Protein AF-0000000065836027 (afdb_homodimer)

Solvent-accessible surface area (backbone atoms only — not comparable to full-atom values): 30450 Å² total; per-residue (Å²): 88,65,64,59,46,59,75,70,41,83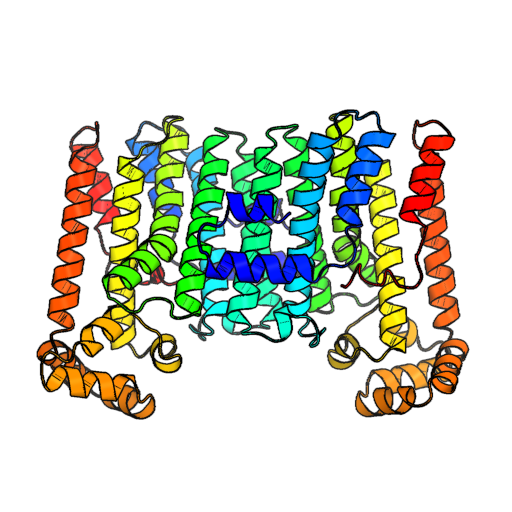,48,62,70,59,42,52,53,51,45,53,58,57,66,69,53,86,73,59,65,51,20,49,42,11,33,49,32,14,43,68,58,64,33,80,61,60,68,61,37,47,52,45,13,30,16,50,40,36,35,50,51,18,50,36,49,50,48,33,64,47,62,68,33,66,66,80,42,73,60,56,70,46,59,60,40,59,34,53,51,50,28,51,46,34,37,50,48,13,51,50,50,48,57,67,62,71,66,62,68,63,40,58,54,46,41,53,50,22,55,49,36,18,47,50,14,44,49,36,56,76,66,46,63,37,84,43,50,69,47,26,50,50,31,37,28,28,37,40,2,22,56,42,19,35,28,36,41,39,14,30,24,72,35,64,72,44,89,52,68,55,56,36,50,29,22,26,32,47,18,37,43,47,50,53,52,35,51,54,49,32,68,72,66,59,66,54,46,50,51,72,63,65,47,50,42,52,66,52,42,56,32,68,65,48,88,44,70,46,14,45,52,49,45,52,29,48,74,31,59,70,52,34,58,58,44,55,74,43,53,67,62,42,51,49,47,35,50,68,37,40,50,54,57,50,52,52,51,52,43,50,53,37,50,49,51,28,52,56,38,52,68,69,48,98,63,56,70,68,52,44,49,52,50,50,49,64,69,63,52,67,56,91,74,64,50,54,78,39,119,90,66,66,60,46,60,76,70,41,82,46,62,70,59,42,50,54,52,45,53,58,58,66,69,53,87,74,60,64,50,20,50,42,10,36,48,32,14,43,69,57,65,33,80,60,60,68,62,37,48,52,45,13,32,18,49,38,36,34,51,51,18,49,52,49,49,48,32,63,47,60,67,33,65,66,81,41,72,61,55,69,47,59,60,41,58,35,52,52,49,27,52,45,33,37,50,48,14,51,49,50,50,57,68,63,70,65,63,70,64,40,58,52,46,43,53,50,22,54,51,38,18,48,50,15,43,50,37,57,75,67,46,63,38,84,44,49,68,47,26,50,50,32,37,28,26,38,38,2,22,56,42,20,33,28,36,41,39,15,30,24,72,34,64,71,44,90,54,67,55,57,36,51,30,22,25,33,46,18,36,43,53,50,54,54,34,51,54,51,32,68,72,68,58,67,52,46,50,49,73,62,66,46,51,41,54,65,53,44,55,31,69,64,48,87,44,70,46,14,45,52,49,45,53,29,49,74,31,60,70,54,35,57,57,44,54,73,42,52,68,60,40,51,50,46,36,49,68,37,39,52,54,57,51,51,52,51,53,44,49,52,37,49,50,50,28,52,57,39,50,69,69,48,96,62,59,69,69,51,44,50,51,52,50,49,65,69,63,56,68,57,94,79,63,51,45,88,50,126

Organism: Bacillus subtilis (strain 168) (NCBI:txid224308)

Nearest PDB structures (foldseek):
  3wjn-assembly1_A  TM=7.993E-01  e=5.582E-07  Escherichia coli O104:H4 str. 2009EL-2071
  4lob-assembly1_A-2  TM=7.785E-01  e=6.590E-06  Acinetobacter baumannii
  5ero-assembly1_B  TM=7.238E-01  e=8.215E-06  Diaporthe amygdali
  2azj-assembly1_B  TM=6.815E-01  e=4.584E-05  Saccharolobus solfataricus
  6r36-assembly1_A-2  TM=7.284E-01  e=2.145E-04  Trypanosoma brucei

Structure (mmCIF, N/CA/C/O backbone):
data_AF-0000000065836027-model_v1
#
loop_
_entity.id
_entity.type
_entity.pdbx_description
1 polymer 'Tryptophan prenyltransferase ComQ'
#
loop_
_atom_site.group_PDB
_atom_site.id
_atom_site.type_symbol
_atom_site.label_atom_id
_atom_site.label_alt_id
_atom_site.label_comp_id
_atom_site.label_asym_id
_atom_site.label_entity_id
_atom_site.label_seq_id
_atom_site.pdbx_PDB_ins_code
_atom_site.Cartn_x
_atom_site.Cartn_y
_atom_site.Cartn_z
_atom_site.occupancy
_atom_site.B_iso_or_equiv
_atom_site.auth_seq_id
_atom_site.auth_comp_id
_atom_site.auth_asym_id
_atom_site.auth_atom_id
_atom_site.pdbx_PDB_model_num
ATOM 1 N N . MET A 1 1 ? 4.879 12.258 -14.57 1 97.69 1 MET A N 1
ATOM 2 C CA . MET A 1 1 ? 4.117 11.266 -13.812 1 97.69 1 MET A CA 1
ATOM 3 C C . MET A 1 1 ? 3.598 10.164 -14.734 1 97.69 1 MET A C 1
ATOM 5 O O . MET A 1 1 ? 3.777 8.984 -14.453 1 97.69 1 MET A O 1
ATOM 9 N N . LYS A 1 2 ? 3.031 10.523 -15.867 1 97.81 2 LYS A N 1
ATOM 10 C CA . LYS A 1 2 ? 2.486 9.523 -16.781 1 97.81 2 LYS A CA 1
ATOM 11 C C . LYS A 1 2 ? 3.598 8.68 -17.406 1 97.81 2 LYS A C 1
ATOM 13 O O . LYS A 1 2 ? 3.42 7.48 -17.641 1 97.81 2 LYS A O 1
ATOM 18 N N . GLU A 1 3 ? 4.699 9.32 -17.656 1 97.94 3 GLU A N 1
ATOM 19 C CA . GLU A 1 3 ? 5.848 8.578 -18.156 1 97.94 3 GLU A CA 1
ATOM 20 C C . GLU A 1 3 ? 6.316 7.527 -17.156 1 97.94 3 GLU A C 1
ATOM 22 O O . GLU A 1 3 ? 6.691 6.418 -17.547 1 97.94 3 GLU A O 1
ATOM 27 N N . ILE A 1 4 ? 6.309 7.879 -15.906 1 98.31 4 ILE A N 1
ATOM 28 C CA . ILE A 1 4 ? 6.707 6.945 -14.859 1 98.31 4 ILE A CA 1
ATOM 29 C C . ILE A 1 4 ? 5.758 5.746 -14.852 1 98.31 4 ILE A C 1
ATOM 31 O O . ILE A 1 4 ? 6.199 4.598 -14.75 1 98.31 4 ILE A O 1
ATOM 35 N N . VAL A 1 5 ? 4.461 5.984 -14.969 1 98.69 5 VAL A N 1
ATOM 36 C CA . VAL A 1 5 ? 3.469 4.918 -15.023 1 98.69 5 VAL A CA 1
ATOM 37 C C . VAL A 1 5 ? 3.707 4.051 -16.266 1 98.69 5 VAL A C 1
ATOM 39 O O . VAL A 1 5 ? 3.709 2.82 -16.172 1 98.69 5 VAL A O 1
ATOM 42 N N . GLU A 1 6 ? 3.932 4.676 -17.375 1 98.06 6 GLU A N 1
ATOM 43 C CA . GLU A 1 6 ? 4.164 3.967 -18.625 1 98.06 6 GLU A CA 1
ATOM 44 C C . GLU A 1 6 ? 5.359 3.023 -18.516 1 98.06 6 GLU A C 1
ATOM 46 O O . GLU A 1 6 ? 5.336 1.917 -19.062 1 98.06 6 GLU A O 1
ATOM 51 N N . GLN A 1 7 ? 6.336 3.424 -17.828 1 97.69 7 GLN A N 1
ATOM 52 C CA . GLN A 1 7 ? 7.574 2.66 -17.719 1 97.69 7 GLN A CA 1
ATOM 53 C C . GLN A 1 7 ? 7.41 1.486 -16.75 1 97.69 7 GLN A C 1
ATOM 55 O O . GLN A 1 7 ? 8.203 0.54 -16.781 1 97.69 7 GLN A O 1
ATOM 60 N N . ASN A 1 8 ? 6.363 1.564 -15.898 1 98.12 8 ASN A N 1
ATOM 61 C CA . ASN A 1 8 ? 6.332 0.594 -14.812 1 98.12 8 ASN A CA 1
ATOM 62 C C . ASN A 1 8 ? 5.07 -0.263 -14.867 1 98.12 8 ASN A C 1
ATOM 64 O O . ASN A 1 8 ? 4.973 -1.273 -14.164 1 98.12 8 ASN A O 1
ATOM 68 N N . ILE A 1 9 ? 4.082 0.141 -15.656 1 98.69 9 ILE A N 1
ATOM 69 C CA . ILE A 1 9 ? 2.816 -0.575 -15.75 1 98.69 9 ILE A CA 1
ATOM 70 C C . ILE A 1 9 ? 2.592 -1.03 -17.188 1 98.69 9 ILE A C 1
ATOM 72 O O . ILE A 1 9 ? 2.396 -0.205 -18.094 1 98.69 9 ILE A O 1
ATOM 76 N N . PHE A 1 10 ? 2.6 -2.309 -17.391 1 98.19 10 PHE A N 1
ATOM 77 C CA . PHE A 1 10 ? 2.402 -2.826 -18.75 1 98.19 10 PHE A CA 1
ATOM 78 C C . PHE A 1 10 ? 0.946 -3.219 -18.969 1 98.19 10 PHE A C 1
ATOM 80 O O . PHE A 1 10 ? 0.516 -3.412 -20.109 1 98.19 10 PHE A O 1
ATOM 87 N N . ASN A 1 11 ? 0.186 -3.379 -17.891 1 98.44 11 ASN A N 1
ATOM 88 C CA . ASN A 1 11 ? -1.249 -3.613 -18.016 1 98.44 11 ASN A CA 1
ATOM 89 C C . ASN A 1 11 ? -1.974 -2.383 -18.562 1 98.44 11 ASN A C 1
ATOM 91 O O . ASN A 1 11 ? -2.09 -1.371 -17.859 1 98.44 11 ASN A O 1
ATOM 95 N N . GLU A 1 12 ? -2.518 -2.457 -19.688 1 97.69 12 GLU A N 1
ATOM 96 C CA . GLU A 1 12 ? -3.076 -1.301 -20.391 1 97.69 12 GLU A CA 1
ATOM 97 C C . GLU A 1 12 ? -4.277 -0.733 -19.625 1 97.69 12 GLU A C 1
ATOM 99 O O . GLU A 1 12 ? -4.41 0.484 -19.484 1 97.69 12 GLU A O 1
ATOM 104 N N . ASP A 1 13 ? -5.129 -1.639 -19.203 1 98.19 13 ASP A N 1
ATOM 105 C CA . ASP A 1 13 ? -6.324 -1.203 -18.484 1 98.19 13 ASP A CA 1
ATOM 106 C C . ASP A 1 13 ? -5.957 -0.479 -17.203 1 98.19 13 ASP A C 1
ATOM 108 O O . ASP A 1 13 ? -6.516 0.576 -16.891 1 98.19 13 ASP A O 1
ATOM 112 N N . LEU A 1 14 ? -5.055 -1.003 -16.469 1 98.69 14 LEU A N 1
ATOM 113 C CA . LEU A 1 14 ? -4.598 -0.379 -15.227 1 98.69 14 LEU A CA 1
ATOM 114 C C . LEU A 1 14 ? -3.912 0.952 -15.508 1 98.69 14 LEU A C 1
ATOM 116 O O . LEU A 1 14 ? -4.129 1.932 -14.789 1 98.69 14 LEU A O 1
ATOM 120 N N . SER A 1 15 ? -3.084 1.013 -16.547 1 98.62 15 SER A N 1
ATOM 121 C CA . SER A 1 15 ? -2.391 2.246 -16.906 1 98.62 15 SER A CA 1
ATOM 122 C C . SER A 1 15 ? -3.377 3.373 -17.188 1 98.62 15 SER A C 1
ATOM 124 O O . SER A 1 15 ? -3.174 4.508 -16.734 1 98.62 15 SER A O 1
ATOM 126 N N . GLN A 1 16 ? -4.418 3.018 -17.906 1 98.44 16 GLN A N 1
ATOM 127 C CA . GLN A 1 16 ? -5.422 4.027 -18.234 1 98.44 16 GLN A CA 1
ATOM 128 C C . GLN A 1 16 ? -6.129 4.523 -16.969 1 98.44 16 GLN A C 1
ATOM 130 O O . GLN A 1 16 ? -6.426 5.715 -16.844 1 98.44 16 GLN A O 1
ATOM 135 N N . LEU A 1 17 ? -6.434 3.629 -16.094 1 98.62 17 LEU A N 1
ATOM 136 C CA . LEU A 1 17 ? -7.051 4.012 -14.828 1 98.62 17 LEU A CA 1
ATOM 137 C C . LEU A 1 17 ? -6.141 4.945 -14.039 1 98.62 17 LEU A C 1
ATOM 139 O O . LEU A 1 17 ? -6.594 5.973 -13.523 1 98.62 17 LEU A O 1
ATOM 143 N N . LEU A 1 18 ? -4.805 4.613 -13.992 1 98.81 18 LEU A N 1
ATOM 144 C CA . LEU A 1 18 ? -3.846 5.438 -13.266 1 98.81 18 LEU A CA 1
ATOM 145 C C . LEU A 1 18 ? -3.703 6.809 -13.914 1 98.81 18 LEU A C 1
ATOM 147 O O . LEU A 1 18 ? -3.594 7.82 -13.219 1 98.81 18 LEU A O 1
ATOM 151 N N . TYR A 1 19 ? -3.729 6.844 -15.234 1 98.62 19 TYR A N 1
ATOM 152 C CA . TYR A 1 19 ? -3.697 8.109 -15.945 1 98.62 19 TYR A CA 1
ATOM 153 C C . TYR A 1 19 ? -4.891 8.984 -15.57 1 98.62 19 TYR A C 1
ATOM 155 O O . TYR A 1 19 ? -4.746 10.188 -15.367 1 98.62 19 TYR A O 1
ATOM 163 N N . SER A 1 20 ? -6.047 8.336 -15.5 1 98.44 20 SER A N 1
ATOM 164 C CA . SER A 1 20 ? -7.246 9.094 -15.156 1 98.44 20 SER A CA 1
ATOM 165 C C . SER A 1 20 ? -7.133 9.703 -13.766 1 98.44 20 SER A C 1
ATOM 167 O O . SER A 1 20 ? -7.594 10.828 -13.531 1 98.44 20 SER A O 1
ATOM 169 N N . PHE A 1 21 ? -6.547 8.969 -12.812 1 98.38 21 PHE A N 1
ATOM 170 C CA . PHE A 1 21 ? -6.328 9.5 -11.477 1 98.38 21 PHE A CA 1
ATOM 171 C C . PHE A 1 21 ? -5.352 10.672 -11.508 1 98.38 21 PHE A C 1
ATOM 173 O O . PHE A 1 21 ? -5.582 11.703 -10.867 1 98.38 21 PHE A O 1
ATOM 180 N N . ILE A 1 22 ? -4.258 10.57 -12.312 1 98.25 22 ILE A N 1
ATOM 181 C CA . ILE A 1 22 ? -3.244 11.617 -12.422 1 98.25 22 ILE A CA 1
ATOM 182 C C . ILE A 1 22 ? -3.85 12.852 -13.078 1 98.25 22 ILE A C 1
ATOM 184 O O . ILE A 1 22 ? -3.615 13.977 -12.633 1 98.25 22 ILE A O 1
ATOM 188 N N . ASP A 1 23 ? -4.676 12.609 -14.047 1 97.5 23 ASP A N 1
ATOM 189 C CA . ASP A 1 23 ? -5.281 13.703 -14.797 1 97.5 23 ASP A CA 1
ATOM 190 C C . ASP A 1 23 ? -6.27 14.484 -13.93 1 97.5 23 ASP A C 1
ATOM 192 O O . ASP A 1 23 ? -6.578 15.641 -14.227 1 97.5 23 ASP A O 1
ATOM 196 N N . SER A 1 24 ? -6.805 13.859 -12.945 1 95.56 24 SER A N 1
ATOM 197 C CA . SER A 1 24 ? -7.77 14.516 -12.078 1 95.56 24 SER A CA 1
ATOM 198 C C . SER A 1 24 ? -7.082 15.492 -11.125 1 95.56 24 SER A C 1
ATOM 200 O O . SER A 1 24 ? -7.738 16.344 -10.516 1 95.56 24 SER A O 1
ATOM 202 N N . LYS A 1 25 ? -5.75 15.438 -11.055 1 92.88 25 LYS A N 1
ATOM 203 C CA . LYS A 1 25 ? -5.008 16.359 -10.195 1 92.88 25 LYS A CA 1
ATOM 204 C C . LYS A 1 25 ? -4.949 17.75 -10.805 1 92.88 25 LYS A C 1
ATOM 206 O O . LYS A 1 25 ? -4.758 17.891 -12.008 1 92.88 25 LYS A O 1
ATOM 211 N N . GLU A 1 26 ? -5.051 18.688 -9.969 1 87.69 26 GLU A N 1
ATOM 212 C CA . GLU A 1 26 ? -5.031 20.078 -10.43 1 87.69 26 GLU A CA 1
ATOM 213 C C . GLU A 1 26 ? -3.727 20.766 -10.047 1 87.69 26 GLU A C 1
ATOM 215 O O . GLU A 1 26 ? -3.311 21.734 -10.695 1 87.69 26 GLU A O 1
ATOM 220 N N . THR A 1 27 ? -3.199 20.328 -8.953 1 89.94 27 THR A N 1
ATOM 221 C CA . THR A 1 27 ? -1.975 20.938 -8.445 1 89.94 27 THR A CA 1
ATOM 222 C C . THR A 1 27 ? -0.917 19.875 -8.164 1 89.94 27 THR A C 1
ATOM 224 O O . THR A 1 27 ? -1.247 18.719 -7.945 1 89.94 27 THR A O 1
ATOM 227 N N . PHE A 1 28 ? 0.303 20.281 -8.211 1 95.56 28 PHE A N 1
ATOM 228 C CA . PHE A 1 28 ? 1.445 19.406 -7.969 1 95.56 28 PHE A CA 1
ATOM 229 C C . PHE A 1 28 ? 2.377 20 -6.926 1 95.56 28 PHE A C 1
ATOM 231 O O . PHE A 1 28 ? 3.586 20.109 -7.152 1 95.56 28 PHE A O 1
ATOM 238 N N . SER A 1 29 ? 1.768 20.375 -5.816 1 95 29 SER A N 1
ATOM 239 C CA . SER A 1 29 ? 2.422 21.219 -4.812 1 95 29 SER A CA 1
ATOM 240 C C . SER A 1 29 ? 3.596 20.484 -4.168 1 95 29 SER A C 1
ATOM 242 O O . SER A 1 29 ? 4.59 21.109 -3.787 1 95 29 SER A O 1
ATOM 244 N N . PHE A 1 30 ? 3.52 19.203 -4.047 1 97.75 30 PHE A N 1
ATOM 245 C CA . PHE A 1 30 ? 4.602 18.469 -3.408 1 97.75 30 PHE A CA 1
ATOM 246 C C . PHE A 1 30 ? 5.816 18.391 -4.328 1 97.75 30 PHE A C 1
ATOM 248 O O . PHE A 1 30 ? 6.953 18.547 -3.879 1 97.75 30 PHE A O 1
ATOM 255 N N . ALA A 1 31 ? 5.543 18.125 -5.598 1 97.94 31 ALA A N 1
ATOM 256 C CA . ALA A 1 31 ? 6.633 18.141 -6.57 1 97.94 31 ALA A CA 1
ATOM 257 C C . ALA A 1 31 ? 7.285 19.516 -6.629 1 97.94 31 ALA A C 1
ATOM 259 O O . ALA A 1 31 ? 8.516 19.641 -6.668 1 97.94 31 ALA A O 1
ATOM 260 N N . GLU A 1 32 ? 6.445 20.531 -6.625 1 97 32 GLU A N 1
ATOM 261 C CA . GLU A 1 32 ? 6.945 21.906 -6.676 1 97 32 GLU A CA 1
ATOM 262 C C . GLU A 1 32 ? 7.801 22.219 -5.453 1 97 32 GLU A C 1
ATOM 264 O O . GLU A 1 32 ? 8.859 22.844 -5.578 1 97 32 GLU A O 1
ATOM 269 N N . SER A 1 33 ? 7.344 21.812 -4.336 1 97.62 33 SER A N 1
ATOM 270 C CA . SER A 1 33 ? 8.094 22.062 -3.105 1 97.62 33 SER A CA 1
ATOM 271 C C . SER A 1 33 ? 9.406 21.297 -3.09 1 97.62 33 SER A C 1
ATOM 273 O O . SER A 1 33 ? 10.422 21.797 -2.598 1 97.62 33 SER A O 1
ATOM 275 N N . THR A 1 34 ? 9.398 20.047 -3.594 1 98.38 34 THR A N 1
ATOM 276 C CA . THR A 1 34 ? 10.617 19.25 -3.721 1 98.38 34 THR A CA 1
ATOM 277 C C . THR A 1 34 ? 11.648 19.984 -4.582 1 98.38 34 THR A C 1
ATOM 279 O O . THR A 1 34 ? 12.805 20.109 -4.188 1 98.38 34 THR A O 1
ATOM 282 N N . ILE A 1 35 ? 11.195 20.453 -5.719 1 98.25 35 ILE A N 1
ATOM 283 C CA . ILE A 1 35 ? 12.078 21.125 -6.668 1 98.25 35 ILE A CA 1
ATOM 284 C C . ILE A 1 35 ? 12.586 22.438 -6.078 1 98.25 35 ILE A C 1
ATOM 286 O O . ILE A 1 35 ? 13.766 22.766 -6.199 1 98.25 35 ILE A O 1
ATOM 290 N N . LEU A 1 36 ? 11.695 23.172 -5.422 1 98.12 36 LEU A N 1
ATOM 291 C CA . LEU A 1 36 ? 12.078 24.422 -4.789 1 98.12 36 LEU A CA 1
ATOM 292 C C . LEU A 1 36 ? 13.211 24.203 -3.791 1 98.12 36 LEU A C 1
ATOM 294 O O . LEU A 1 36 ? 14.219 24.922 -3.816 1 98.12 36 LEU A O 1
ATOM 298 N N . HIS A 1 37 ? 13.07 23.234 -2.924 1 98.62 37 HIS A N 1
ATOM 299 C CA . HIS A 1 37 ? 14.078 22.969 -1.903 1 98.62 37 HIS A CA 1
ATOM 300 C C . HIS A 1 37 ? 15.383 22.516 -2.531 1 98.62 37 HIS A C 1
ATOM 302 O O . HIS A 1 37 ? 16.469 22.891 -2.078 1 98.62 37 HIS A O 1
ATOM 308 N N . TYR A 1 38 ? 15.258 21.656 -3.576 1 98.5 38 TYR A N 1
ATOM 309 C CA . TYR A 1 38 ? 16.453 21.25 -4.305 1 98.5 38 TYR A CA 1
ATOM 310 C C . TYR A 1 38 ? 17.234 22.453 -4.816 1 98.5 38 TYR A C 1
ATOM 312 O O . TYR A 1 38 ? 18.438 22.562 -4.594 1 98.5 38 TYR A O 1
ATOM 320 N N . VAL A 1 39 ? 16.547 23.422 -5.441 1 98.19 39 VAL A N 1
ATOM 321 C CA . VAL A 1 39 ? 17.172 24.578 -6.078 1 98.19 39 VAL A CA 1
ATOM 322 C C . VAL A 1 39 ? 17.703 25.531 -5.012 1 98.19 39 VAL A C 1
ATOM 324 O O . VAL A 1 39 ? 18.844 25.984 -5.09 1 98.19 39 VAL A O 1
ATOM 327 N N . VAL A 1 40 ? 16.922 25.797 -4.023 1 98.25 40 VAL A N 1
ATOM 328 C CA . VAL A 1 40 ? 17.266 26.766 -2.982 1 98.25 40 VAL A CA 1
ATOM 329 C C . VAL A 1 40 ? 18.5 26.281 -2.227 1 98.25 40 VAL A C 1
ATOM 331 O O . VAL A 1 40 ? 19.328 27.109 -1.799 1 98.25 40 VAL A O 1
ATOM 334 N N . PHE A 1 41 ? 18.719 25.016 -2.146 1 98.38 41 PHE A N 1
ATOM 335 C CA . PHE A 1 41 ? 19.844 24.469 -1.4 1 98.38 41 PHE A CA 1
ATOM 336 C C . PHE A 1 41 ? 21 24.156 -2.334 1 98.38 41 PHE A C 1
ATOM 338 O O . PHE A 1 41 ? 21.938 23.453 -1.95 1 98.38 41 PHE A O 1
ATOM 345 N N . GLY A 1 42 ? 20.875 24.562 -3.6 1 97.94 42 GLY A N 1
ATOM 346 C CA . GLY A 1 42 ? 22.047 24.594 -4.445 1 97.94 42 GLY A CA 1
ATOM 347 C C . GLY A 1 42 ? 22.016 23.562 -5.57 1 97.94 42 GLY A C 1
ATOM 348 O O . GLY A 1 42 ? 22.969 23.422 -6.324 1 97.94 42 GLY A O 1
ATOM 349 N N . GLY A 1 43 ? 20.906 22.844 -5.652 1 97.5 43 GLY A N 1
ATOM 350 C CA . GLY A 1 43 ? 20.781 21.906 -6.77 1 97.5 43 GLY A CA 1
ATOM 351 C C . GLY A 1 43 ? 20.672 22.609 -8.109 1 97.5 43 GLY A C 1
ATOM 352 O O . GLY A 1 43 ? 20.047 23.656 -8.219 1 97.5 43 GLY A O 1
ATOM 353 N N . GLU A 1 44 ? 21.25 21.938 -9.164 1 97.56 44 GLU A N 1
ATOM 354 C CA . GLU A 1 44 ? 21.297 22.609 -10.461 1 97.56 44 GLU A CA 1
ATOM 355 C C . GLU A 1 44 ? 20.703 21.734 -11.562 1 97.56 44 GLU A C 1
ATOM 357 O O . GLU A 1 44 ? 20.391 22.219 -12.648 1 97.56 44 GLU A O 1
ATOM 362 N N . ASN A 1 45 ? 20.594 20.469 -11.336 1 97.12 45 ASN A N 1
ATOM 363 C CA . ASN A 1 45 ? 20.062 19.562 -12.344 1 97.12 45 ASN A CA 1
ATOM 364 C C . ASN A 1 45 ? 18.547 19.422 -12.234 1 97.12 45 ASN A C 1
ATOM 366 O O . ASN A 1 45 ? 18.047 18.516 -11.57 1 97.12 45 ASN A O 1
ATOM 370 N N . LEU A 1 46 ? 17.844 20.219 -12.93 1 97.25 46 LEU A N 1
ATOM 371 C CA . LEU A 1 46 ? 16.391 20.297 -12.805 1 97.25 46 LEU A CA 1
ATOM 372 C C . LEU A 1 46 ? 15.727 19.016 -13.305 1 97.25 46 LEU A C 1
ATOM 374 O O . LEU A 1 46 ? 14.617 18.688 -12.883 1 97.25 46 LEU A O 1
ATOM 378 N N . ASP A 1 47 ? 16.391 18.328 -14.211 1 96.75 47 ASP A N 1
ATOM 379 C CA . ASP A 1 47 ? 15.828 17.078 -14.719 1 96.75 47 ASP A CA 1
ATOM 380 C C . ASP A 1 47 ? 15.688 16.047 -13.602 1 96.75 47 ASP A C 1
ATOM 382 O O . ASP A 1 47 ? 14.641 15.406 -13.477 1 96.75 47 ASP A O 1
ATOM 386 N N . VAL A 1 48 ? 16.719 15.93 -12.82 1 96.69 48 VAL A N 1
ATOM 387 C CA . VAL A 1 48 ? 16.688 14.938 -11.742 1 96.69 48 VAL A CA 1
ATOM 388 C C . VAL A 1 48 ? 15.703 15.375 -10.664 1 96.69 48 VAL A C 1
ATOM 390 O O . VAL A 1 48 ? 14.992 14.539 -10.094 1 96.69 48 VAL A O 1
ATOM 393 N N . ALA A 1 49 ? 15.633 16.688 -10.391 1 97.69 49 ALA A N 1
ATOM 394 C CA . ALA A 1 49 ? 14.68 17.219 -9.406 1 97.69 49 ALA A CA 1
ATOM 395 C C . ALA A 1 49 ? 13.242 16.984 -9.859 1 97.69 49 ALA A C 1
ATOM 397 O O . ALA A 1 49 ? 12.383 16.641 -9.047 1 97.69 49 ALA A O 1
ATOM 398 N N . THR A 1 50 ? 13.039 17.141 -11.141 1 98.06 50 THR A N 1
ATOM 399 C CA . THR A 1 50 ? 11.703 16.953 -11.695 1 98.06 50 THR A CA 1
ATOM 400 C C . THR A 1 50 ? 11.281 15.492 -11.609 1 98.06 50 THR A C 1
ATOM 402 O O . THR A 1 50 ? 10.133 15.195 -11.289 1 98.06 50 THR A O 1
ATOM 405 N N . ARG A 1 51 ? 12.156 14.617 -11.859 1 97.81 51 ARG A N 1
ATOM 406 C CA . ARG A 1 51 ? 11.852 13.195 -11.766 1 97.81 51 ARG A CA 1
ATOM 407 C C . ARG A 1 51 ? 11.555 12.797 -10.32 1 97.81 51 ARG A C 1
ATOM 409 O O . ARG A 1 51 ? 10.617 12.039 -10.062 1 97.81 51 ARG A O 1
ATOM 416 N N . LEU A 1 52 ? 12.383 13.344 -9.422 1 98.44 52 LEU A N 1
ATOM 417 C CA . LEU A 1 52 ? 12.117 13.078 -8.008 1 98.44 52 LEU A CA 1
ATOM 418 C C . LEU A 1 52 ? 10.758 13.625 -7.602 1 98.44 52 LEU A C 1
ATOM 420 O O . LEU A 1 52 ? 9.977 12.93 -6.949 1 98.44 52 LEU A O 1
ATOM 424 N N . GLY A 1 53 ? 10.531 14.875 -8.008 1 98.56 53 GLY A N 1
ATOM 425 C CA . GLY A 1 53 ? 9.258 15.492 -7.707 1 98.56 53 GLY A CA 1
ATOM 426 C C . GLY A 1 53 ? 8.07 14.711 -8.25 1 98.56 53 GLY A C 1
ATOM 427 O O . GLY A 1 53 ? 7.051 14.57 -7.57 1 98.56 53 GLY A O 1
ATOM 428 N N . ALA A 1 54 ? 8.219 14.18 -9.453 1 98.56 54 ALA A N 1
ATOM 429 C CA . ALA A 1 54 ? 7.148 13.406 -10.07 1 98.56 54 ALA A CA 1
ATOM 430 C C . ALA A 1 54 ? 6.875 12.125 -9.281 1 98.56 54 ALA A C 1
ATOM 432 O O . ALA A 1 54 ? 5.719 11.758 -9.062 1 98.56 54 ALA A O 1
ATOM 433 N N . GLY A 1 55 ? 7.938 11.438 -8.906 1 98.56 55 GLY A N 1
ATOM 434 C CA . GLY A 1 55 ? 7.773 10.258 -8.078 1 98.56 55 GLY A CA 1
ATOM 435 C C . GLY A 1 55 ? 7.078 10.547 -6.762 1 98.56 55 GLY A C 1
ATOM 436 O O . GLY A 1 55 ? 6.188 9.805 -6.348 1 98.56 55 GLY A O 1
ATOM 437 N N . ILE A 1 56 ? 7.426 11.641 -6.16 1 98.69 56 ILE A N 1
ATOM 438 C CA . ILE A 1 56 ? 6.855 12.039 -4.875 1 98.69 56 ILE A CA 1
ATOM 439 C C . ILE A 1 56 ? 5.379 12.391 -5.059 1 98.69 56 ILE A C 1
ATOM 441 O O . ILE A 1 56 ? 4.535 11.992 -4.25 1 98.69 56 ILE A O 1
ATOM 445 N N . GLU A 1 57 ? 5.086 13.078 -6.094 1 98.69 57 GLU A N 1
ATOM 446 C CA . GLU A 1 57 ? 3.697 13.453 -6.348 1 98.69 57 GLU A CA 1
ATOM 447 C C . GLU A 1 57 ? 2.826 12.219 -6.57 1 98.69 57 GLU A C 1
ATOM 449 O O . GLU A 1 57 ? 1.648 12.211 -6.203 1 98.69 57 GLU A O 1
ATOM 454 N N . ILE A 1 58 ? 3.363 11.211 -7.199 1 98.81 58 ILE A N 1
ATOM 455 C CA . ILE A 1 58 ? 2.643 9.953 -7.379 1 98.81 58 ILE A CA 1
ATOM 456 C C . ILE A 1 58 ? 2.379 9.312 -6.02 1 98.81 58 ILE A C 1
ATOM 458 O O . ILE A 1 58 ? 1.28 8.812 -5.766 1 98.81 58 ILE A O 1
ATOM 462 N N . LEU A 1 59 ? 3.336 9.336 -5.094 1 98.56 59 LEU A N 1
ATOM 463 C CA . LEU A 1 59 ? 3.16 8.805 -3.746 1 98.56 59 LEU A CA 1
ATOM 464 C C . LEU A 1 59 ? 2.057 9.547 -3.004 1 98.56 59 LEU A C 1
ATOM 466 O O . LEU A 1 59 ? 1.241 8.938 -2.312 1 98.56 59 LEU A O 1
ATOM 470 N N . ILE A 1 60 ? 2.088 10.859 -3.182 1 98.38 60 ILE A N 1
ATOM 471 C CA . ILE A 1 60 ? 1.096 11.688 -2.51 1 98.38 60 ILE A CA 1
ATOM 472 C C . ILE A 1 60 ? -0.296 11.375 -3.053 1 98.38 60 ILE A C 1
ATOM 474 O O . ILE A 1 60 ? -1.262 11.289 -2.289 1 98.38 60 ILE A O 1
ATOM 478 N N . LEU A 1 61 ? -0.392 11.227 -4.348 1 98.25 61 LEU A N 1
ATOM 479 C CA . LEU A 1 61 ? -1.667 10.852 -4.949 1 98.25 61 LEU A CA 1
ATOM 480 C C . LEU A 1 61 ? -2.162 9.523 -4.391 1 98.25 61 LEU A C 1
ATOM 482 O O . LEU A 1 61 ? -3.344 9.383 -4.066 1 98.25 61 LEU A O 1
ATOM 486 N N . SER A 1 62 ? -1.279 8.555 -4.34 1 98.56 62 SER A N 1
ATOM 487 C CA . SER A 1 62 ? -1.633 7.27 -3.74 1 98.56 62 SER A CA 1
ATOM 488 C C . SER A 1 62 ? -2.148 7.449 -2.318 1 98.56 62 SER A C 1
ATOM 490 O O . SER A 1 62 ? -3.146 6.836 -1.932 1 98.56 62 SER A O 1
ATOM 492 N N . SER A 1 63 ? -1.467 8.258 -1.544 1 97.81 63 SER A N 1
ATOM 493 C CA . SER A 1 63 ? -1.854 8.508 -0.159 1 97.81 63 SER A CA 1
ATOM 494 C C . SER A 1 63 ? -3.234 9.156 -0.077 1 97.81 63 SER A C 1
ATOM 496 O O . SER A 1 63 ? -4.02 8.844 0.822 1 97.81 63 SER A O 1
ATOM 498 N N . ASP A 1 64 ? -3.502 10.078 -0.986 1 95.62 64 ASP A N 1
ATOM 499 C CA . ASP A 1 64 ? -4.809 10.727 -1.029 1 95.62 64 ASP A CA 1
ATOM 500 C C . ASP A 1 64 ? -5.918 9.711 -1.295 1 95.62 64 ASP A C 1
ATOM 502 O O . ASP A 1 64 ? -6.969 9.758 -0.653 1 95.62 64 ASP A O 1
ATOM 506 N N . ILE A 1 65 ? -5.719 8.852 -2.227 1 97.56 65 ILE A N 1
ATOM 507 C CA . ILE A 1 65 ? -6.719 7.852 -2.58 1 97.56 65 ILE A CA 1
ATOM 508 C C . ILE A 1 65 ? -6.938 6.902 -1.401 1 97.56 65 ILE A C 1
ATOM 510 O O . ILE A 1 65 ? -8.078 6.602 -1.042 1 97.56 65 ILE A O 1
ATOM 514 N N . MET A 1 66 ? -5.805 6.469 -0.771 1 97.81 66 MET A N 1
ATOM 515 C CA . MET A 1 66 ? -5.906 5.559 0.367 1 97.81 66 MET A CA 1
ATOM 516 C C . MET A 1 66 ? -6.664 6.211 1.52 1 97.81 66 MET A C 1
ATOM 518 O O . MET A 1 66 ? -7.48 5.566 2.176 1 97.81 66 MET A O 1
ATOM 522 N N . ASP A 1 67 ? -6.371 7.438 1.693 1 94.81 67 ASP A N 1
ATOM 523 C CA . ASP A 1 67 ? -7.059 8.188 2.74 1 94.81 67 ASP A CA 1
ATOM 524 C C . ASP A 1 67 ? -8.562 8.234 2.482 1 94.81 67 ASP A C 1
ATOM 526 O O . ASP A 1 67 ? -9.359 8.023 3.398 1 94.81 67 ASP A O 1
ATOM 530 N N . ASP A 1 68 ? -8.953 8.539 1.274 1 93.94 68 ASP A N 1
ATOM 531 C CA . ASP A 1 68 ? -10.367 8.586 0.904 1 93.94 68 ASP A CA 1
ATOM 532 C C . ASP A 1 68 ? -11.031 7.227 1.102 1 93.94 68 ASP A C 1
ATOM 534 O O . ASP A 1 68 ? -12.164 7.148 1.574 1 93.94 68 ASP A O 1
ATOM 538 N N . LEU A 1 69 ? -10.32 6.184 0.774 1 95.56 69 LEU A N 1
ATOM 539 C CA . LEU A 1 69 ? -10.859 4.836 0.906 1 95.56 69 LEU A CA 1
ATOM 540 C C . LEU A 1 69 ? -11.016 4.449 2.373 1 95.56 69 LEU A C 1
ATOM 542 O O . LEU A 1 69 ? -11.984 3.795 2.752 1 95.56 69 LEU A O 1
ATOM 546 N N . GLU A 1 70 ? -10.062 4.871 3.168 1 94.12 70 GLU A N 1
ATOM 547 C CA . GLU A 1 70 ? -10.094 4.566 4.594 1 94.12 70 GLU A CA 1
ATOM 548 C C . GLU A 1 70 ? -11.156 5.387 5.312 1 94.12 70 GLU A C 1
ATOM 550 O O . GLU A 1 70 ? -11.875 4.871 6.168 1 94.12 70 GLU A O 1
ATOM 555 N N . ASP A 1 71 ? -11.273 6.59 4.898 1 87.56 71 ASP A N 1
ATOM 556 C CA . ASP A 1 71 ? -12.211 7.492 5.566 1 87.56 71 ASP A CA 1
ATOM 557 C C . ASP A 1 71 ? -13.602 7.391 4.961 1 87.56 71 ASP A C 1
ATOM 559 O O . ASP A 1 71 ? -14.578 7.863 5.547 1 87.56 71 ASP A O 1
ATOM 563 N N . GLU A 1 72 ? -13.695 6.727 3.756 1 83.81 72 GLU A N 1
ATOM 564 C CA . GLU A 1 72 ? -14.961 6.566 3.037 1 83.81 72 GLU A CA 1
ATOM 565 C C . GLU A 1 72 ? -15.664 7.902 2.852 1 83.81 72 GLU A C 1
ATOM 567 O O . GLU A 1 72 ? -16.859 8.031 3.143 1 83.81 72 GLU A O 1
ATOM 572 N N . ASP A 1 73 ? -14.859 8.836 2.533 1 78.19 73 ASP A N 1
ATOM 573 C CA . ASP A 1 73 ? -15.391 10.172 2.291 1 78.19 73 ASP A CA 1
ATOM 574 C C . ASP A 1 73 ? -15.008 10.672 0.903 1 78.19 73 ASP A C 1
ATOM 576 O O . ASP A 1 73 ? -14.602 9.891 0.042 1 78.19 73 ASP A O 1
ATOM 580 N N . ASN A 1 74 ? -15.273 11.852 0.524 1 79.81 74 ASN A N 1
ATOM 581 C CA . ASN A 1 74 ? -14.992 12.43 -0.785 1 79.81 74 ASN A CA 1
ATOM 582 C C . ASN A 1 74 ? -15.625 11.609 -1.908 1 79.81 74 ASN A C 1
ATOM 584 O O . ASN A 1 74 ? -14.938 11.211 -2.85 1 79.81 74 ASN A O 1
ATOM 588 N N . HIS A 1 75 ? -16.812 11.375 -1.867 1 82.12 75 HIS A N 1
ATOM 589 C CA . HIS A 1 75 ? -17.547 10.492 -2.766 1 82.12 75 HIS A CA 1
ATOM 590 C C . HIS A 1 75 ? -17.562 11.039 -4.191 1 82.12 75 HIS A C 1
ATOM 592 O O . HIS A 1 75 ? -17.891 10.312 -5.133 1 82.12 75 HIS A O 1
ATOM 598 N N . HIS A 1 76 ? -17.047 12.242 -4.305 1 86.06 76 HIS A N 1
ATOM 599 C CA . HIS A 1 76 ? -17.047 12.836 -5.637 1 86.06 76 HIS A CA 1
ATOM 600 C C . HIS A 1 76 ? -15.758 12.523 -6.379 1 86.06 76 HIS A C 1
ATOM 602 O O . HIS A 1 76 ? -15.688 12.688 -7.602 1 86.06 76 HIS A O 1
ATOM 608 N N . ALA A 1 77 ? -14.75 12.141 -5.605 1 91.25 77 ALA A N 1
ATOM 609 C CA . ALA A 1 77 ? -13.484 11.797 -6.25 1 91.25 77 ALA A CA 1
ATOM 610 C C . ALA A 1 77 ? -13.656 10.633 -7.219 1 91.25 77 ALA A C 1
ATOM 612 O O . ALA A 1 77 ? -14.461 9.727 -6.973 1 91.25 77 ALA A O 1
ATOM 613 N N . LEU A 1 78 ? -12.906 10.648 -8.289 1 95.38 78 LEU A N 1
ATOM 614 C CA . LEU A 1 78 ? -13.008 9.648 -9.344 1 95.38 78 LEU A CA 1
ATOM 615 C C . LEU A 1 78 ? -12.852 8.242 -8.781 1 95.38 78 LEU A C 1
ATOM 617 O O . LEU A 1 78 ? -13.602 7.336 -9.148 1 95.38 78 LEU A O 1
ATOM 621 N N . TRP A 1 79 ? -11.945 8.031 -7.867 1 96.81 79 TRP A N 1
ATOM 622 C CA . TRP A 1 79 ? -11.625 6.707 -7.34 1 96.81 79 TRP A CA 1
ATOM 623 C C . TRP A 1 79 ? -12.703 6.238 -6.363 1 96.81 79 TRP A C 1
ATOM 625 O O . TRP A 1 79 ? -12.75 5.059 -6.004 1 96.81 79 TRP A O 1
ATOM 635 N N . MET A 1 80 ? -13.562 7.105 -5.988 1 94.94 80 MET A N 1
ATOM 636 C CA . MET A 1 80 ? -14.664 6.715 -5.105 1 94.94 80 MET A CA 1
ATOM 637 C C . MET A 1 80 ? -15.898 6.34 -5.91 1 94.94 80 MET A C 1
ATOM 639 O O . MET A 1 80 ? -16.844 5.762 -5.371 1 94.94 80 MET A O 1
ATOM 643 N N . LYS A 1 81 ? -15.875 6.609 -7.168 1 95.81 81 LYS A N 1
ATOM 644 C CA . LYS A 1 81 ? -17.031 6.387 -8.023 1 95.81 81 LYS A CA 1
ATOM 645 C C . LYS A 1 81 ? -16.906 5.082 -8.805 1 95.81 81 LYS A C 1
ATOM 647 O O . LYS A 1 81 ? -17.797 4.719 -9.57 1 95.81 81 LYS A O 1
ATOM 652 N N . ILE A 1 82 ? -15.852 4.422 -8.625 1 96.19 82 ILE A N 1
ATOM 653 C CA . ILE A 1 82 ? -15.648 3.158 -9.32 1 96.19 82 ILE A CA 1
ATOM 654 C C . ILE A 1 82 ? -15.594 2.016 -8.312 1 96.19 82 ILE A C 1
ATOM 656 O O . ILE A 1 82 ? -15.758 2.232 -7.105 1 96.19 82 ILE A O 1
ATOM 660 N N . ASN A 1 83 ? -15.414 0.868 -8.859 1 95.06 83 ASN A N 1
ATOM 661 C CA . ASN A 1 83 ? -15.289 -0.305 -8 1 95.06 83 ASN A CA 1
ATOM 662 C C . ASN A 1 83 ? -14.195 -0.115 -6.953 1 95.06 83 ASN A C 1
ATOM 664 O O . ASN A 1 83 ? -13.055 0.197 -7.293 1 95.06 83 ASN A O 1
ATOM 668 N N . ARG A 1 84 ? -14.57 -0.315 -5.727 1 95.5 84 ARG A N 1
ATOM 669 C CA . ARG A 1 84 ? -13.664 -0.058 -4.609 1 95.5 84 ARG A CA 1
ATOM 670 C C . ARG A 1 84 ? -12.406 -0.921 -4.707 1 95.5 84 ARG A C 1
ATOM 672 O O . ARG A 1 84 ? -11.312 -0.467 -4.387 1 95.5 84 ARG A O 1
ATOM 679 N N . SER A 1 85 ? -12.586 -2.17 -5.133 1 96.06 85 SER A N 1
ATOM 680 C CA . SER A 1 85 ? -11.461 -3.082 -5.266 1 96.06 85 SER A CA 1
ATOM 681 C C . SER A 1 85 ? -10.461 -2.58 -6.305 1 96.06 85 SER A C 1
ATOM 683 O O . SER A 1 85 ? -9.25 -2.672 -6.105 1 96.06 85 SER A O 1
ATOM 685 N N . GLU A 1 86 ? -10.984 -2.08 -7.406 1 97.44 86 GLU A N 1
ATOM 686 C CA . GLU A 1 86 ? -10.125 -1.521 -8.453 1 97.44 86 GLU A CA 1
ATOM 687 C C . GLU A 1 86 ? -9.383 -0.287 -7.953 1 97.44 86 GLU A C 1
ATOM 689 O O . GLU A 1 86 ? -8.188 -0.123 -8.227 1 97.44 86 GLU A O 1
ATOM 694 N N . SER A 1 87 ? -10.125 0.558 -7.215 1 98.25 87 SER A N 1
ATOM 695 C CA . SER A 1 87 ? -9.523 1.769 -6.668 1 98.25 87 SER A CA 1
ATOM 696 C C . SER A 1 87 ? -8.398 1.435 -5.691 1 98.25 87 SER A C 1
ATOM 698 O O . SER A 1 87 ? -7.344 2.072 -5.707 1 98.25 87 SER A O 1
ATOM 700 N N . LEU A 1 88 ? -8.656 0.473 -4.848 1 98.5 88 LEU A N 1
ATOM 701 C CA . LEU A 1 88 ? -7.672 0.063 -3.852 1 98.5 88 LEU A CA 1
ATOM 702 C C . LEU A 1 88 ? -6.414 -0.477 -4.52 1 98.5 88 LEU A C 1
ATOM 704 O O . LEU A 1 88 ? -5.297 -0.088 -4.16 1 98.5 88 LEU A O 1
ATOM 708 N N . ASN A 1 89 ? -6.551 -1.329 -5.473 1 98.69 89 ASN A N 1
ATOM 709 C CA . ASN A 1 89 ? -5.414 -1.889 -6.195 1 98.69 89 ASN A CA 1
ATOM 710 C C . ASN A 1 89 ? -4.645 -0.811 -6.957 1 98.69 89 ASN A C 1
ATOM 712 O O . ASN A 1 89 ? -3.416 -0.836 -7.004 1 98.69 89 ASN A O 1
ATOM 716 N N . ALA A 1 90 ? -5.406 0.075 -7.57 1 98.81 90 ALA A N 1
ATOM 717 C CA . ALA A 1 90 ? -4.785 1.173 -8.305 1 98.81 90 ALA A CA 1
ATOM 718 C C . ALA A 1 90 ? -3.953 2.055 -7.379 1 98.81 90 ALA A C 1
ATOM 720 O O . ALA A 1 90 ? -2.854 2.479 -7.742 1 98.81 90 ALA A O 1
ATOM 721 N N . ALA A 1 91 ? -4.488 2.344 -6.223 1 98.75 91 ALA A N 1
ATOM 722 C CA . ALA A 1 91 ? -3.76 3.15 -5.242 1 98.75 91 ALA A CA 1
ATOM 723 C C . ALA A 1 91 ? -2.465 2.465 -4.82 1 98.75 91 ALA A C 1
ATOM 725 O O . ALA A 1 91 ? -1.424 3.113 -4.695 1 98.75 91 ALA A O 1
ATOM 726 N N . LEU A 1 92 ? -2.518 1.161 -4.605 1 98.69 92 LEU A N 1
ATOM 727 C CA . LEU A 1 92 ? -1.329 0.396 -4.246 1 98.69 92 LEU A CA 1
ATOM 728 C C . LEU A 1 92 ? -0.321 0.391 -5.391 1 98.69 92 LEU A C 1
ATOM 730 O O . LEU A 1 92 ? 0.889 0.455 -5.16 1 98.69 92 LEU A O 1
ATOM 734 N N . SER A 1 93 ? -0.825 0.28 -6.586 1 98.88 93 SER A N 1
ATOM 735 C CA . SER A 1 93 ? 0.044 0.326 -7.758 1 98.88 93 SER A CA 1
ATOM 736 C C . SER A 1 93 ? 0.766 1.665 -7.859 1 98.88 93 SER A C 1
ATOM 738 O O . SER A 1 93 ? 1.964 1.711 -8.148 1 98.88 93 SER A O 1
ATOM 740 N N . LEU A 1 94 ? 0.024 2.727 -7.637 1 98.88 94 LEU A N 1
ATOM 741 C CA . LEU A 1 94 ? 0.646 4.047 -7.637 1 98.88 94 LEU A CA 1
ATOM 742 C C . LEU A 1 94 ? 1.716 4.145 -6.555 1 98.88 94 LEU A C 1
ATOM 744 O O . LEU A 1 94 ? 2.797 4.688 -6.793 1 98.88 94 LEU A O 1
ATOM 748 N N . TYR A 1 95 ? 1.393 3.602 -5.367 1 98.88 95 TYR A N 1
ATOM 749 C CA . TYR A 1 95 ? 2.359 3.592 -4.273 1 98.88 95 TYR A CA 1
ATOM 750 C C . TYR A 1 95 ? 3.654 2.908 -4.695 1 98.88 95 TYR A C 1
ATOM 752 O O . TYR A 1 95 ? 4.742 3.453 -4.5 1 98.88 95 TYR A O 1
ATOM 760 N N . THR A 1 96 ? 3.525 1.784 -5.32 1 98.88 96 THR A N 1
ATOM 761 C CA . THR A 1 96 ? 4.676 0.983 -5.727 1 98.88 96 THR A CA 1
ATOM 762 C C . THR A 1 96 ? 5.422 1.655 -6.875 1 98.88 96 THR A C 1
ATOM 764 O O . THR A 1 96 ? 6.656 1.677 -6.891 1 98.88 96 THR A O 1
ATOM 767 N N . VAL A 1 97 ? 4.699 2.229 -7.793 1 98.75 97 VAL A N 1
ATOM 768 C CA . VAL A 1 97 ? 5.289 2.916 -8.938 1 98.75 97 VAL A CA 1
ATOM 769 C C . VAL A 1 97 ? 6.059 4.145 -8.461 1 98.75 97 VAL A C 1
ATOM 771 O O . VAL A 1 97 ? 7.164 4.418 -8.938 1 98.75 97 VAL A O 1
ATOM 774 N N . GLY A 1 98 ? 5.414 4.879 -7.523 1 98.62 98 GLY A N 1
ATOM 775 C CA . GLY A 1 98 ? 6.109 6.02 -6.949 1 98.62 98 GLY A CA 1
ATOM 776 C C . GLY A 1 98 ? 7.414 5.645 -6.277 1 98.62 98 GLY A C 1
ATOM 777 O O . GLY A 1 98 ? 8.453 6.258 -6.535 1 98.62 98 GLY A O 1
ATOM 778 N N . LEU A 1 99 ? 7.418 4.586 -5.477 1 98.44 99 LEU A N 1
ATOM 779 C CA . LEU A 1 99 ? 8.617 4.109 -4.805 1 98.44 99 LEU A CA 1
ATOM 780 C C . LEU A 1 99 ? 9.664 3.641 -5.816 1 98.44 99 LEU A C 1
ATOM 782 O O . LEU A 1 99 ? 10.852 3.938 -5.672 1 98.44 99 LEU A O 1
ATOM 786 N N . THR A 1 100 ? 9.18 2.902 -6.859 1 98.06 100 THR A N 1
ATOM 787 C CA . THR A 1 100 ? 10.078 2.395 -7.887 1 98.06 100 THR A CA 1
ATOM 788 C C . THR A 1 100 ? 10.789 3.543 -8.602 1 98.06 100 THR A C 1
ATOM 790 O O . THR A 1 100 ? 11.992 3.477 -8.852 1 98.06 100 THR A O 1
ATOM 793 N N . SER A 1 101 ? 10.023 4.543 -8.906 1 97.81 101 SER A N 1
ATOM 794 C CA . SER A 1 101 ? 10.586 5.695 -9.609 1 97.81 101 SER A CA 1
ATOM 795 C C . SER A 1 101 ? 11.648 6.391 -8.758 1 97.81 101 SER A C 1
ATOM 797 O O . SER A 1 101 ? 12.727 6.727 -9.258 1 97.81 101 SER A O 1
ATOM 799 N N . ILE A 1 102 ? 11.406 6.605 -7.484 1 97.75 102 ILE A N 1
ATOM 800 C CA . ILE A 1 102 ? 12.336 7.277 -6.59 1 97.75 102 ILE A CA 1
ATOM 801 C C . ILE A 1 102 ? 13.578 6.41 -6.387 1 97.75 102 ILE A C 1
ATOM 803 O O . ILE A 1 102 ? 14.703 6.906 -6.434 1 97.75 102 ILE A O 1
ATOM 807 N N . TYR A 1 103 ? 13.367 5.117 -6.207 1 96.38 103 TYR A N 1
ATOM 808 C CA . TYR A 1 103 ? 14.477 4.191 -6.016 1 96.38 103 TYR A CA 1
ATOM 809 C C . TYR A 1 103 ? 15.383 4.164 -7.242 1 96.38 103 TYR A C 1
ATOM 811 O O . TYR A 1 103 ? 16.609 4.082 -7.113 1 96.38 103 TYR A O 1
ATOM 819 N N . SER A 1 104 ? 14.836 4.23 -8.438 1 94.31 104 SER A N 1
ATOM 820 C CA . SER A 1 104 ? 15.57 4.086 -9.695 1 94.31 104 SER A CA 1
ATOM 821 C C . SER A 1 104 ? 16.453 5.301 -9.969 1 94.31 104 SER A C 1
ATOM 823 O O . SER A 1 104 ? 17.328 5.254 -10.828 1 94.31 104 SER A O 1
ATOM 825 N N . LEU A 1 105 ? 16.188 6.34 -9.273 1 91.25 105 LEU A N 1
ATOM 826 C CA . LEU A 1 105 ? 17.016 7.523 -9.477 1 91.25 105 LEU A CA 1
ATOM 827 C C . LEU A 1 105 ? 18.453 7.262 -9.039 1 91.25 105 LEU A C 1
ATOM 829 O O . LEU A 1 105 ? 19.375 7.945 -9.484 1 91.25 105 LEU A O 1
ATOM 833 N N . ASN A 1 106 ? 18.688 6.113 -8.281 1 74.31 106 ASN A N 1
ATOM 834 C CA . ASN A 1 106 ? 20 5.602 -7.906 1 74.31 106 ASN A CA 1
ATOM 835 C C . ASN A 1 106 ? 20.906 6.715 -7.387 1 74.31 106 ASN A C 1
ATOM 837 O O . ASN A 1 106 ? 22.062 6.836 -7.805 1 74.31 106 ASN A O 1
ATOM 841 N N . ASN A 1 107 ? 20.234 7.59 -6.605 1 77.12 107 ASN A N 1
ATOM 842 C CA . ASN A 1 107 ? 21 8.68 -6.008 1 77.12 107 ASN A CA 1
ATOM 843 C C . ASN A 1 107 ? 21.344 8.398 -4.547 1 77.12 107 ASN A C 1
ATOM 845 O O . ASN A 1 107 ? 21.609 7.254 -4.18 1 77.12 107 ASN A O 1
ATOM 849 N N . ASN A 1 108 ? 21.375 9.273 -3.707 1 85.88 108 ASN A N 1
ATOM 850 C CA . ASN A 1 108 ? 21.641 9.242 -2.273 1 85.88 108 ASN A CA 1
ATOM 851 C C . ASN A 1 108 ? 20.703 8.289 -1.546 1 85.88 108 ASN A C 1
ATOM 853 O O . ASN A 1 108 ? 19.484 8.508 -1.541 1 85.88 108 ASN A O 1
ATOM 857 N N . PRO A 1 109 ? 21.25 7.145 -1.033 1 90.69 109 PRO A N 1
ATOM 858 C CA . PRO A 1 109 ? 20.406 6.168 -0.35 1 90.69 109 PRO A CA 1
ATOM 859 C C . PRO A 1 109 ? 19.578 6.785 0.78 1 90.69 109 PRO A C 1
ATOM 861 O O . PRO A 1 109 ? 18.547 6.234 1.173 1 90.69 109 PRO A O 1
ATOM 864 N N . LEU A 1 110 ? 20.031 7.926 1.251 1 94.75 110 LEU A N 1
ATOM 865 C CA . LEU A 1 110 ? 19.297 8.594 2.328 1 94.75 110 LEU A CA 1
ATOM 866 C C . LEU A 1 110 ? 17.922 9.039 1.859 1 94.75 110 LEU A C 1
ATOM 868 O O . LEU A 1 110 ? 16.984 9.086 2.652 1 94.75 110 LEU A O 1
ATOM 872 N N . ILE A 1 111 ? 17.828 9.359 0.583 1 97.25 111 ILE A N 1
ATOM 873 C CA . ILE A 1 111 ? 16.562 9.852 0.07 1 97.25 111 ILE A CA 1
ATOM 874 C C . ILE A 1 111 ? 15.484 8.781 0.247 1 97.25 111 ILE A C 1
ATOM 876 O O . ILE A 1 111 ? 14.43 9.039 0.839 1 97.25 111 ILE A O 1
ATOM 880 N N . PHE A 1 112 ? 15.773 7.594 -0.233 1 96.56 112 PHE A N 1
ATOM 881 C CA . PHE A 1 112 ? 14.789 6.523 -0.166 1 96.56 112 PHE A CA 1
ATOM 882 C C . PHE A 1 112 ? 14.508 6.129 1.28 1 96.56 112 PHE A C 1
ATOM 884 O O . PHE A 1 112 ? 13.367 5.848 1.646 1 96.56 112 PHE A O 1
ATOM 891 N N . LYS A 1 113 ? 15.547 6.133 2.102 1 96.31 113 LYS A N 1
ATOM 892 C CA . LYS A 1 113 ? 15.406 5.844 3.523 1 96.31 113 LYS A CA 1
ATOM 893 C C . LYS A 1 113 ? 14.414 6.801 4.184 1 96.31 113 LYS A C 1
ATOM 895 O O . LYS A 1 113 ? 13.523 6.371 4.914 1 96.31 113 LYS A O 1
ATOM 900 N N . TYR A 1 114 ? 14.555 8.047 3.902 1 97.75 114 TYR A N 1
ATOM 901 C CA . TYR A 1 114 ? 13.711 9.055 4.547 1 97.75 114 TYR A CA 1
ATOM 902 C C . TYR A 1 114 ? 12.312 9.055 3.938 1 97.75 114 TYR A C 1
ATOM 904 O O . TYR A 1 114 ? 11.328 9.32 4.629 1 97.75 114 TYR A O 1
ATOM 912 N N . VAL A 1 115 ? 12.211 8.734 2.623 1 98.25 115 VAL A N 1
ATOM 913 C CA . VAL A 1 115 ? 10.898 8.594 2.012 1 98.25 115 VAL A CA 1
ATOM 914 C C . VAL A 1 115 ? 10.109 7.508 2.738 1 98.25 115 VAL A C 1
ATOM 916 O O . VAL A 1 115 ? 8.969 7.734 3.152 1 98.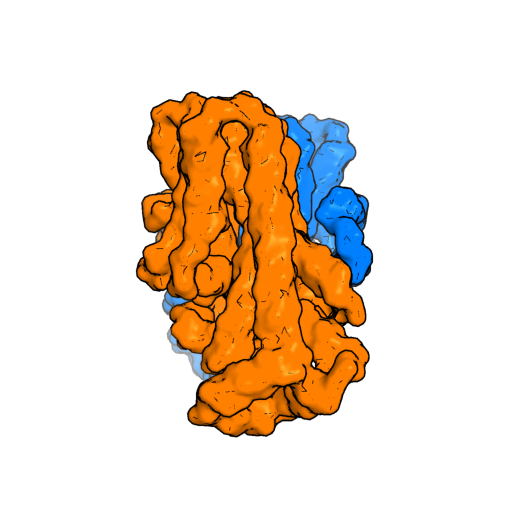25 115 VAL A O 1
ATOM 919 N N . LEU A 1 116 ? 10.703 6.355 2.957 1 98.12 116 LEU A N 1
ATOM 920 C CA . LEU A 1 116 ? 10.023 5.262 3.646 1 98.12 116 LEU A CA 1
ATOM 921 C C . LEU A 1 116 ? 9.703 5.645 5.086 1 98.12 116 LEU A C 1
ATOM 923 O O . LEU A 1 116 ? 8.648 5.273 5.605 1 98.12 116 LEU A O 1
ATOM 927 N N . LYS A 1 117 ? 10.594 6.395 5.707 1 98.25 117 LYS A N 1
ATOM 928 C CA . LYS A 1 117 ? 10.367 6.848 7.074 1 98.25 117 LYS A CA 1
ATOM 929 C C . LYS A 1 117 ? 9.117 7.711 7.172 1 98.25 117 LYS A C 1
ATOM 931 O O . LYS A 1 117 ? 8.266 7.492 8.039 1 98.25 117 LYS A O 1
ATOM 936 N N . TYR A 1 118 ? 9.016 8.656 6.293 1 98.81 118 TYR A N 1
ATOM 937 C CA . TYR A 1 118 ? 7.918 9.617 6.371 1 98.81 118 TYR A CA 1
ATOM 938 C C . TYR A 1 118 ? 6.594 8.969 5.973 1 98.81 118 TYR A C 1
ATOM 940 O O . TYR A 1 118 ? 5.547 9.289 6.535 1 98.81 118 TYR A O 1
ATOM 948 N N . VAL A 1 119 ? 6.625 8.07 4.957 1 98.69 119 VAL A N 1
ATOM 949 C CA . VAL A 1 119 ? 5.406 7.348 4.613 1 98.69 119 VAL A CA 1
ATOM 950 C C . VAL A 1 119 ? 4.949 6.508 5.805 1 98.69 119 VAL A C 1
ATOM 952 O O . VAL A 1 119 ? 3.752 6.438 6.102 1 98.69 119 VAL A O 1
ATOM 955 N N . ASN A 1 120 ? 5.859 5.891 6.441 1 98.56 120 ASN A N 1
ATOM 956 C CA . ASN A 1 120 ? 5.559 5.094 7.629 1 98.56 120 ASN A CA 1
ATOM 957 C C . ASN A 1 120 ? 4.949 5.949 8.734 1 98.56 120 ASN A C 1
ATOM 959 O O . ASN A 1 120 ? 4.004 5.523 9.398 1 98.56 120 ASN A O 1
ATOM 963 N N . GLU A 1 121 ? 5.504 7.109 8.953 1 98.69 121 GLU A N 1
ATOM 964 C CA . GLU A 1 121 ? 4.965 8.031 9.938 1 98.69 121 GLU A CA 1
ATOM 965 C C . GLU A 1 121 ? 3.531 8.438 9.594 1 98.69 121 GLU A C 1
ATOM 967 O O . GLU A 1 121 ? 2.666 8.484 10.469 1 98.69 121 GLU A O 1
ATOM 972 N N . ALA A 1 122 ? 3.342 8.703 8.344 1 98.75 122 ALA A N 1
ATOM 973 C CA . ALA A 1 122 ? 2.006 9.094 7.898 1 98.75 122 ALA A CA 1
ATOM 974 C C . ALA A 1 122 ? 0.986 8 8.203 1 98.75 122 ALA A C 1
ATOM 976 O O . ALA A 1 122 ? -0.126 8.289 8.656 1 98.75 122 ALA A O 1
ATOM 977 N N . MET A 1 123 ? 1.369 6.77 8.016 1 98.56 123 MET A N 1
ATOM 978 C CA . MET A 1 123 ? 0.464 5.645 8.242 1 98.56 123 MET A CA 1
ATOM 979 C C . MET A 1 123 ? 0.156 5.484 9.727 1 98.56 123 MET A C 1
ATOM 981 O O . MET A 1 123 ? -0.957 5.109 10.102 1 98.56 123 MET A O 1
ATOM 985 N N . GLN A 1 124 ? 1.124 5.746 10.523 1 98.69 124 GLN A N 1
ATOM 986 C CA . GLN A 1 124 ? 0.906 5.656 11.969 1 98.69 124 GLN A CA 1
ATOM 987 C C . GLN A 1 124 ? 0.008 6.785 12.461 1 98.69 124 GLN A C 1
ATOM 989 O O . GLN A 1 124 ? -0.843 6.574 13.328 1 98.69 124 GLN A O 1
ATOM 994 N N . GLY A 1 125 ? 0.226 7.984 11.891 1 98.38 125 GLY A N 1
ATOM 995 C CA . GLY A 1 125 ? -0.716 9.055 12.172 1 98.38 125 GLY A CA 1
ATOM 996 C C . GLY A 1 125 ? -2.125 8.75 11.703 1 98.38 125 GLY A C 1
ATOM 997 O O . GLY A 1 125 ? -3.096 9.031 12.414 1 98.38 125 GLY A O 1
ATOM 998 N N . GLN A 1 126 ? -2.244 8.18 10.516 1 97.69 126 GLN A N 1
ATOM 999 C CA . GLN A 1 126 ? -3.547 7.816 9.969 1 97.69 126 GLN A CA 1
ATOM 1000 C C . GLN A 1 126 ? -4.238 6.773 10.844 1 97.69 126 GLN A C 1
ATOM 1002 O O . GLN A 1 126 ? -5.457 6.801 11.008 1 97.69 126 GLN A O 1
ATOM 1007 N N . HIS A 1 127 ? -3.469 5.824 11.367 1 98.38 127 HIS A N 1
ATOM 1008 C CA . HIS A 1 127 ? -4.035 4.84 12.281 1 98.38 127 HIS A CA 1
ATOM 1009 C C . HIS A 1 127 ? -4.711 5.512 13.469 1 98.38 127 HIS A C 1
ATOM 1011 O O . HIS A 1 127 ? -5.836 5.156 13.836 1 98.38 127 HIS A O 1
ATOM 1017 N N . ASP A 1 128 ? -3.986 6.461 14.031 1 97.81 128 ASP A N 1
ATOM 1018 C CA . ASP A 1 128 ? -4.531 7.18 15.18 1 97.81 128 ASP A CA 1
ATOM 1019 C C . ASP A 1 128 ? -5.781 7.965 14.789 1 97.81 128 ASP A C 1
ATOM 1021 O O . ASP A 1 128 ? -6.703 8.109 15.594 1 97.81 128 ASP A O 1
ATOM 1025 N N . ASP A 1 129 ? -5.766 8.492 13.57 1 95.69 129 ASP A N 1
ATOM 1026 C CA . ASP A 1 129 ? -6.926 9.227 13.07 1 95.69 129 ASP A CA 1
ATOM 1027 C C . ASP A 1 129 ? -8.133 8.297 12.922 1 95.69 129 ASP A C 1
ATOM 1029 O O . ASP A 1 129 ? -9.234 8.633 13.367 1 95.69 129 ASP A O 1
ATOM 1033 N N . ILE A 1 130 ? -7.953 7.156 12.352 1 95.31 130 ILE A N 1
ATOM 1034 C CA . ILE A 1 130 ? -9.008 6.191 12.078 1 95.31 130 ILE A CA 1
ATOM 1035 C C . ILE A 1 130 ? -9.602 5.684 13.391 1 95.31 130 ILE A C 1
ATOM 1037 O O . ILE A 1 130 ? -10.812 5.48 13.492 1 95.31 130 ILE A O 1
ATOM 1041 N N . THR A 1 131 ? -8.766 5.531 14.414 1 95.75 131 THR A N 1
ATOM 1042 C CA . THR A 1 131 ? -9.203 4.898 15.656 1 95.75 131 THR A CA 1
ATOM 1043 C C . THR A 1 131 ? -9.641 5.949 16.672 1 95.75 131 THR A C 1
ATOM 1045 O O . THR A 1 131 ? -9.961 5.621 17.812 1 95.75 131 THR A O 1
ATOM 1048 N N . ASN A 1 132 ? -9.625 7.211 16.281 1 94.62 132 ASN A N 1
ATOM 1049 C CA . ASN A 1 132 ? -9.969 8.305 17.188 1 94.62 132 ASN A CA 1
ATOM 1050 C C . ASN A 1 132 ? -9.18 8.227 18.484 1 94.62 132 ASN A C 1
ATOM 1052 O O . ASN A 1 132 ? -9.758 8.273 19.578 1 94.62 132 ASN A O 1
ATOM 1056 N N . LYS A 1 133 ? -7.91 8.109 18.328 1 95.12 133 LYS A N 1
ATOM 1057 C CA . LYS A 1 133 ? -7.031 7.906 19.484 1 95.12 133 LYS A CA 1
ATOM 1058 C C . LYS A 1 133 ? -6.938 9.172 20.328 1 95.12 133 LYS A C 1
ATOM 1060 O O . LYS A 1 133 ? -6.801 9.086 21.547 1 95.12 133 LYS A O 1
ATOM 1065 N N . SER A 1 134 ? -7.023 10.336 19.734 1 95.81 134 SER A N 1
ATOM 1066 C CA . SER A 1 134 ? -6.805 11.609 20.422 1 95.81 134 SER A CA 1
ATOM 1067 C C . SER A 1 134 ? -7.941 11.914 21.391 1 95.81 134 SER A C 1
ATOM 1069 O O . SER A 1 134 ? -9.117 11.82 21.031 1 95.81 134 SER A O 1
ATOM 1071 N N . LYS A 1 135 ? -7.523 12.266 22.594 1 95.38 135 LYS A N 1
ATOM 1072 C CA . LYS A 1 135 ? -8.492 12.672 23.609 1 95.38 135 LYS A CA 1
ATOM 1073 C C . LYS A 1 135 ? -8.297 14.133 24 1 95.38 135 LYS A C 1
ATOM 1075 O O . LYS A 1 135 ? -9.188 14.742 24.609 1 95.38 135 LYS A O 1
ATOM 1080 N N . THR A 1 136 ? -7.191 14.633 23.641 1 96.5 136 THR A N 1
ATOM 1081 C CA . THR A 1 136 ? -6.883 16.031 23.906 1 96.5 136 THR A CA 1
ATOM 1082 C C . THR A 1 136 ? -6.488 16.75 22.609 1 96.5 136 THR A C 1
ATOM 1084 O O . THR A 1 136 ? -6.203 16.109 21.594 1 96.5 136 THR A O 1
ATOM 1087 N N . GLU A 1 137 ? -6.488 18.047 22.656 1 96.62 137 GLU A N 1
ATOM 1088 C CA . GLU A 1 137 ? -6.078 18.844 21.5 1 96.62 137 GLU A CA 1
ATOM 1089 C C . GLU A 1 137 ? -4.617 18.578 21.141 1 96.62 137 GLU A C 1
ATOM 1091 O O . GLU A 1 137 ? -4.266 18.5 19.969 1 96.62 137 GLU A O 1
ATOM 1096 N N . ASP A 1 138 ? -3.77 18.438 22.188 1 97.25 138 ASP A N 1
ATOM 1097 C CA . ASP A 1 138 ? -2.354 18.188 21.953 1 97.25 138 ASP A CA 1
ATOM 1098 C C . ASP A 1 138 ? -2.15 16.844 21.234 1 97.25 138 ASP A C 1
ATOM 1100 O O . ASP A 1 138 ? -1.322 16.75 20.328 1 97.25 138 ASP A O 1
ATOM 1104 N N . GLU A 1 139 ? -2.887 15.875 21.641 1 97.5 139 GLU A N 1
ATOM 1105 C CA . GLU A 1 139 ? -2.814 14.578 20.984 1 97.5 139 GLU A CA 1
ATOM 1106 C C . GLU A 1 139 ? -3.283 14.664 19.531 1 97.5 139 GLU A C 1
ATOM 1108 O O . GLU A 1 139 ? -2.717 14.016 18.656 1 97.5 139 GLU A O 1
ATOM 1113 N N . SER A 1 140 ? -4.328 15.43 19.375 1 97.31 140 SER A N 1
ATOM 1114 C CA . SER A 1 140 ? -4.836 15.617 18.016 1 97.31 140 SER A CA 1
ATOM 1115 C C . SER A 1 140 ? -3.807 16.312 17.141 1 97.31 140 SER A C 1
ATOM 1117 O O . SER A 1 140 ? -3.648 15.945 15.961 1 97.31 140 SER A O 1
ATOM 1119 N N . LEU A 1 141 ? -3.119 17.266 17.672 1 98.06 141 LEU A N 1
ATOM 1120 C CA . LEU A 1 141 ? -2.078 17.953 16.922 1 98.06 141 LEU A CA 1
ATOM 1121 C C . LEU A 1 141 ? -0.941 17 16.562 1 98.06 141 LEU A C 1
ATOM 1123 O O . LEU A 1 141 ? -0.358 17.109 15.477 1 98.06 141 LEU A O 1
ATOM 1127 N N . GLU A 1 142 ? -0.643 16.109 17.438 1 98 142 GLU A N 1
ATOM 1128 C CA . GLU A 1 142 ? 0.381 15.102 17.156 1 98 142 GLU A CA 1
ATOM 1129 C C . GLU A 1 142 ? -0.056 14.172 16.031 1 98 142 GLU A C 1
ATOM 1131 O O . GLU A 1 142 ? 0.75 13.805 15.172 1 98 142 GLU A O 1
ATOM 1136 N N . VAL A 1 143 ? -1.309 13.805 16.016 1 98.06 143 VAL A N 1
ATOM 1137 C CA . VAL A 1 143 ? -1.857 12.984 14.953 1 98.06 143 VAL A CA 1
ATOM 1138 C C . VAL A 1 143 ? -1.721 13.711 13.617 1 98.06 143 VAL A C 1
ATOM 1140 O O . VAL A 1 143 ? -1.271 13.125 12.625 1 98.06 143 VAL A O 1
ATOM 1143 N N . ILE A 1 144 ? -2.061 14.977 13.625 1 97.5 144 ILE A N 1
ATOM 1144 C CA . ILE A 1 144 ? -1.985 15.789 12.414 1 97.5 144 ILE A CA 1
ATOM 1145 C C . ILE A 1 144 ? -0.533 15.898 11.953 1 97.5 144 ILE A C 1
ATOM 1147 O O . ILE A 1 144 ? -0.243 15.797 10.758 1 97.5 144 ILE A O 1
ATOM 1151 N N . ARG A 1 145 ? 0.329 16.094 12.922 1 98.19 145 ARG A N 1
ATOM 1152 C CA . ARG A 1 145 ? 1.753 16.203 12.625 1 98.19 145 ARG A CA 1
ATOM 1153 C C . ARG A 1 145 ? 2.262 14.977 11.883 1 98.19 145 ARG A C 1
ATOM 1155 O O . ARG A 1 145 ? 2.949 15.094 10.867 1 98.19 145 ARG A O 1
ATOM 1162 N N . LEU A 1 146 ? 1.932 13.812 12.367 1 98.38 146 LEU A N 1
ATOM 1163 C CA . LEU A 1 146 ? 2.398 12.562 11.773 1 98.38 146 LEU A CA 1
ATOM 1164 C C . LEU A 1 146 ? 1.674 12.281 10.461 1 98.38 146 LEU A C 1
ATOM 1166 O O . LEU A 1 146 ? 2.307 11.938 9.461 1 98.38 146 LEU A O 1
ATOM 1170 N N . LYS A 1 147 ? 0.397 12.461 10.469 1 97.75 147 LYS A N 1
ATOM 1171 C CA . LYS A 1 147 ? -0.437 12.102 9.32 1 97.75 147 LYS A CA 1
ATOM 1172 C C . LYS A 1 147 ? -0.173 13.023 8.141 1 97.75 147 LYS A C 1
ATOM 1174 O O . LYS A 1 147 ? -0.064 12.57 7 1 97.75 147 LYS A O 1
ATOM 1179 N N . CYS A 1 148 ? -0.022 14.336 8.398 1 97.25 148 CYS A N 1
ATOM 1180 C CA . CYS A 1 148 ? 0.059 15.32 7.324 1 97.25 148 CYS A CA 1
ATOM 1181 C C . CYS A 1 148 ? 1.457 15.922 7.234 1 97.25 148 CYS A C 1
ATOM 1183 O O . CYS A 1 148 ? 2.006 16.078 6.141 1 97.25 148 CYS A O 1
ATOM 1185 N N . GLY A 1 149 ? 1.994 16.234 8.367 1 98.19 149 GLY A N 1
ATOM 1186 C CA . GLY A 1 149 ? 3.309 16.844 8.406 1 98.19 149 GLY A CA 1
ATOM 1187 C C . GLY A 1 149 ? 4.391 16 7.766 1 98.19 149 GLY A C 1
ATOM 1188 O O . GLY A 1 149 ? 5.293 16.516 7.113 1 98.19 149 GLY A O 1
ATOM 1189 N N . SER A 1 150 ? 4.293 14.703 7.957 1 98.62 150 SER A N 1
ATOM 1190 C CA . SER A 1 150 ? 5.305 13.789 7.438 1 98.62 150 SER A CA 1
ATOM 1191 C C . SER A 1 150 ? 5.344 13.82 5.914 1 98.62 150 SER A C 1
ATOM 1193 O O . SER A 1 150 ? 6.418 13.719 5.316 1 98.62 150 SER A O 1
ATOM 1195 N N . LEU A 1 151 ? 4.227 13.992 5.246 1 98.5 151 LEU A N 1
ATOM 1196 C CA . LEU A 1 151 ? 4.184 14 3.787 1 98.5 151 LEU A CA 1
ATOM 1197 C C . LEU A 1 151 ? 4.828 15.266 3.234 1 98.5 151 LEU A C 1
ATOM 1199 O O . LEU A 1 151 ? 5.48 15.234 2.188 1 98.5 151 LEU A O 1
ATOM 1203 N N . ILE A 1 152 ? 4.645 16.359 3.943 1 98.25 152 ILE A N 1
ATOM 1204 C CA . ILE A 1 152 ? 5.316 17.594 3.547 1 98.25 152 ILE A CA 1
ATOM 1205 C C . ILE A 1 152 ? 6.824 17.453 3.758 1 98.25 152 ILE A C 1
ATOM 1207 O O . ILE A 1 152 ? 7.617 17.859 2.906 1 98.25 152 ILE A O 1
ATOM 1211 N N . ALA A 1 153 ? 7.148 16.875 4.906 1 98.81 153 ALA A N 1
ATOM 1212 C CA . ALA A 1 153 ? 8.562 16.609 5.184 1 98.81 153 ALA A CA 1
ATOM 1213 C C . ALA A 1 153 ? 9.18 15.719 4.117 1 98.81 153 ALA A C 1
ATOM 1215 O O . ALA A 1 153 ? 10.312 15.938 3.697 1 98.81 153 ALA A O 1
ATOM 1216 N N . LEU A 1 154 ? 8.438 14.727 3.678 1 98.75 154 LEU A N 1
ATOM 1217 C CA . LEU A 1 154 ? 8.883 13.82 2.633 1 98.75 154 LEU A CA 1
ATOM 1218 C C . LEU A 1 154 ? 9.344 14.594 1.398 1 98.75 154 LEU A C 1
ATOM 1220 O O . LEU A 1 154 ? 10.445 14.367 0.891 1 98.75 154 LEU A O 1
ATOM 1224 N N . ALA A 1 155 ? 8.586 15.5 0.958 1 98.62 155 ALA A N 1
ATOM 1225 C CA . ALA A 1 155 ? 8.875 16.266 -0.251 1 98.62 155 ALA A CA 1
ATOM 1226 C C . ALA A 1 155 ? 10.062 17.203 -0.038 1 98.62 155 ALA A C 1
ATOM 1228 O O . ALA A 1 155 ? 11.016 17.188 -0.817 1 98.62 155 ALA A O 1
ATOM 1229 N N . ASN A 1 156 ? 10.008 18 1.042 1 98.69 156 ASN A N 1
ATOM 1230 C CA . ASN A 1 156 ? 11 19.047 1.257 1 98.69 156 ASN A CA 1
ATOM 1231 C C . ASN A 1 156 ? 12.367 18.469 1.604 1 98.69 156 ASN A C 1
ATOM 1233 O O . ASN A 1 156 ? 13.383 18.906 1.055 1 98.69 156 ASN A O 1
ATOM 1237 N N . VAL A 1 157 ? 12.367 17.5 2.525 1 98.81 157 VAL A N 1
ATOM 1238 C CA . VAL A 1 157 ? 13.633 16.906 2.953 1 98.81 157 VAL A CA 1
ATOM 1239 C C . VAL A 1 157 ? 14.266 16.141 1.788 1 98.81 157 VAL A C 1
ATOM 1241 O O . VAL A 1 157 ? 15.484 16.188 1.605 1 98.81 157 VAL A O 1
ATOM 1244 N N . ALA A 1 158 ? 13.445 15.438 0.993 1 98.62 158 ALA A N 1
ATOM 1245 C CA . ALA A 1 158 ? 13.984 14.734 -0.168 1 98.62 158 ALA A CA 1
ATOM 1246 C C . ALA A 1 158 ? 14.656 15.695 -1.136 1 98.62 158 ALA A C 1
ATOM 1248 O O . ALA A 1 158 ? 15.727 15.398 -1.681 1 98.62 158 ALA A O 1
ATOM 1249 N N . GLY A 1 159 ? 14.062 16.875 -1.367 1 98.5 159 GLY A N 1
ATOM 1250 C CA . GLY A 1 159 ? 14.688 17.875 -2.213 1 98.5 159 GLY A CA 1
ATOM 1251 C C . GLY A 1 159 ? 16.047 18.328 -1.702 1 98.5 159 GLY A C 1
ATOM 1252 O O . GLY A 1 159 ? 17 18.438 -2.473 1 98.5 159 GLY A O 1
ATOM 1253 N N . VAL A 1 160 ? 16.094 18.578 -0.415 1 98.62 160 VAL A N 1
ATOM 1254 C CA . VAL A 1 160 ? 17.328 19.031 0.201 1 98.62 160 VAL A CA 1
ATOM 1255 C C . VAL A 1 160 ? 18.391 17.938 0.116 1 98.62 160 VAL A C 1
ATOM 1257 O O . VAL A 1 160 ? 19.547 18.203 -0.201 1 98.62 160 VAL A O 1
ATOM 1260 N N . LEU A 1 161 ? 18 16.688 0.413 1 98.5 161 LEU A N 1
ATOM 1261 C CA . LEU A 1 161 ? 18.922 15.562 0.339 1 98.5 161 LEU A CA 1
ATOM 1262 C C . LEU A 1 161 ? 19.484 15.422 -1.07 1 98.5 161 LEU A C 1
ATOM 1264 O O . LEU A 1 161 ? 20.672 15.109 -1.239 1 98.5 161 LEU A O 1
ATOM 1268 N N . LEU A 1 162 ? 18.625 15.602 -2.082 1 98.19 162 LEU A N 1
ATOM 1269 C CA . LEU A 1 162 ? 19.062 15.508 -3.467 1 98.19 162 LEU A CA 1
ATOM 1270 C C . LEU A 1 162 ? 20.109 16.578 -3.777 1 98.19 162 LEU A C 1
ATOM 1272 O O . LEU A 1 162 ? 21.047 16.328 -4.531 1 98.19 162 LEU A O 1
ATOM 1276 N N . ALA A 1 163 ? 19.984 17.734 -3.186 1 98 163 ALA A N 1
ATOM 1277 C CA . ALA A 1 163 ? 20.844 18.875 -3.479 1 98 163 ALA A CA 1
ATOM 1278 C C . ALA A 1 163 ? 22.156 18.781 -2.695 1 98 163 ALA A C 1
ATOM 1280 O O . ALA A 1 163 ? 23.234 19.062 -3.23 1 98 163 ALA A O 1
ATOM 1281 N N . THR A 1 164 ? 22.031 18.359 -1.39 1 97.62 164 THR A N 1
ATOM 1282 C CA . THR A 1 164 ? 23.172 18.547 -0.502 1 97.62 164 THR A CA 1
ATOM 1283 C C . THR A 1 164 ? 23.766 17.203 -0.076 1 97.62 164 THR A C 1
ATOM 1285 O O . THR A 1 164 ? 24.891 17.141 0.417 1 97.62 164 THR A O 1
ATOM 1288 N N . GLY A 1 165 ? 22.969 16.188 -0.181 1 97.19 165 GLY A N 1
ATOM 1289 C CA . GLY A 1 165 ? 23.391 14.883 0.281 1 97.19 165 GLY A CA 1
ATOM 1290 C C . GLY A 1 165 ? 23.25 14.703 1.781 1 97.19 165 GLY A C 1
ATOM 1291 O O . GLY A 1 165 ? 23.562 13.641 2.316 1 97.19 165 GLY A O 1
ATOM 1292 N N . GLU A 1 166 ? 22.641 15.75 2.459 1 97.25 166 GLU A N 1
ATOM 1293 C CA . GLU A 1 166 ? 22.609 15.703 3.918 1 97.25 166 GLU A CA 1
ATOM 1294 C C . GLU A 1 166 ? 21.219 16 4.449 1 97.25 166 GLU A C 1
ATOM 1296 O O . GLU A 1 166 ? 20.484 16.828 3.885 1 97.25 166 GLU A O 1
ATOM 1301 N N . TYR A 1 167 ? 20.922 15.328 5.504 1 97.88 167 TYR A N 1
ATOM 1302 C CA . TYR A 1 167 ? 19.672 15.57 6.234 1 97.88 167 TYR A CA 1
ATOM 1303 C C . TYR A 1 167 ? 19.688 16.953 6.879 1 97.88 167 TYR A C 1
ATOM 1305 O O . TYR A 1 167 ? 20.703 17.391 7.402 1 97.88 167 TYR A O 1
ATOM 1313 N N . ASN A 1 168 ? 18.609 17.656 6.777 1 98.25 168 ASN A N 1
ATOM 1314 C CA . ASN A 1 168 ? 18.453 18.953 7.402 1 98.25 168 ASN A CA 1
ATOM 1315 C C . ASN A 1 168 ? 17.281 18.969 8.383 1 98.25 168 ASN A C 1
ATOM 1317 O O . ASN A 1 168 ? 16.109 19 7.969 1 98.25 168 ASN A O 1
ATOM 1321 N N . GLU A 1 169 ? 17.516 19.078 9.633 1 98.44 169 GLU A N 1
ATOM 1322 C CA . GLU A 1 169 ? 16.516 18.984 10.695 1 98.44 169 GLU A CA 1
ATOM 1323 C C . GLU A 1 169 ? 15.57 20.188 10.672 1 98.44 169 GLU A C 1
ATOM 1325 O O . GLU A 1 169 ? 14.383 20.062 10.969 1 98.44 169 GLU A O 1
ATOM 1330 N N . THR A 1 170 ? 16.109 21.312 10.367 1 98.69 170 THR A N 1
ATOM 1331 C CA . THR A 1 170 ? 15.297 22.531 10.32 1 98.69 170 THR A CA 1
ATOM 1332 C C . THR A 1 170 ? 14.219 22.422 9.242 1 98.69 170 THR A C 1
ATOM 1334 O O . THR A 1 170 ? 13.07 22.812 9.469 1 98.69 170 THR A O 1
ATOM 1337 N N . VAL A 1 171 ? 14.594 21.875 8.102 1 98.69 171 VAL A N 1
ATOM 1338 C CA . VAL A 1 171 ? 13.648 21.688 7.008 1 98.69 171 VAL A CA 1
ATOM 1339 C C . VAL A 1 171 ? 12.547 20.703 7.438 1 98.69 171 VAL A C 1
ATOM 1341 O O . VAL A 1 171 ? 11.367 20.953 7.18 1 98.69 171 VAL A O 1
ATOM 1344 N N . GLU A 1 172 ? 12.938 19.656 8.062 1 98.81 172 GLU A N 1
ATOM 1345 C CA . GLU A 1 172 ? 11.953 18.703 8.562 1 98.81 172 GLU A CA 1
ATOM 1346 C C . GLU A 1 172 ? 10.992 19.359 9.547 1 98.81 172 GLU A C 1
ATOM 1348 O O . GLU A 1 172 ? 9.773 19.172 9.453 1 98.81 172 GLU A O 1
ATOM 1353 N N . ARG A 1 173 ? 11.547 20.156 10.414 1 98.5 173 ARG A N 1
ATOM 1354 C CA . ARG A 1 173 ? 10.773 20.781 11.484 1 98.5 173 ARG A CA 1
ATOM 1355 C C . ARG A 1 173 ? 9.695 21.688 10.914 1 98.5 173 ARG A C 1
ATOM 1357 O O . ARG A 1 173 ? 8.516 21.578 11.266 1 98.5 173 ARG A O 1
ATOM 1364 N N . TYR A 1 174 ? 10.062 22.609 10.055 1 98.38 174 TYR A N 1
ATOM 1365 C CA . TYR A 1 174 ? 9.031 23.516 9.57 1 98.38 174 TYR A CA 1
ATOM 1366 C C . TYR A 1 174 ? 8.094 22.812 8.602 1 98.38 174 TYR A C 1
ATOM 1368 O O . TYR A 1 174 ? 6.992 23.297 8.336 1 98.38 174 TYR A O 1
ATOM 1376 N N . SER A 1 175 ? 8.523 21.719 7.965 1 98.44 175 SER A N 1
ATOM 1377 C CA . SER A 1 175 ? 7.609 20.922 7.148 1 98.44 175 SER A CA 1
ATOM 1378 C C . SER A 1 175 ? 6.465 20.359 7.984 1 98.44 175 SER A C 1
ATOM 1380 O O . SER A 1 175 ? 5.312 20.375 7.551 1 98.44 175 SER A O 1
ATOM 1382 N N . TYR A 1 176 ? 6.84 19.875 9.18 1 98.5 176 TYR A N 1
ATOM 1383 C CA . TYR A 1 176 ? 5.809 19.375 10.078 1 98.5 176 TYR A CA 1
ATOM 1384 C C . TYR A 1 176 ? 4.828 20.469 10.461 1 98.5 176 TYR A C 1
ATOM 1386 O O . TYR A 1 176 ? 3.617 20.25 10.492 1 98.5 176 TYR A O 1
ATOM 1394 N N . TYR A 1 177 ? 5.352 21.672 10.727 1 98 177 TYR A N 1
ATOM 1395 C CA . TYR A 1 177 ? 4.48 22.797 11.055 1 98 177 TYR A CA 1
ATOM 1396 C C . TYR A 1 177 ? 3.557 23.125 9.891 1 98 177 TYR A C 1
ATOM 1398 O O . TYR A 1 177 ? 2.367 23.375 10.086 1 98 177 TYR A O 1
ATOM 1406 N N . LYS A 1 178 ? 4.082 23.109 8.727 1 97.62 178 LYS A N 1
ATOM 1407 C CA . LYS A 1 178 ? 3.279 23.375 7.543 1 97.62 178 LYS A CA 1
ATOM 1408 C C . LYS A 1 178 ? 2.156 22.359 7.387 1 97.62 178 LYS A C 1
ATOM 1410 O O . LYS A 1 178 ? 1.045 22.703 6.984 1 97.62 178 LYS A O 1
ATOM 1415 N N . GLY A 1 179 ? 2.488 21.141 7.629 1 97.06 179 GLY A N 1
ATOM 1416 C CA . GLY A 1 179 ? 1.458 20.109 7.574 1 97.06 179 GLY A CA 1
ATOM 1417 C C . GLY A 1 179 ? 0.321 20.359 8.547 1 97.06 179 GLY A C 1
ATOM 1418 O O . GLY A 1 179 ? -0.845 20.125 8.219 1 97.06 179 GLY A O 1
ATOM 1419 N N . ILE A 1 180 ? 0.669 20.797 9.734 1 97.06 180 ILE A N 1
ATOM 1420 C CA . ILE A 1 180 ? -0.335 21.109 10.742 1 97.06 180 ILE A CA 1
ATOM 1421 C C . ILE A 1 180 ? -1.229 22.234 10.25 1 97.06 180 ILE A C 1
ATOM 1423 O O . ILE A 1 180 ? -2.455 22.156 10.336 1 97.06 180 ILE A O 1
ATOM 1427 N N . ILE A 1 181 ? -0.62 23.25 9.703 1 96.5 181 ILE A N 1
ATOM 1428 C CA . ILE A 1 181 ? -1.358 24.391 9.164 1 96.5 181 ILE A CA 1
ATOM 1429 C C . ILE A 1 181 ? -2.334 23.922 8.094 1 96.5 181 ILE A C 1
ATOM 1431 O O . ILE A 1 181 ? -3.514 24.281 8.109 1 96.5 181 ILE A O 1
ATOM 1435 N N . ALA A 1 182 ? -1.847 23.109 7.203 1 94.75 182 ALA A N 1
ATOM 1436 C CA . ALA A 1 182 ? -2.65 22.641 6.074 1 94.75 182 ALA A CA 1
ATOM 1437 C C . ALA A 1 182 ? -3.854 21.828 6.555 1 94.75 182 ALA A C 1
ATOM 1439 O O . ALA A 1 182 ? -4.969 22.016 6.059 1 94.75 182 ALA A O 1
ATOM 1440 N N . GLN A 1 183 ? -3.631 20.984 7.492 1 94.25 183 GLN A N 1
ATOM 1441 C CA . GLN A 1 183 ? -4.707 20.125 7.961 1 94.25 183 GLN A CA 1
ATOM 1442 C C . GLN A 1 183 ? -5.754 20.922 8.734 1 94.25 183 GLN A C 1
ATOM 1444 O O . GLN A 1 183 ? -6.957 20.719 8.547 1 94.25 183 GLN A O 1
ATOM 1449 N N . ILE A 1 184 ? -5.312 21.781 9.617 1 93.75 184 ILE A N 1
ATOM 1450 C CA . ILE A 1 184 ? -6.234 22.578 10.414 1 93.75 184 ILE A CA 1
ATOM 1451 C C . ILE A 1 184 ? -7.086 23.469 9.5 1 93.75 184 ILE A C 1
ATOM 1453 O O . ILE A 1 184 ? -8.305 23.547 9.672 1 93.75 184 ILE A O 1
ATOM 1457 N N . SER A 1 185 ? -6.445 24.078 8.57 1 92.25 185 SER A N 1
ATOM 1458 C CA . SER A 1 185 ? -7.16 24.906 7.605 1 92.25 185 SER A CA 1
ATOM 1459 C C . SER A 1 185 ? -8.18 24.078 6.82 1 92.25 185 SER A C 1
ATOM 1461 O O . SER A 1 185 ? -9.305 24.531 6.598 1 92.25 185 SER A O 1
ATOM 1463 N N . GLY A 1 186 ? -7.746 22.938 6.398 1 88.94 186 GLY A N 1
ATOM 1464 C CA . GLY A 1 186 ? -8.648 22.047 5.68 1 88.94 186 GLY A CA 1
ATOM 1465 C C . GLY A 1 186 ? -9.844 21.625 6.5 1 88.94 186 GLY A C 1
ATOM 1466 O O . GLY A 1 186 ? -10.969 21.609 6 1 88.94 186 GLY A O 1
ATOM 1467 N N . ASP A 1 187 ? -9.617 21.297 7.719 1 88.38 187 ASP A N 1
ATOM 1468 C CA . ASP A 1 187 ? -10.703 20.859 8.602 1 88.38 187 ASP A CA 1
ATOM 1469 C C . ASP A 1 187 ? -11.727 21.984 8.797 1 88.38 187 ASP A C 1
ATOM 1471 O O . ASP A 1 187 ? -12.93 21.719 8.875 1 88.38 187 ASP A O 1
ATOM 1475 N N . TYR A 1 188 ? -11.242 23.109 8.961 1 89.5 188 TYR A N 1
ATOM 1476 C CA . TYR A 1 188 ? -12.133 24.25 9.141 1 89.5 188 TYR A CA 1
ATOM 1477 C C . TYR A 1 188 ? -12.984 24.469 7.898 1 89.5 188 TYR A C 1
ATOM 1479 O O . TYR A 1 188 ? -14.188 24.719 8 1 89.5 188 TYR A O 1
ATOM 1487 N N . TYR A 1 189 ? -12.359 24.344 6.777 1 85.62 189 TYR A N 1
ATOM 1488 C CA . TYR A 1 189 ? -13.07 24.516 5.512 1 85.62 189 TYR A CA 1
ATOM 1489 C C . TYR A 1 189 ? -14.148 23.438 5.348 1 85.62 189 TYR A C 1
ATOM 1491 O O . TYR A 1 189 ? -15.258 23.734 4.895 1 85.62 189 TYR A O 1
ATOM 1499 N N . VAL A 1 190 ? -13.82 22.297 5.695 1 82.62 190 VAL A N 1
ATOM 1500 C CA . VAL A 1 190 ? -14.75 21.172 5.578 1 82.62 190 VAL A CA 1
ATOM 1501 C C . VAL A 1 190 ? -15.945 21.406 6.512 1 82.62 190 VAL A C 1
ATOM 1503 O O . VAL A 1 190 ? -17.078 21.078 6.164 1 82.62 190 VAL A O 1
ATOM 1506 N N . LEU A 1 191 ? -15.688 21.875 7.641 1 83.5 191 LEU A N 1
ATOM 1507 C CA . LEU A 1 191 ? -16.75 22.172 8.594 1 83.5 191 LEU A CA 1
ATOM 1508 C C . LEU A 1 191 ? -17.75 23.156 8 1 83.5 191 LEU A C 1
ATOM 1510 O O . LEU A 1 191 ? -18.953 23.047 8.227 1 83.5 191 LEU A O 1
ATOM 1514 N N . LEU A 1 192 ? -17.266 24 7.188 1 83.31 192 LEU A N 1
ATOM 1515 C CA . LEU A 1 192 ? -18.078 25.047 6.602 1 83.31 192 LEU A CA 1
ATOM 1516 C C . LEU A 1 192 ? -18.797 24.547 5.348 1 83.31 192 LEU A C 1
ATOM 1518 O O . LEU A 1 192 ? -19.875 25.031 5.012 1 83.31 192 LEU A O 1
ATOM 1522 N N . SER A 1 193 ? -18.203 23.594 4.715 1 76.62 193 SER A N 1
ATOM 1523 C CA . SER A 1 193 ? -18.703 23.172 3.41 1 76.62 193 SER A CA 1
ATOM 1524 C C . SER A 1 193 ? -19.688 22.016 3.543 1 76.62 193 SER A C 1
ATOM 1526 O O . SER A 1 193 ? -20.453 21.734 2.621 1 76.62 193 SER A O 1
ATOM 1528 N N . GLY A 1 194 ? -19.734 21.453 4.648 1 68.06 194 GLY A N 1
ATOM 1529 C CA . GLY A 1 194 ? -20.656 20.344 4.852 1 68.06 194 GLY A CA 1
ATOM 1530 C C . GLY A 1 194 ? -20.125 19.016 4.352 1 68.06 194 GLY A C 1
ATOM 1531 O O . GLY A 1 194 ? -20.859 18.031 4.266 1 68.06 194 GLY A O 1
ATOM 1532 N N . ASN A 1 195 ? -18.922 19.109 3.781 1 60.22 195 ASN A N 1
ATOM 1533 C CA . ASN A 1 195 ? -18.375 17.812 3.373 1 60.22 195 ASN A CA 1
ATOM 1534 C C . ASN A 1 195 ? -18.219 16.875 4.562 1 60.22 195 ASN A C 1
ATOM 1536 O O . ASN A 1 195 ? -17.75 17.281 5.625 1 60.22 195 ASN A O 1
ATOM 1540 N N . ARG A 1 196 ? -19.094 15.766 4.812 1 57.81 196 ARG A N 1
ATOM 1541 C CA . ARG A 1 196 ? -19.859 14.953 5.75 1 57.81 196 ARG A CA 1
ATOM 1542 C C . ARG A 1 196 ? -18.953 14.023 6.547 1 57.81 196 ARG A C 1
ATOM 1544 O O . ARG A 1 196 ? -19.297 13.617 7.656 1 57.81 196 ARG A O 1
ATOM 1551 N N . SER A 1 197 ? -17.641 13.75 6.172 1 62.5 197 SER A N 1
ATOM 1552 C CA . SER A 1 197 ? -17.188 12.445 6.637 1 62.5 197 SER A CA 1
ATOM 1553 C C . SER A 1 197 ? -16.781 12.484 8.109 1 62.5 197 SER A C 1
ATOM 1555 O O . SER A 1 197 ? -17.109 11.57 8.875 1 62.5 197 SER A O 1
ATOM 1557 N N . ASP A 1 198 ? -16.359 13.648 8.602 1 73.69 198 ASP A N 1
ATOM 1558 C CA . ASP A 1 198 ? -15.828 13.688 9.961 1 73.69 198 ASP A CA 1
ATOM 1559 C C . ASP A 1 198 ? -16.969 13.727 10.984 1 73.69 198 ASP A C 1
ATOM 1561 O O . ASP A 1 198 ? -16.859 13.125 12.055 1 73.69 198 ASP A O 1
ATOM 1565 N N . ILE A 1 199 ? -17.906 14.398 10.586 1 70.62 199 ILE A N 1
ATOM 1566 C CA . ILE A 1 199 ? -19.078 14.531 11.469 1 70.62 199 ILE A CA 1
ATOM 1567 C C . ILE A 1 199 ? -19.828 13.203 11.508 1 70.62 199 ILE A C 1
ATOM 1569 O O . ILE A 1 199 ? -20.219 12.734 12.586 1 70.62 199 ILE A O 1
ATOM 1573 N N . GLU A 1 200 ? -19.891 12.625 10.305 1 71.62 200 GLU A N 1
ATOM 1574 C CA . GLU A 1 200 ? -20.594 11.352 10.203 1 71.62 200 GLU A CA 1
ATOM 1575 C C . GLU A 1 200 ? -19.891 10.266 11 1 71.62 200 GLU A C 1
ATOM 1577 O O . GLU A 1 200 ? -20.531 9.375 11.562 1 71.62 200 GLU A O 1
ATOM 1582 N N . LYS A 1 201 ? -18.672 10.414 11.109 1 77.12 201 LYS A N 1
ATOM 1583 C CA . LYS A 1 201 ? -17.891 9.359 11.75 1 77.12 201 LYS A CA 1
ATOM 1584 C C . LYS A 1 201 ? -17.516 9.742 13.18 1 77.12 201 LYS A C 1
ATOM 1586 O O . LYS A 1 201 ? -16.766 9.031 13.844 1 77.12 201 LYS A O 1
ATOM 1591 N N . ASN A 1 202 ? -18.031 10.844 13.602 1 81.06 202 ASN A N 1
ATOM 1592 C CA . ASN A 1 202 ? -17.75 11.328 14.953 1 81.06 202 ASN A CA 1
ATOM 1593 C C . ASN A 1 202 ? -16.25 11.383 15.227 1 81.06 202 ASN A C 1
ATOM 1595 O O . ASN A 1 202 ? -15.773 10.867 16.234 1 81.06 202 ASN A O 1
ATOM 1599 N N . LYS A 1 203 ? -15.555 11.898 14.32 1 87.19 203 LYS A N 1
ATOM 1600 C CA . LYS A 1 203 ? -14.102 11.969 14.453 1 87.19 203 LYS A CA 1
ATOM 1601 C C . LYS A 1 203 ? -13.695 12.977 15.523 1 87.19 203 LYS A C 1
ATOM 1603 O O . LYS A 1 203 ? -14.297 14.047 15.633 1 87.19 203 LYS A O 1
ATOM 1608 N N . HIS A 1 204 ? -12.633 12.617 16.219 1 89.69 204 HIS A N 1
ATOM 1609 C CA . HIS A 1 204 ? -12.094 13.516 17.234 1 89.69 204 HIS A CA 1
ATOM 1610 C C . HIS A 1 204 ? -11.102 14.508 16.609 1 89.69 204 HIS A C 1
ATOM 1612 O O . HIS A 1 204 ? -9.922 14.508 16.969 1 89.69 204 HIS A O 1
ATOM 1618 N N . THR A 1 205 ? -11.688 15.367 15.836 1 91.12 205 THR A N 1
ATOM 1619 C CA . THR A 1 205 ? -10.859 16.406 15.242 1 91.12 205 THR A CA 1
ATOM 1620 C C . THR A 1 205 ? -10.453 17.438 16.297 1 91.12 205 THR A C 1
ATOM 1622 O O . THR A 1 205 ? -11 17.453 17.391 1 91.12 205 THR A O 1
ATOM 1625 N N . LEU A 1 206 ? -9.555 18.25 15.922 1 94.69 206 LEU A N 1
ATOM 1626 C CA . LEU A 1 206 ? -9.109 19.328 16.797 1 94.69 206 LEU A CA 1
ATOM 1627 C C . LEU A 1 206 ? -10.273 20.219 17.203 1 94.69 206 LEU A C 1
ATOM 1629 O O . LEU A 1 206 ? -10.398 20.578 18.391 1 94.69 206 LEU A O 1
ATOM 1633 N N . ILE A 1 207 ? -11.133 20.516 16.312 1 92.75 207 ILE A N 1
ATOM 1634 C CA . ILE A 1 207 ? -12.281 21.375 16.578 1 92.75 207 ILE A CA 1
ATOM 1635 C C . ILE A 1 207 ? -13.258 20.672 17.516 1 92.75 207 ILE A C 1
ATOM 1637 O O . ILE A 1 207 ? -13.789 21.281 18.438 1 92.75 207 ILE A O 1
ATOM 1641 N N . TYR A 1 208 ? -13.531 19.391 17.25 1 91.69 208 TYR A N 1
ATOM 1642 C CA . TYR A 1 208 ? -14.383 18.594 18.141 1 91.69 208 TYR A CA 1
ATOM 1643 C C . TYR A 1 208 ? -13.859 18.625 19.562 1 91.69 208 TYR A C 1
ATOM 1645 O O . TYR A 1 208 ? -14.625 18.844 20.516 1 91.69 208 TYR A O 1
ATOM 1653 N N . LEU A 1 209 ? -12.562 18.438 19.703 1 94.44 209 LEU A N 1
ATOM 1654 C CA . LEU A 1 209 ? -11.953 18.359 21.031 1 94.44 209 LEU A CA 1
ATOM 1655 C C . LEU A 1 209 ? -11.984 19.734 21.719 1 94.44 209 LEU A C 1
ATOM 1657 O O . LEU A 1 209 ? -12.141 19.828 22.938 1 94.44 209 LEU A O 1
ATOM 1661 N N . TYR A 1 210 ? -11.82 20.766 20.953 1 95.38 210 TYR A N 1
ATOM 1662 C CA . TYR A 1 210 ? -11.961 22.125 21.469 1 95.38 210 TYR A CA 1
ATOM 1663 C C . TYR A 1 210 ? -13.367 22.359 22 1 95.38 210 TYR A C 1
ATOM 1665 O O . TYR A 1 210 ? -13.531 22.859 23.109 1 95.38 210 TYR A O 1
ATOM 1673 N N . LEU A 1 211 ? -14.336 21.938 21.281 1 93.81 211 LEU A N 1
ATOM 1674 C CA . LEU A 1 211 ? -15.727 22.156 21.656 1 93.81 211 LEU A CA 1
ATOM 1675 C C . LEU A 1 211 ? -16.094 21.328 22.891 1 93.81 211 LEU A C 1
ATOM 1677 O O . LEU A 1 211 ? -16.922 21.734 23.688 1 93.81 211 LEU A O 1
ATOM 1681 N N . LYS A 1 212 ? -15.461 20.266 23.031 1 93 212 LYS A N 1
ATOM 1682 C CA . LYS A 1 212 ? -15.734 19.375 24.141 1 93 212 LYS A CA 1
ATOM 1683 C C . LYS A 1 212 ? -15.312 20 25.469 1 93 212 LYS A C 1
ATOM 1685 O O . LYS A 1 212 ? -15.734 19.547 26.531 1 93 212 LYS A O 1
ATOM 1690 N N . ARG A 1 213 ? -14.531 21.016 25.406 1 92.69 213 ARG A N 1
ATOM 1691 C CA . ARG A 1 213 ? -14.164 21.719 26.625 1 92.69 213 ARG A CA 1
ATOM 1692 C C . ARG A 1 213 ? -15.344 22.5 27.188 1 92.69 213 ARG A C 1
ATOM 1694 O O . ARG A 1 213 ? -15.344 22.875 28.359 1 92.69 213 ARG A O 1
ATOM 1701 N N . LEU A 1 214 ? -16.312 22.781 26.453 1 89.94 214 LEU A N 1
ATOM 1702 C CA . LEU A 1 214 ? -17.578 23.422 26.828 1 89.94 214 LEU A CA 1
ATOM 1703 C C . LEU A 1 214 ? -17.328 24.734 27.562 1 89.94 214 LEU A C 1
ATOM 1705 O O . LEU A 1 214 ? -17.859 24.953 28.656 1 89.94 214 LEU A O 1
ATOM 1709 N N . PHE A 1 215 ? -16.641 25.625 26.891 1 87.88 215 PHE A N 1
ATOM 1710 C CA . PHE A 1 215 ? -16.188 26.844 27.578 1 87.88 215 PHE A CA 1
ATOM 1711 C C . PHE A 1 215 ? -17.328 27.844 27.688 1 87.88 215 PHE A C 1
ATOM 1713 O O . PHE A 1 215 ? -17.281 28.766 28.516 1 87.88 215 PHE A O 1
ATOM 1720 N N . ASN A 1 216 ? -18.438 27.734 26.797 1 91.12 216 ASN A N 1
ATOM 1721 C CA . ASN A 1 216 ? -19.625 28.578 26.844 1 91.12 216 ASN A CA 1
ATOM 1722 C C . ASN A 1 216 ? -20.844 27.875 26.25 1 91.12 216 ASN A C 1
ATOM 1724 O O . ASN A 1 216 ? -20.734 26.75 25.766 1 91.12 216 ASN A O 1
ATOM 1728 N N . ASP A 1 217 ? -21.953 28.516 26.328 1 93.25 217 ASP A N 1
ATOM 1729 C CA . ASP A 1 217 ? -23.203 27.938 25.875 1 93.25 217 ASP A CA 1
ATOM 1730 C C . ASP A 1 217 ? -23.188 27.688 24.375 1 93.25 217 ASP A C 1
ATOM 1732 O O . ASP A 1 217 ? -23.719 26.672 23.891 1 93.25 217 ASP A O 1
ATOM 1736 N N . ALA A 1 218 ? -22.578 28.531 23.766 1 92.44 218 ALA A N 1
ATOM 1737 C CA . ALA A 1 218 ? -22.516 28.406 22.312 1 92.44 218 ALA A CA 1
ATOM 1738 C C . ALA A 1 218 ? -21.719 27.188 21.891 1 92.44 218 ALA A C 1
ATOM 1740 O O . ALA A 1 218 ? -22.062 26.516 20.922 1 92.44 218 ALA A O 1
ATOM 1741 N N . SER A 1 219 ? -20.641 26.969 22.625 1 92.75 219 SER A N 1
ATOM 1742 C CA . SER A 1 219 ? -19.828 25.797 22.344 1 92.75 219 SER A CA 1
ATOM 1743 C C . SER A 1 219 ? -20.594 24.5 22.641 1 92.75 219 SER A C 1
ATOM 1745 O O . SER A 1 219 ? -20.469 23.516 21.906 1 92.75 219 SER A O 1
ATOM 1747 N N . GLU A 1 220 ? -21.359 24.516 23.625 1 94.25 220 GLU A N 1
ATOM 1748 C CA . GLU A 1 220 ? -22.188 23.359 23.953 1 94.25 220 GLU A CA 1
ATOM 1749 C C . GLU A 1 220 ? -23.234 23.109 22.859 1 94.25 220 GLU A C 1
ATOM 1751 O O . GLU A 1 220 ? -23.453 21.969 22.453 1 94.25 220 GLU A O 1
ATOM 1756 N N . ASP A 1 221 ? -23.781 24.125 22.438 1 93.44 221 ASP A N 1
ATOM 1757 C CA . ASP A 1 221 ? -24.797 24.031 21.375 1 93.44 221 ASP A CA 1
ATOM 1758 C C . ASP A 1 221 ? -24.188 23.5 20.094 1 93.44 221 ASP A C 1
ATOM 1760 O O . ASP A 1 221 ? -24.781 22.656 19.422 1 93.44 221 ASP A O 1
ATOM 1764 N N . LEU A 1 222 ? -23.078 24.031 19.781 1 91.75 222 LEU A N 1
ATOM 1765 C CA . LEU A 1 222 ? -22.406 23.625 18.547 1 91.75 222 LEU A CA 1
ATOM 1766 C C . LEU A 1 222 ? -21.969 22.172 18.625 1 91.75 222 LEU A C 1
ATOM 1768 O O . LEU A 1 222 ? -22.047 21.453 17.625 1 91.75 222 LEU A O 1
ATOM 1772 N N . LEU A 1 223 ? -21.469 21.75 19.75 1 91.75 223 LEU A N 1
ATOM 1773 C CA . LEU A 1 223 ? -21.094 20.359 19.938 1 91.75 223 LEU A CA 1
ATOM 1774 C C . LEU A 1 223 ? -22.281 19.438 19.75 1 91.75 223 LEU A C 1
ATOM 1776 O O . LEU A 1 223 ? -22.156 18.375 19.125 1 91.75 223 LEU A O 1
ATOM 1780 N N . TYR A 1 224 ? -23.359 19.859 20.297 1 91.12 224 TYR A N 1
ATOM 1781 C CA . TYR A 1 224 ? -24.594 19.109 20.125 1 91.12 224 TYR A CA 1
ATOM 1782 C C . TYR A 1 224 ? -24.984 19 18.656 1 91.12 224 TYR A C 1
ATOM 1784 O O . TYR A 1 224 ? -25.344 17.922 18.188 1 91.12 224 TYR A O 1
ATOM 1792 N N . LEU A 1 225 ? -24.859 20.016 18 1 88.25 225 LEU A N 1
ATOM 1793 C CA . LEU A 1 225 ? -25.203 20.078 16.578 1 88.25 225 LEU A CA 1
ATOM 1794 C C . LEU A 1 225 ? -24.312 19.141 15.766 1 88.25 225 LEU A C 1
ATOM 1796 O O . LEU A 1 225 ? -24.797 18.406 14.906 1 88.25 225 LEU A O 1
ATOM 1800 N N . ILE A 1 226 ? -23.016 19.109 16 1 85.44 226 ILE A N 1
ATOM 1801 C CA . ILE A 1 226 ? -22.062 18.359 15.188 1 85.44 226 ILE A CA 1
ATOM 1802 C C . ILE A 1 226 ? -22.156 16.875 15.523 1 85.44 226 ILE A C 1
ATOM 1804 O O . ILE A 1 226 ? -21.812 16.031 14.703 1 85.44 226 ILE A O 1
ATOM 1808 N N . SER A 1 227 ? -22.688 16.641 16.719 1 86.56 227 SER A N 1
ATOM 1809 C CA . SER A 1 227 ? -22.844 15.258 17.141 1 86.56 227 SER A CA 1
ATOM 1810 C C . SER A 1 227 ? -24.125 14.648 16.594 1 86.56 227 SER A C 1
ATOM 1812 O O . SER A 1 227 ? -24.328 13.43 16.688 1 86.56 227 SER A O 1
ATOM 1814 N N . HIS A 1 228 ? -24.953 15.531 16.031 1 86.44 228 HIS A N 1
ATOM 1815 C CA . HIS A 1 228 ? -26.203 15.109 15.406 1 86.44 228 HIS A CA 1
ATOM 1816 C C . HIS A 1 228 ? -26.234 15.492 13.93 1 86.44 228 HIS A C 1
ATOM 1818 O O . HIS A 1 228 ? -26.594 16.625 13.586 1 86.44 228 HIS A O 1
ATOM 1824 N N . LYS A 1 229 ? -26.031 14.516 13.086 1 82.19 229 LYS A N 1
ATOM 1825 C CA . LYS A 1 229 ? -25.766 14.734 11.672 1 82.19 229 LYS A CA 1
ATOM 1826 C C . LYS A 1 229 ? -26.906 15.523 11.023 1 82.19 229 LYS A C 1
ATOM 1828 O O . LYS A 1 229 ? -26.656 16.469 10.258 1 82.19 229 LYS A O 1
ATOM 1833 N N . ASP A 1 230 ? -28.078 15.188 11.289 1 85.75 230 ASP A N 1
ATOM 1834 C CA . ASP A 1 230 ? -29.234 15.852 10.672 1 85.75 230 ASP A CA 1
ATOM 1835 C C . ASP A 1 230 ? -29.281 17.328 11.055 1 85.75 230 ASP A C 1
ATOM 1837 O O . ASP A 1 230 ? -29.578 18.188 10.219 1 85.75 230 ASP A O 1
ATOM 1841 N N . LEU A 1 231 ? -29.031 17.594 12.305 1 86.75 231 LEU A N 1
ATOM 1842 C CA . LEU A 1 231 ? -29.047 18.969 12.781 1 86.75 231 LEU A CA 1
ATOM 1843 C C . LEU A 1 231 ? -27.906 19.781 12.18 1 86.75 231 LEU A C 1
ATOM 1845 O O . LEU A 1 231 ? -28.062 20.953 11.852 1 86.75 231 LEU A O 1
ATOM 1849 N N . TYR A 1 232 ? -26.828 19.141 12.062 1 86.94 232 TYR A N 1
ATOM 1850 C CA . TYR A 1 232 ? -25.641 19.781 11.477 1 86.94 232 TYR A CA 1
ATOM 1851 C C . TYR A 1 232 ? -25.922 20.203 10.039 1 86.94 232 TYR A C 1
ATOM 1853 O O . TYR A 1 232 ? -25.672 21.359 9.672 1 86.94 232 TYR A O 1
ATOM 1861 N N . TYR A 1 233 ? -26.516 19.328 9.25 1 85.56 233 TYR A N 1
ATOM 1862 C CA . TYR A 1 233 ? -26.766 19.625 7.848 1 85.56 233 TYR A CA 1
ATOM 1863 C C . TYR A 1 233 ? -27.812 20.734 7.711 1 85.56 233 TYR A C 1
ATOM 1865 O O . TYR A 1 233 ? -27.719 21.578 6.816 1 85.56 233 TYR A O 1
ATOM 1873 N N . LYS A 1 234 ? -28.734 20.672 8.594 1 87.25 234 LYS A N 1
ATOM 1874 C CA . LYS A 1 234 ? -29.75 21.719 8.586 1 87.25 234 LYS A CA 1
ATOM 1875 C C . LYS A 1 234 ? -29.141 23.078 8.906 1 87.25 234 LYS A C 1
ATOM 1877 O O . LYS A 1 234 ? -29.547 24.109 8.344 1 87.25 234 LYS A O 1
ATOM 1882 N N . SER A 1 235 ? -28.234 23.078 9.82 1 87.62 235 SER A N 1
ATOM 1883 C CA . SER A 1 235 ? -27.609 24.328 10.242 1 87.62 235 SER A CA 1
ATOM 1884 C C . SER A 1 235 ? -26.766 24.922 9.117 1 87.62 235 SER A C 1
ATOM 1886 O O . SER A 1 235 ? -26.547 26.125 9.07 1 87.62 235 SER A O 1
ATOM 1888 N N . LEU A 1 236 ? -26.328 24.078 8.188 1 86.88 236 LEU A N 1
ATOM 1889 C CA . LEU A 1 236 ? -25.453 24.516 7.109 1 86.88 236 LEU A CA 1
ATOM 1890 C C . LEU A 1 236 ? -26.266 25.219 6.02 1 86.88 236 LEU A C 1
ATOM 1892 O O . LEU A 1 236 ? -25.688 25.906 5.168 1 86.88 236 LEU A O 1
ATOM 1896 N N . LEU A 1 237 ? -27.516 25.062 6.055 1 88.44 237 LEU A N 1
ATOM 1897 C CA . LEU A 1 237 ? -28.375 25.703 5.055 1 88.44 237 LEU A CA 1
ATOM 1898 C C . LEU A 1 237 ? -28.266 27.219 5.133 1 88.44 237 LEU A C 1
ATOM 1900 O O . LEU A 1 237 ? -28.422 27.906 4.121 1 88.44 237 LEU A O 1
ATOM 1904 N N . ASP A 1 238 ? -28.125 27.734 6.316 1 91.31 238 ASP A N 1
ATOM 1905 C CA . ASP A 1 238 ? -27.828 29.141 6.531 1 91.31 238 ASP A CA 1
ATOM 1906 C C . ASP A 1 238 ? -26.359 29.359 6.91 1 91.31 238 ASP A C 1
ATOM 1908 O O . ASP A 1 238 ? -26.031 29.453 8.094 1 91.31 238 ASP A O 1
ATOM 1912 N N . LYS A 1 239 ? -25.625 29.547 5.953 1 89.06 239 LYS A N 1
ATOM 1913 C CA . LYS A 1 239 ? -24.172 29.609 6.125 1 89.06 239 LYS A CA 1
ATOM 1914 C C . LYS A 1 239 ? -23.766 30.766 7.043 1 89.06 239 LYS A C 1
ATOM 1916 O O . LYS A 1 239 ? -22.844 30.625 7.848 1 89.06 239 LYS A O 1
ATOM 1921 N N . GLU A 1 240 ? -24.453 31.812 6.859 1 92 240 GLU A N 1
ATOM 1922 C CA . GLU A 1 240 ? -24.125 32.969 7.676 1 92 240 GLU A CA 1
ATOM 1923 C C . GLU A 1 240 ? -24.422 32.719 9.148 1 92 240 GLU A C 1
ATOM 1925 O O . GLU A 1 240 ? -23.609 33.062 10.016 1 92 240 GLU A O 1
ATOM 1930 N N . LYS A 1 241 ? -25.516 32.188 9.391 1 92.69 241 LYS A N 1
ATOM 1931 C CA . LYS A 1 241 ? -25.891 31.844 10.766 1 92.69 241 LYS A CA 1
ATOM 1932 C C . LYS A 1 241 ? -24.938 30.812 11.359 1 92.69 241 LYS A C 1
ATOM 1934 O O . LYS A 1 241 ? -24.609 30.875 12.547 1 92.69 241 LYS A O 1
ATOM 1939 N N . PHE A 1 242 ? -24.656 29.922 10.578 1 92.31 242 PHE A N 1
ATOM 1940 C CA . PHE A 1 242 ? -23.734 28.891 11.047 1 92.31 242 PHE A CA 1
ATOM 1941 C C . PHE A 1 242 ? -22.375 29.5 11.383 1 92.31 242 PHE A C 1
ATOM 1943 O O . PHE A 1 242 ? -21.766 29.156 12.406 1 92.31 242 PHE A O 1
ATOM 1950 N N . GLN A 1 243 ? -21.859 30.422 10.531 1 93.06 243 GLN A N 1
ATOM 1951 C CA . GLN A 1 243 ? -20.594 31.094 10.781 1 93.06 243 GLN A CA 1
ATOM 1952 C C . GLN A 1 243 ? -20.641 31.922 12.07 1 93.06 243 GLN A C 1
ATOM 1954 O O . GLN A 1 243 ? -19.656 31.969 12.805 1 93.06 243 GLN A O 1
ATOM 1959 N N . GLU A 1 244 ? -21.719 32.469 12.234 1 94.31 244 GLU A N 1
ATOM 1960 C CA . GLU A 1 244 ? -21.906 33.219 13.469 1 94.31 244 GLU A CA 1
ATOM 1961 C C . GLU A 1 244 ? -21.812 32.312 14.688 1 94.31 244 GLU A C 1
ATOM 1963 O O . GLU A 1 244 ? -21.281 32.688 15.727 1 94.31 244 GLU A O 1
ATOM 1968 N N . LYS A 1 245 ? -22.391 31.172 14.57 1 93.38 245 LYS A N 1
ATOM 1969 C CA . LYS A 1 245 ? -22.328 30.188 15.648 1 93.38 245 LYS A CA 1
ATOM 1970 C C . LYS A 1 245 ? -20.891 29.781 15.938 1 93.38 245 LYS A C 1
ATOM 1972 O O . LYS A 1 245 ? -20.516 29.562 17.094 1 93.38 245 LYS A O 1
ATOM 1977 N N . LEU A 1 246 ? -20.141 29.641 14.898 1 94.62 246 LEU A N 1
ATOM 1978 C CA . LEU A 1 246 ? -18.734 29.281 15.055 1 94.62 246 LEU A CA 1
ATOM 1979 C C . LEU A 1 246 ? -17.969 30.375 15.797 1 94.62 246 LEU A C 1
ATOM 1981 O O . LEU A 1 246 ? -17.141 30.078 16.656 1 94.62 246 LEU A O 1
ATOM 1985 N N . ILE A 1 247 ? -18.266 31.625 15.461 1 95.56 247 ILE A N 1
ATOM 1986 C CA . ILE A 1 247 ? -17.609 32.781 16.094 1 95.56 247 ILE A CA 1
ATOM 1987 C C . ILE A 1 247 ? -18.016 32.844 17.562 1 95.56 247 ILE A C 1
ATOM 1989 O O . ILE A 1 247 ? -17.156 33 18.438 1 95.56 247 ILE A O 1
ATOM 1993 N N . LYS A 1 248 ? -19.266 32.625 17.812 1 96 248 LYS A N 1
ATOM 1994 C CA . LYS A 1 248 ? -19.766 32.688 19.188 1 96 248 LYS A CA 1
ATOM 1995 C C . LYS A 1 248 ? -19.188 31.578 20.031 1 96 248 LYS A C 1
ATOM 1997 O O . LYS A 1 248 ? -18.938 31.75 21.234 1 96 248 LYS A O 1
ATOM 2002 N N . ALA A 1 249 ? -19 30.516 19.375 1 95.81 249 ALA A N 1
ATOM 2003 C CA . ALA A 1 249 ? -18.469 29.359 20.094 1 95.81 249 ALA A CA 1
ATOM 2004 C C . ALA A 1 249 ? -16.953 29.469 20.25 1 95.81 249 ALA A C 1
ATOM 2006 O O . ALA A 1 249 ? -16.344 28.672 20.969 1 95.81 249 ALA A O 1
ATOM 2007 N N . GLY A 1 250 ? -16.344 30.438 19.562 1 95.88 250 GLY A N 1
ATOM 2008 C CA . GLY A 1 250 ? -14.906 30.672 19.688 1 95.88 250 GLY A CA 1
ATOM 2009 C C . GLY A 1 250 ? -14.078 29.812 18.75 1 95.88 250 GLY A C 1
ATOM 2010 O O . GLY A 1 250 ? -12.844 29.844 18.797 1 95.88 250 GLY A O 1
ATOM 2011 N N . VAL A 1 251 ? -14.719 29.047 17.875 1 95.56 251 VAL A N 1
ATOM 2012 C CA . VAL A 1 251 ? -14.016 28.125 17 1 95.56 251 VAL A CA 1
ATOM 2013 C C . VAL A 1 251 ? -13.164 28.906 16 1 95.56 251 VAL A C 1
ATOM 2015 O O . VAL A 1 251 ? -11.992 28.578 15.789 1 95.56 251 VAL A O 1
ATOM 2018 N N . THR A 1 252 ? -13.727 29.938 15.391 1 95.75 252 THR A N 1
ATOM 2019 C CA . THR A 1 252 ? -13.023 30.75 14.391 1 95.75 252 THR A CA 1
ATOM 2020 C C . THR A 1 252 ? -11.773 31.391 14.992 1 95.75 252 THR A C 1
ATOM 2022 O O . THR A 1 252 ? -10.703 31.359 14.383 1 95.75 252 THR A O 1
ATOM 2025 N N . GLN A 1 253 ? -11.922 31.906 16.141 1 96 253 GLN A N 1
ATOM 2026 C CA . GLN A 1 253 ? -10.797 32.531 16.828 1 96 253 GLN A CA 1
ATOM 2027 C C . GLN A 1 253 ? -9.727 31.516 17.188 1 96 253 GLN A C 1
ATOM 2029 O O . GLN A 1 253 ? -8.531 31.75 16.984 1 96 253 GLN A O 1
ATOM 2034 N N . TYR A 1 254 ? -10.234 30.438 17.719 1 96.19 254 TYR A N 1
ATOM 2035 C CA . TYR A 1 254 ? -9.336 29.359 18.109 1 96.19 254 TYR A CA 1
ATOM 2036 C C . TYR A 1 254 ? -8.484 28.906 16.938 1 96.19 254 TYR A C 1
ATOM 2038 O O . TYR A 1 254 ? -7.258 28.812 17.047 1 96.19 254 TYR A O 1
ATOM 2046 N N . ILE A 1 255 ? -9.086 28.625 15.789 1 96.12 255 ILE A N 1
ATOM 2047 C CA . ILE A 1 255 ? -8.398 28.156 14.594 1 96.12 255 ILE A CA 1
ATOM 2048 C C . ILE A 1 255 ? -7.449 29.25 14.086 1 96.12 255 ILE A C 1
ATOM 2050 O O . ILE A 1 255 ? -6.305 28.953 13.727 1 96.12 255 ILE A O 1
ATOM 2054 N N . SER A 1 256 ? -7.93 30.438 14.062 1 96.44 256 SER A N 1
ATOM 2055 C CA . SER A 1 256 ? -7.117 31.547 13.578 1 96.44 256 SER A CA 1
ATOM 2056 C C . SER A 1 256 ? -5.84 31.688 14.398 1 96.44 256 SER A C 1
ATOM 2058 O O . SER A 1 256 ? -4.758 31.906 13.844 1 96.44 256 SER A O 1
ATOM 2060 N N . VAL A 1 257 ? -5.992 31.609 15.672 1 97.19 257 VAL A N 1
ATOM 2061 C CA . VAL A 1 257 ? -4.852 31.75 16.578 1 97.19 257 VAL A CA 1
ATOM 2062 C C . VAL A 1 257 ? -3.873 30.594 16.359 1 97.19 257 VAL A C 1
ATOM 2064 O O . VAL A 1 257 ? -2.66 30.812 16.281 1 97.19 257 VAL A O 1
ATOM 2067 N N . LEU A 1 258 ? -4.387 29.422 16.297 1 97.06 258 LEU A N 1
ATOM 2068 C CA . LEU A 1 258 ? -3.531 28.25 16.094 1 97.06 258 LEU A CA 1
ATOM 2069 C C . LEU A 1 258 ? -2.773 28.344 14.773 1 97.06 258 LEU A C 1
ATOM 2071 O O . LEU A 1 258 ? -1.584 28.031 14.711 1 97.06 258 LEU A O 1
ATOM 2075 N N . LEU A 1 259 ? -3.459 28.75 13.711 1 96.69 259 LEU A N 1
ATOM 2076 C CA . LEU A 1 259 ? -2.826 28.891 12.406 1 96.69 259 LEU A CA 1
ATOM 2077 C C . LEU A 1 259 ? -1.695 29.922 12.461 1 96.69 259 LEU A C 1
ATOM 2079 O O . LEU A 1 259 ? -0.62 29.688 11.898 1 96.69 259 LEU A O 1
ATOM 2083 N N . GLU A 1 260 ? -1.966 31 13.148 1 96.75 260 GLU A N 1
ATOM 2084 C CA . GLU A 1 260 ? -0.949 32.031 13.258 1 96.75 260 GLU A CA 1
ATOM 2085 C C . GLU A 1 260 ? 0.255 31.547 14.062 1 96.75 260 GLU A C 1
ATOM 2087 O O . GLU A 1 260 ? 1.399 31.859 13.719 1 96.75 260 GLU A O 1
ATOM 2092 N N . ILE A 1 261 ? -0 30.844 15.117 1 97.88 261 ILE A N 1
ATOM 2093 C CA . ILE A 1 261 ? 1.071 30.297 15.945 1 97.88 261 ILE A CA 1
ATOM 2094 C C . ILE A 1 261 ? 1.983 29.406 15.102 1 97.88 261 ILE A C 1
ATOM 2096 O O . ILE A 1 261 ? 3.205 29.578 15.117 1 97.88 261 ILE A O 1
ATOM 2100 N N . TYR A 1 262 ? 1.478 28.531 14.336 1 97.56 262 TYR A N 1
ATOM 2101 C CA . TYR A 1 262 ? 2.283 27.594 13.562 1 97.56 262 TYR A CA 1
ATOM 2102 C C . TYR A 1 262 ? 2.922 28.281 12.359 1 97.56 262 TYR A C 1
ATOM 2104 O O . TYR A 1 262 ? 4.016 27.906 11.93 1 97.56 262 TYR A O 1
ATOM 2112 N N . LYS A 1 263 ? 2.217 29.281 11.828 1 96.81 263 LYS A N 1
ATOM 2113 C CA . LYS A 1 263 ? 2.857 30.094 10.805 1 96.81 263 LYS A CA 1
ATOM 2114 C C . LYS A 1 263 ? 4.133 30.75 11.336 1 96.81 263 LYS A C 1
ATOM 2116 O O . LYS A 1 263 ? 5.168 30.734 10.664 1 96.81 263 LYS A O 1
ATOM 2121 N N . GLN A 1 264 ? 4.031 31.297 12.484 1 97.69 264 GLN A N 1
ATOM 2122 C CA . GLN A 1 264 ? 5.188 31.938 13.094 1 97.69 264 GLN A CA 1
ATOM 2123 C C . GLN A 1 264 ? 6.281 30.922 13.414 1 97.69 264 GLN A C 1
ATOM 2125 O O . GLN A 1 264 ? 7.473 31.219 13.289 1 97.69 264 GLN A O 1
ATOM 2130 N N . LYS A 1 265 ? 5.887 29.781 13.859 1 98.12 265 LYS A N 1
ATOM 2131 C CA . LYS A 1 265 ? 6.859 28.719 14.086 1 98.12 265 LYS A CA 1
ATOM 2132 C C . LYS A 1 265 ? 7.602 28.375 12.797 1 98.12 265 LYS A C 1
ATOM 2134 O O . LYS A 1 265 ? 8.82 28.156 12.812 1 98.12 265 LYS A O 1
ATOM 2139 N N . CYS A 1 266 ? 6.887 28.281 11.664 1 97.56 266 CYS A N 1
ATOM 2140 C CA . CYS A 1 266 ? 7.504 28.016 10.375 1 97.56 266 CYS A CA 1
ATOM 2141 C C . CYS A 1 266 ? 8.523 29.094 10.023 1 97.56 266 CYS A C 1
ATOM 2143 O O . CYS A 1 266 ? 9.664 28.797 9.672 1 97.56 266 CYS A O 1
ATOM 2145 N N . ILE A 1 267 ? 8.086 30.344 10.18 1 97.44 267 ILE A N 1
ATOM 2146 C CA . ILE A 1 267 ? 8.922 31.469 9.82 1 97.44 267 ILE A CA 1
ATOM 2147 C C . ILE A 1 267 ? 10.195 31.469 10.672 1 97.44 267 ILE A C 1
ATOM 2149 O O . ILE A 1 267 ? 11.297 31.625 10.141 1 97.44 267 ILE A O 1
ATOM 2153 N N . SER A 1 268 ? 10.016 31.266 11.961 1 98.19 268 SER A N 1
ATOM 2154 C CA . SER A 1 268 ? 11.148 31.25 12.875 1 98.19 268 SER A CA 1
ATOM 2155 C C . SER A 1 268 ? 12.133 30.141 12.508 1 98.19 268 SER A C 1
ATOM 2157 O O . SER A 1 268 ? 13.352 30.344 12.578 1 98.19 268 SER A O 1
ATOM 2159 N N . ALA A 1 269 ? 11.656 28.984 12.148 1 98.06 269 ALA A N 1
ATOM 2160 C CA . ALA A 1 269 ? 12.523 27.875 11.742 1 98.06 269 ALA A CA 1
ATOM 2161 C C . ALA A 1 269 ? 13.258 28.203 10.445 1 98.06 269 ALA A C 1
ATOM 2163 O O . ALA A 1 269 ? 14.461 27.953 10.336 1 98.06 269 ALA A O 1
ATOM 2164 N N . ILE A 1 270 ? 12.586 28.766 9.484 1 98.06 270 ILE A N 1
ATOM 2165 C CA . ILE A 1 270 ? 13.188 29.094 8.195 1 98.06 270 ILE A CA 1
ATOM 2166 C C . ILE A 1 270 ? 14.312 30.109 8.398 1 98.06 270 ILE A C 1
ATOM 2168 O O . ILE A 1 270 ? 15.359 30.016 7.758 1 98.06 270 ILE A O 1
ATOM 2172 N N . GLU A 1 271 ? 14.094 31.031 9.32 1 97.88 271 GLU A N 1
ATOM 2173 C CA . GLU A 1 271 ? 15.078 32.094 9.586 1 97.88 271 GLU A CA 1
ATOM 2174 C C . GLU A 1 271 ? 16.359 31.5 10.156 1 97.88 271 GLU A C 1
ATOM 2176 O O . GLU A 1 271 ? 17.422 32.125 10.062 1 97.88 271 GLU A O 1
ATOM 2181 N N . GLN A 1 272 ? 16.312 30.328 10.672 1 97.62 272 GLN A N 1
ATOM 2182 C CA . GLN A 1 272 ? 17.484 29.688 11.266 1 97.62 272 GLN A CA 1
ATOM 2183 C C . GLN A 1 272 ? 18.328 28.984 10.195 1 97.62 272 GLN A C 1
ATOM 2185 O O . GLN A 1 272 ? 19.453 28.578 10.461 1 97.62 272 GLN A O 1
ATOM 2190 N N . LEU A 1 273 ? 17.812 28.906 9 1 97.94 273 LEU A N 1
ATOM 2191 C CA . LEU A 1 273 ? 18.547 28.25 7.934 1 97.94 273 LEU A CA 1
ATOM 2192 C C . LEU A 1 273 ? 19.781 29.078 7.539 1 97.94 273 LEU A C 1
ATOM 2194 O O . LEU A 1 273 ? 19.734 30.297 7.566 1 97.94 273 LEU A O 1
ATOM 2198 N N . ASN A 1 274 ? 20.828 28.328 7.227 1 96.31 274 ASN A N 1
ATOM 2199 C CA . ASN A 1 274 ? 22.016 28.984 6.707 1 96.31 274 ASN A CA 1
ATOM 2200 C C . ASN A 1 274 ? 21.906 29.266 5.211 1 96.31 274 ASN A C 1
ATOM 2202 O O . ASN A 1 274 ? 22.656 28.703 4.41 1 96.31 274 ASN A O 1
ATOM 2206 N N . LEU A 1 275 ? 21.031 30.094 4.809 1 97.69 275 LEU A N 1
ATOM 2207 C CA . LEU A 1 275 ? 20.75 30.531 3.443 1 97.69 275 LEU A CA 1
ATOM 2208 C C . LEU A 1 275 ? 20.656 32.062 3.363 1 97.69 275 LEU A C 1
ATOM 2210 O O . LEU A 1 275 ? 20.453 32.719 4.379 1 97.69 275 LEU A O 1
ATOM 2214 N N . ASP A 1 276 ? 20.875 32.594 2.23 1 96.62 276 ASP A N 1
ATOM 2215 C CA . ASP A 1 276 ? 20.703 34.031 2.041 1 96.62 276 ASP A CA 1
ATOM 2216 C C . ASP A 1 276 ? 19.234 34.438 2.182 1 96.62 276 ASP A C 1
ATOM 2218 O O . ASP A 1 276 ? 18.344 33.594 2.133 1 96.62 276 ASP A O 1
ATOM 2222 N N . LYS A 1 277 ? 18.969 35.656 2.377 1 96.94 277 LYS A N 1
ATOM 2223 C CA . LYS A 1 277 ? 17.641 36.188 2.668 1 96.94 277 LYS A CA 1
ATOM 2224 C C . LYS A 1 277 ? 16.672 35.906 1.53 1 96.94 277 LYS A C 1
ATOM 2226 O O . LYS A 1 277 ? 15.5 35.594 1.771 1 96.94 277 LYS A O 1
ATOM 2231 N N . GLU A 1 278 ? 17.141 36.031 0.348 1 96.94 278 GLU A N 1
ATOM 2232 C CA . GLU A 1 278 ? 16.281 35.844 -0.815 1 96.94 278 GLU A CA 1
ATOM 2233 C C . GLU A 1 278 ? 15.766 34.406 -0.892 1 96.94 278 GLU A C 1
ATOM 2235 O O . GLU A 1 278 ? 14.602 34.188 -1.217 1 96.94 278 GLU A O 1
ATOM 2240 N N . LYS A 1 279 ? 16.609 33.469 -0.632 1 97.56 279 LYS A N 1
ATOM 2241 C CA . LYS A 1 279 ? 16.25 32.062 -0.649 1 97.56 279 LYS A CA 1
ATOM 2242 C C . LYS A 1 279 ? 15.273 31.719 0.469 1 97.56 279 LYS A C 1
ATOM 2244 O O . LYS A 1 279 ? 14.32 30.969 0.262 1 97.56 279 LYS A O 1
ATOM 2249 N N . LYS A 1 280 ? 15.531 32.281 1.653 1 97.62 280 LYS A N 1
ATOM 2250 C CA . LYS A 1 280 ? 14.609 32.062 2.766 1 97.62 280 LYS A CA 1
ATOM 2251 C C . LYS A 1 280 ? 13.219 32.625 2.438 1 97.62 280 LYS A C 1
ATOM 2253 O O . LYS A 1 280 ? 12.211 31.984 2.758 1 97.62 280 LYS A O 1
ATOM 2258 N N . GLU A 1 281 ? 13.164 33.75 1.776 1 96.56 281 GLU A N 1
ATOM 2259 C CA . GLU A 1 281 ? 11.891 34.344 1.4 1 96.56 281 GLU A CA 1
ATOM 2260 C C . GLU A 1 281 ? 11.141 33.469 0.397 1 96.56 281 GLU A C 1
ATOM 2262 O O . GLU A 1 281 ? 9.914 33.406 0.431 1 96.56 281 GLU A O 1
ATOM 2267 N N . LEU A 1 282 ? 11.867 32.844 -0.477 1 96.25 282 LEU A N 1
ATOM 2268 C CA . LEU A 1 282 ? 11.25 31.938 -1.444 1 96.25 282 LEU A CA 1
ATOM 2269 C C . LEU A 1 282 ? 10.578 30.766 -0.74 1 96.25 282 LEU A C 1
ATOM 2271 O O . LEU A 1 282 ? 9.484 30.359 -1.122 1 96.25 282 LEU A O 1
ATOM 2275 N N . ILE A 1 283 ? 11.25 30.266 0.282 1 97.19 283 ILE A N 1
ATOM 2276 C CA . ILE A 1 283 ? 10.688 29.156 1.045 1 97.19 283 ILE A CA 1
ATOM 2277 C C . ILE A 1 283 ? 9.43 29.609 1.776 1 97.19 283 ILE A C 1
ATOM 2279 O O . ILE A 1 283 ? 8.406 28.922 1.767 1 97.19 283 ILE A O 1
ATOM 2283 N N . LYS A 1 284 ? 9.539 30.797 2.402 1 95.56 284 LYS A N 1
ATOM 2284 C CA . LYS A 1 284 ? 8.391 31.328 3.131 1 95.56 284 LYS A CA 1
ATOM 2285 C C . LYS A 1 284 ? 7.191 31.516 2.209 1 95.56 284 LYS A C 1
ATOM 2287 O O . LYS A 1 284 ? 6.062 31.172 2.572 1 95.56 284 LYS A O 1
ATOM 2292 N N . GLU A 1 285 ? 7.422 32 1.062 1 92.12 285 GLU A N 1
ATOM 2293 C CA . GLU A 1 285 ? 6.355 32.25 0.096 1 92.12 285 GLU A CA 1
ATOM 2294 C C . GLU A 1 285 ? 5.707 30.938 -0.348 1 92.12 285 GLU A C 1
ATOM 2296 O O . GLU A 1 285 ? 4.484 30.875 -0.505 1 92.12 285 GLU A O 1
ATOM 2301 N N . CYS A 1 286 ? 6.488 30.031 -0.541 1 87.5 286 CYS A N 1
ATOM 2302 C CA . CYS A 1 286 ? 5.992 28.734 -0.997 1 87.5 286 CYS A CA 1
ATOM 2303 C C . CYS A 1 286 ? 5.191 28.047 0.098 1 87.5 286 CYS A C 1
ATOM 2305 O O . CYS A 1 286 ? 4.141 27.453 -0.172 1 87.5 286 CYS A O 1
ATOM 2307 N N . LEU A 1 287 ? 5.703 28.125 1.283 1 84.81 287 LEU A N 1
ATOM 2308 C CA . LEU A 1 287 ? 5.105 27.359 2.377 1 84.81 287 LEU A CA 1
ATOM 2309 C C . LEU A 1 287 ? 3.855 28.062 2.9 1 84.81 287 LEU A C 1
ATOM 2311 O O . LEU A 1 287 ? 2.904 27.406 3.33 1 84.81 287 LEU A O 1
ATOM 2315 N N . LEU A 1 288 ? 3.869 29.406 2.84 1 81.75 288 LEU A N 1
ATOM 2316 C CA . LEU A 1 288 ? 2.82 30.109 3.568 1 81.75 288 LEU A CA 1
ATOM 2317 C C . LEU A 1 288 ? 1.81 30.719 2.607 1 81.75 288 LEU A C 1
ATOM 2319 O O . LEU A 1 288 ? 0.787 31.266 3.035 1 81.75 288 LEU A O 1
ATOM 2323 N N . SER A 1 289 ? 2.166 30.625 1.283 1 69.75 289 SER A N 1
ATOM 2324 C CA . SER A 1 289 ? 1.184 31.125 0.325 1 69.75 289 SER A CA 1
ATOM 2325 C C . SER A 1 289 ? -0.031 30.203 0.253 1 69.75 289 SER A C 1
ATOM 2327 O O . SER A 1 289 ? 0.108 29 0.054 1 69.75 289 SER A O 1
ATOM 2329 N N . TYR A 1 290 ? -0.757 30.375 1.205 1 54 290 TYR A N 1
ATOM 2330 C CA . TYR A 1 290 ? -1.991 29.609 1.226 1 54 290 TYR A CA 1
ATOM 2331 C C . TYR A 1 290 ? -2.904 30 0.071 1 54 290 TYR A C 1
ATOM 2333 O O . TYR A 1 290 ? -3.213 31.172 -0.109 1 54 290 TYR A O 1
ATOM 2341 N N . THR A 1 291 ? -2.535 29.547 -1.154 1 44.38 291 THR A N 1
ATOM 2342 C CA . THR A 1 291 ? -3.555 29.906 -2.139 1 44.38 291 THR A CA 1
ATOM 2343 C C . THR A 1 291 ? -4.934 29.453 -1.672 1 44.38 291 THR A C 1
ATOM 2345 O O . THR A 1 291 ? -5.098 28.328 -1.197 1 44.38 291 THR A O 1
ATOM 2348 N N . LYS A 1 292 ? -5.863 30.266 -1.494 1 38.53 292 LYS A N 1
ATOM 2349 C CA . LYS A 1 292 ? -7.32 30.156 -1.466 1 38.53 292 LYS A CA 1
ATOM 2350 C C . LYS A 1 292 ? -7.805 29.062 -2.424 1 38.53 292 LYS A C 1
ATOM 2352 O O . LYS A 1 292 ? -7.43 29.062 -3.598 1 38.53 292 LYS A O 1
ATOM 2357 N N . GLY A 1 293 ? -7.941 27.828 -1.989 1 37.91 293 GLY A N 1
ATOM 2358 C CA . GLY A 1 293 ? -8.453 26.672 -2.715 1 37.91 293 GLY A CA 1
ATOM 2359 C C . GLY A 1 293 ? -7.547 25.453 -2.623 1 37.91 293 GLY A C 1
ATOM 2360 O O . GLY A 1 293 ? -7.793 24.438 -3.277 1 37.91 293 GLY A O 1
ATOM 2361 N N . ASP A 1 294 ? -6.324 25.828 -2.336 1 38.75 294 ASP A N 1
ATOM 2362 C CA . ASP A 1 294 ? -5.441 24.672 -2.258 1 38.75 294 ASP A CA 1
ATOM 2363 C C . ASP A 1 294 ? -5.863 23.734 -1.127 1 38.75 294 ASP A C 1
ATOM 2365 O O . ASP A 1 294 ? -5.34 23.812 -0.015 1 38.75 294 ASP A O 1
ATOM 2369 N N . THR A 1 295 ? -7.066 23.594 -0.827 1 32.5 295 THR A N 1
ATOM 2370 C CA . THR A 1 295 ? -7.688 22.672 0.105 1 32.5 295 THR A CA 1
ATOM 2371 C C . THR A 1 295 ? -7.02 21.297 0.023 1 32.5 295 THR A C 1
ATOM 2373 O O . THR A 1 295 ? -7.32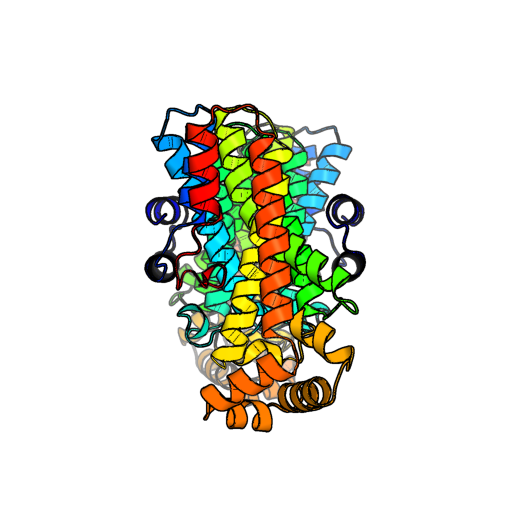8 20.406 0.811 1 32.5 295 THR A O 1
ATOM 2376 N N . ARG A 1 296 ? -6.504 20.953 -1.161 1 36.5 296 ARG A N 1
ATOM 2377 C CA . ARG A 1 296 ? -6.02 19.578 -1.275 1 36.5 296 ARG A CA 1
ATOM 2378 C C . ARG A 1 296 ? -4.762 19.375 -0.436 1 36.5 296 ARG A C 1
ATOM 2380 O O . ARG A 1 296 ? -3.652 19.328 -0.971 1 36.5 296 ARG A O 1
ATOM 2387 N N . CYS A 1 297 ? -4.227 20.156 0.277 1 29.36 297 CYS A N 1
ATOM 2388 C CA . CYS A 1 297 ? -3.727 19.094 1.14 1 29.36 297 CYS A CA 1
ATOM 2389 C C . CYS A 1 297 ? -4.816 18.062 1.43 1 29.36 297 CYS A C 1
ATOM 2391 O O . CYS A 1 297 ? -4.637 17.188 2.271 1 29.36 297 CYS A O 1
ATOM 2393 N N . LYS A 1 298 ? -6.043 18.297 1.415 1 26.88 298 LYS A N 1
ATOM 2394 C CA . LYS A 1 298 ? -6.98 17.219 1.097 1 26.88 298 LYS A CA 1
ATOM 2395 C C . LYS A 1 298 ? -6.848 16.797 -0.361 1 26.88 298 LYS A C 1
ATOM 2397 O O . LYS A 1 298 ? -6.641 17.625 -1.245 1 26.88 298 LYS A O 1
ATOM 2402 N N . THR A 1 299 ? -6.344 15.742 -1.137 1 21.38 299 THR A N 1
ATOM 2403 C CA . THR A 1 299 ? -7.078 15.523 -2.377 1 21.38 299 THR A CA 1
ATOM 2404 C C . THR A 1 299 ? -8.57 15.766 -2.17 1 21.38 299 THR A C 1
ATOM 2406 O O . THR A 1 299 ? -9.125 15.414 -1.125 1 21.38 299 THR A O 1
ATOM 2409 N N . MET B 1 1 ? 9.969 -11.328 12.383 1 97.62 1 MET B N 1
ATOM 2410 C CA . MET B 1 1 ? 8.906 -10.477 11.844 1 97.62 1 MET B CA 1
ATOM 2411 C C . MET B 1 1 ? 8.453 -9.453 12.875 1 97.62 1 MET B C 1
ATOM 2413 O O . MET B 1 1 ? 8.383 -8.258 12.586 1 97.62 1 MET B O 1
ATOM 2417 N N . LYS B 1 2 ? 8.234 -9.867 14.109 1 97.81 2 LYS B N 1
ATOM 2418 C CA . LYS B 1 2 ? 7.773 -8.945 15.141 1 97.81 2 LYS B CA 1
ATOM 2419 C C . LYS B 1 2 ? 8.852 -7.926 15.492 1 97.81 2 LYS B C 1
ATOM 2421 O O . LYS B 1 2 ? 8.555 -6.766 15.781 1 97.81 2 LYS B O 1
ATOM 2426 N N . GLU B 1 3 ? 10.07 -8.383 15.469 1 97.94 3 GLU B N 1
ATOM 2427 C CA . GLU B 1 3 ? 11.172 -7.461 15.711 1 97.94 3 GLU B CA 1
ATOM 2428 C C . GLU B 1 3 ? 11.227 -6.371 14.641 1 97.94 3 GLU B C 1
ATOM 2430 O O . GLU B 1 3 ? 11.508 -5.211 14.945 1 97.94 3 GLU B O 1
ATOM 2435 N N . ILE B 1 4 ? 10.969 -6.75 13.422 1 98.31 4 ILE B N 1
ATOM 2436 C CA . ILE B 1 4 ? 10.961 -5.789 12.328 1 98.31 4 ILE B CA 1
ATOM 2437 C C . ILE B 1 4 ? 9.867 -4.75 12.562 1 98.31 4 ILE B C 1
ATOM 2439 O O . ILE B 1 4 ? 10.094 -3.551 12.383 1 98.31 4 ILE B O 1
ATOM 2443 N N . VAL B 1 5 ? 8.688 -5.18 12.992 1 98.69 5 VAL B N 1
ATOM 2444 C CA . VAL B 1 5 ? 7.586 -4.277 13.289 1 98.69 5 VAL B CA 1
ATOM 2445 C C . VAL B 1 5 ? 7.969 -3.359 14.453 1 98.69 5 VAL B C 1
ATOM 2447 O O . VAL B 1 5 ? 7.754 -2.146 14.391 1 98.69 5 VAL B O 1
ATOM 2450 N N . GLU B 1 6 ? 8.547 -3.92 15.461 1 98.06 6 GLU B N 1
ATOM 2451 C CA . GLU B 1 6 ? 8.961 -3.158 16.641 1 98.06 6 GLU B CA 1
ATOM 2452 C C . GLU B 1 6 ? 9.93 -2.045 16.266 1 98.06 6 GLU B C 1
ATOM 2454 O O . GLU B 1 6 ? 9.867 -0.947 16.828 1 98.06 6 GLU B O 1
ATOM 2459 N N . GLN B 1 7 ? 10.766 -2.309 15.359 1 97.69 7 GLN B N 1
ATOM 2460 C CA . GLN B 1 7 ? 11.812 -1.367 14.969 1 97.69 7 GLN B CA 1
ATOM 2461 C C . GLN B 1 7 ? 11.242 -0.249 14.094 1 97.69 7 GLN B C 1
ATOM 2463 O O . GLN B 1 7 ? 11.859 0.809 13.953 1 97.69 7 GLN B O 1
ATOM 2468 N N . ASN B 1 8 ? 10.047 -0.503 13.516 1 98.12 8 ASN B N 1
ATOM 2469 C CA . ASN B 1 8 ? 9.609 0.431 12.484 1 98.12 8 ASN B CA 1
ATOM 2470 C C . ASN B 1 8 ? 8.281 1.084 12.844 1 98.12 8 ASN B C 1
ATOM 2472 O O . ASN B 1 8 ? 7.871 2.059 12.211 1 98.12 8 ASN B O 1
ATOM 2476 N N . ILE B 1 9 ? 7.59 0.55 13.836 1 98.75 9 ILE B N 1
ATOM 2477 C CA . ILE B 1 9 ? 6.285 1.062 14.25 1 98.75 9 ILE B CA 1
ATOM 2478 C C . ILE B 1 9 ? 6.34 1.502 15.711 1 98.75 9 ILE B C 1
ATOM 2480 O O . ILE B 1 9 ? 6.48 0.671 16.609 1 98.75 9 ILE B O 1
ATOM 2484 N N . PHE B 1 10 ? 6.203 2.764 15.93 1 98.19 10 PHE B N 1
ATOM 2485 C CA . PHE B 1 10 ? 6.25 3.266 17.297 1 98.19 10 PHE B CA 1
ATOM 2486 C C . PHE B 1 10 ? 4.848 3.432 17.859 1 98.19 10 PHE B C 1
ATOM 2488 O O . PHE B 1 10 ? 4.672 3.576 19.078 1 98.19 10 PHE B O 1
ATOM 2495 N N . ASN B 1 11 ? 3.834 3.453 17.016 1 98.44 11 ASN B N 1
ATOM 2496 C CA . ASN B 1 11 ? 2.449 3.465 17.469 1 98.44 11 ASN B CA 1
ATOM 2497 C C . ASN B 1 11 ? 2.072 2.146 18.141 1 98.44 11 ASN B C 1
ATOM 2499 O O . ASN B 1 11 ? 1.954 1.117 17.469 1 98.44 11 ASN B O 1
ATOM 2503 N N . GLU B 1 12 ? 1.812 2.146 19.375 1 97.69 12 GLU B N 1
ATOM 2504 C CA . GLU B 1 12 ? 1.618 0.931 20.156 1 97.69 12 GLU B CA 1
ATOM 2505 C C . GLU B 1 12 ? 0.376 0.171 19.703 1 97.69 12 GLU B C 1
ATOM 2507 O O . GLU B 1 12 ? 0.405 -1.055 19.562 1 97.69 12 GLU B O 1
ATOM 2512 N N . ASP B 1 13 ? -0.68 0.924 19.5 1 98.19 13 ASP B N 1
ATOM 2513 C CA . ASP B 1 13 ? -1.928 0.294 19.078 1 98.19 13 ASP B CA 1
ATOM 2514 C C . ASP B 1 13 ? -1.769 -0.387 17.719 1 98.19 13 ASP B C 1
ATOM 2516 O O . ASP B 1 13 ? -2.213 -1.521 17.531 1 98.19 13 ASP B O 1
ATOM 2520 N N . LEU B 1 14 ? -1.161 0.267 16.797 1 98.69 14 LEU B N 1
ATOM 2521 C CA . LEU B 1 14 ? -0.917 -0.301 15.477 1 98.69 14 LEU B CA 1
ATOM 2522 C C . LEU B 1 14 ? 0.015 -1.504 15.57 1 98.69 14 LEU B C 1
ATOM 2524 O O . LEU B 1 14 ? -0.212 -2.521 14.906 1 98.69 14 LEU B O 1
ATOM 2528 N N . SER B 1 15 ? 1.058 -1.415 16.375 1 98.62 15 SER B N 1
ATOM 2529 C CA . SER B 1 15 ? 1.998 -2.52 16.531 1 98.62 15 SER B CA 1
ATOM 2530 C C . SER B 1 15 ? 1.293 -3.781 17.016 1 98.62 15 SER B C 1
ATOM 2532 O O . SER B 1 15 ? 1.557 -4.875 16.516 1 98.62 15 SER B O 1
ATOM 2534 N N . GLN B 1 16 ? 0.416 -3.584 17.984 1 98.5 16 GLN B N 1
ATOM 2535 C CA . GLN B 1 16 ? -0.313 -4.73 18.516 1 98.5 16 GLN B CA 1
ATOM 2536 C C . GLN B 1 16 ? -1.21 -5.355 17.453 1 98.5 16 GLN B C 1
ATOM 2538 O O . GLN B 1 16 ? -1.337 -6.578 17.375 1 98.5 16 GLN B O 1
ATOM 2543 N N . LEU B 1 17 ? -1.85 -4.531 16.688 1 98.62 17 LEU B N 1
ATOM 2544 C CA . LEU B 1 17 ? -2.682 -5.027 15.602 1 98.62 17 LEU B CA 1
ATOM 2545 C C . LEU B 1 17 ? -1.848 -5.82 14.602 1 98.62 17 LEU B C 1
ATOM 2547 O O . LEU B 1 17 ? -2.242 -6.914 14.188 1 98.62 17 LEU B O 1
ATOM 2551 N N . LEU B 1 18 ? -0.632 -5.293 14.234 1 98.81 18 LEU B N 1
ATOM 2552 C CA . LEU B 1 18 ? 0.243 -5.973 13.281 1 98.81 18 LEU B CA 1
ATOM 2553 C C . LEU B 1 18 ? 0.745 -7.293 13.859 1 98.81 18 LEU B C 1
ATOM 2555 O O . LEU B 1 18 ? 0.843 -8.289 13.141 1 98.81 18 LEU B O 1
ATOM 2559 N N . TYR B 1 19 ? 1.036 -7.301 15.148 1 98.62 19 TYR B N 1
ATOM 2560 C CA . TYR B 1 19 ? 1.433 -8.539 15.812 1 98.62 19 TYR B CA 1
ATOM 2561 C C . TYR B 1 19 ? 0.334 -9.586 15.711 1 98.62 19 TYR B C 1
ATOM 2563 O O . TYR B 1 19 ? 0.611 -10.758 15.453 1 98.62 19 TYR B O 1
ATOM 2571 N N . SER B 1 20 ? -0.884 -9.133 15.938 1 98.44 20 SER B N 1
ATOM 2572 C CA . SER B 1 20 ? -1.998 -10.07 15.875 1 98.44 20 SER B CA 1
ATOM 2573 C C . SER B 1 20 ? -2.125 -10.68 14.484 1 98.44 20 SER B C 1
ATOM 2575 O O . SER B 1 20 ? -2.443 -11.867 14.344 1 98.44 20 SER B O 1
ATOM 2577 N N . PHE B 1 21 ? -1.9 -9.891 13.43 1 98.38 21 PHE B N 1
ATOM 2578 C CA . PHE B 1 21 ? -1.928 -10.414 12.07 1 98.38 21 PHE B CA 1
ATOM 2579 C C . PHE B 1 21 ? -0.8 -11.414 11.852 1 98.38 21 PHE B C 1
ATOM 2581 O O . PHE B 1 21 ? -1.012 -12.477 11.266 1 98.38 21 PHE B O 1
ATOM 2588 N N . ILE B 1 22 ? 0.422 -11.125 12.367 1 98.25 22 ILE B N 1
ATOM 2589 C CA . ILE B 1 22 ? 1.585 -11.992 12.219 1 98.25 22 ILE B CA 1
ATOM 2590 C C . ILE B 1 22 ? 1.354 -13.297 12.977 1 98.25 22 ILE B C 1
ATOM 2592 O O . ILE B 1 22 ? 1.649 -14.375 12.469 1 98.25 22 ILE B O 1
ATOM 2596 N N . ASP B 1 23 ? 0.754 -13.164 14.125 1 97.5 23 ASP B N 1
ATOM 2597 C CA . ASP B 1 23 ? 0.519 -14.32 14.977 1 97.5 23 ASP B CA 1
ATOM 2598 C C . ASP B 1 23 ? -0.508 -15.266 14.344 1 97.5 23 ASP B C 1
ATOM 2600 O O . ASP B 1 23 ? -0.553 -16.453 14.68 1 97.5 23 ASP B O 1
ATOM 2604 N N . SER B 1 24 ? -1.354 -14.742 13.523 1 95.5 24 SER B N 1
ATOM 2605 C CA . SER B 1 24 ? -2.383 -15.57 12.898 1 95.5 24 SER B CA 1
ATOM 2606 C C . SER B 1 24 ? -1.796 -16.438 11.789 1 95.5 24 SER B C 1
ATOM 2608 O O . SER B 1 24 ? -2.439 -17.391 11.328 1 95.5 24 SER B O 1
ATOM 2610 N N . LYS B 1 25 ? -0.542 -16.188 11.398 1 92.69 25 LYS B N 1
ATOM 2611 C CA . LYS B 1 25 ? 0.109 -16.984 10.367 1 92.69 25 LYS B CA 1
ATOM 2612 C C . LYS B 1 25 ? 0.524 -18.344 10.914 1 92.69 25 LYS B C 1
ATOM 2614 O O . LYS B 1 25 ? 1.015 -18.453 12.039 1 92.69 25 LYS B O 1
ATOM 2619 N N . GLU B 1 26 ? 0.371 -19.297 10.125 1 87.56 26 GLU B N 1
ATOM 2620 C CA . GLU B 1 26 ? 0.713 -20.656 10.547 1 87.56 26 GLU B CA 1
ATOM 2621 C C . GLU B 1 26 ? 1.979 -21.141 9.852 1 87.56 26 GLU B C 1
ATOM 2623 O O . GLU B 1 26 ? 2.686 -22.016 10.367 1 87.56 26 GLU B O 1
ATOM 2628 N N . THR B 1 27 ? 2.168 -20.672 8.664 1 89.94 27 THR B N 1
ATOM 2629 C CA . THR B 1 27 ? 3.316 -21.094 7.875 1 89.94 27 THR B CA 1
ATOM 2630 C C . THR B 1 27 ? 4.102 -19.875 7.371 1 89.94 27 THR B C 1
ATOM 2632 O O . THR B 1 27 ? 3.549 -18.781 7.25 1 89.94 27 THR B O 1
ATOM 2635 N N . PHE B 1 28 ? 5.34 -20.078 7.125 1 95.56 28 PHE B N 1
ATOM 2636 C CA . PHE B 1 28 ? 6.242 -19.047 6.641 1 95.56 28 PHE B CA 1
ATOM 2637 C C . PHE B 1 28 ? 6.988 -19.516 5.395 1 95.56 28 PHE B C 1
ATOM 2639 O O . PHE B 1 28 ? 8.211 -19.422 5.328 1 95.56 28 PHE B O 1
ATOM 2646 N N . SER B 1 29 ? 6.199 -20 4.449 1 94.88 29 SER B N 1
ATOM 2647 C CA . SER B 1 29 ? 6.719 -20.734 3.305 1 94.88 29 SER B CA 1
ATOM 2648 C C . SER B 1 29 ? 7.578 -19.844 2.414 1 94.88 29 SER B C 1
ATOM 2650 O O . SER B 1 29 ? 8.539 -20.312 1.8 1 94.88 29 SER B O 1
ATOM 2652 N N . PHE B 1 30 ? 7.285 -18.609 2.338 1 97.75 30 PHE B N 1
ATOM 2653 C CA . PHE B 1 30 ? 8.062 -17.719 1.476 1 97.75 30 PHE B CA 1
ATOM 2654 C C . PHE B 1 30 ? 9.43 -17.438 2.082 1 97.75 30 PHE B C 1
ATOM 2656 O O . PHE B 1 30 ? 10.438 -17.438 1.375 1 97.75 30 PHE B O 1
ATOM 2663 N N . ALA B 1 31 ? 9.43 -17.188 3.389 1 97.94 31 ALA B N 1
ATOM 2664 C CA . ALA B 1 31 ? 10.703 -17.016 4.078 1 97.94 31 ALA B CA 1
ATOM 2665 C C . ALA B 1 31 ? 11.555 -18.281 3.957 1 97.94 31 ALA B C 1
ATOM 2667 O O . ALA B 1 31 ? 12.758 -18.203 3.701 1 97.94 31 ALA B O 1
ATOM 2668 N N . GLU B 1 32 ? 10.906 -19.406 4.125 1 97 32 GLU B N 1
ATOM 2669 C CA . GLU B 1 32 ? 11.609 -20.672 4.031 1 97 32 GLU B CA 1
ATOM 2670 C C . GLU B 1 32 ? 12.188 -20.891 2.635 1 97 32 GLU B C 1
ATOM 2672 O O . GLU B 1 32 ? 13.328 -21.328 2.492 1 97 32 GLU B O 1
ATOM 2677 N N . SER B 1 33 ? 11.414 -20.562 1.659 1 97.56 33 SER B N 1
ATOM 2678 C CA . SER B 1 33 ? 11.883 -20.719 0.285 1 97.56 33 SER B CA 1
ATOM 2679 C C . SER B 1 33 ? 13.023 -19.766 -0.024 1 97.56 33 SER B C 1
ATOM 2681 O O . SER B 1 33 ? 13.961 -20.125 -0.75 1 97.56 33 SER B O 1
ATOM 2683 N N . THR B 1 34 ? 12.945 -18.531 0.493 1 98.38 34 THR B N 1
ATOM 2684 C CA . THR B 1 34 ? 14.023 -17.562 0.346 1 98.38 34 THR B CA 1
ATOM 2685 C C . THR B 1 34 ? 15.328 -18.094 0.928 1 98.38 34 THR B C 1
ATOM 2687 O O . THR B 1 34 ? 16.375 -18.062 0.269 1 98.38 34 THR B O 1
ATOM 2690 N N . ILE B 1 35 ? 15.227 -18.625 2.135 1 98.25 35 ILE B N 1
ATOM 2691 C CA . ILE B 1 35 ? 16.406 -19.125 2.838 1 98.25 35 ILE B CA 1
ATOM 2692 C C . ILE B 1 35 ? 16.953 -20.359 2.117 1 98.25 35 ILE B C 1
ATOM 2694 O O . ILE B 1 35 ? 18.172 -20.5 1.951 1 98.25 35 ILE B O 1
ATOM 2698 N N . LEU B 1 36 ? 16.047 -21.234 1.669 1 98.06 36 LEU B N 1
ATOM 2699 C CA . LEU B 1 36 ? 16.469 -22.422 0.938 1 98.06 36 LEU B CA 1
ATOM 2700 C C . LEU B 1 36 ? 17.281 -22.047 -0.294 1 98.06 36 LEU B C 1
ATOM 2702 O O . LEU B 1 36 ? 18.359 -22.594 -0.521 1 98.06 36 LEU B O 1
ATOM 2706 N N . HIS B 1 37 ? 16.797 -21.125 -1.083 1 98.62 37 HIS B N 1
ATOM 2707 C CA . HIS B 1 37 ? 17.484 -20.734 -2.307 1 98.62 37 HIS B CA 1
ATOM 2708 C C . HIS B 1 37 ? 18.828 -20.047 -1.994 1 98.62 37 HIS B C 1
ATOM 2710 O O . HIS B 1 37 ? 19.812 -20.266 -2.697 1 98.62 37 HIS B O 1
ATOM 2716 N N . TYR B 1 38 ? 18.812 -19.219 -0.924 1 98.5 38 TYR B N 1
ATOM 2717 C CA . TYR B 1 38 ? 20.062 -18.609 -0.488 1 98.5 38 TYR B CA 1
ATOM 2718 C C . 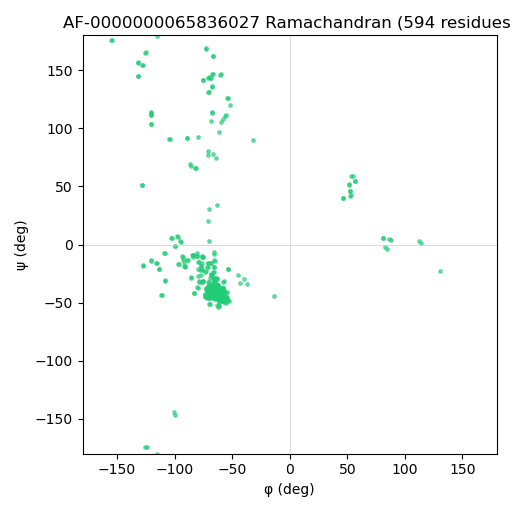TYR B 1 38 ? 21.109 -19.672 -0.196 1 98.5 38 TYR B C 1
ATOM 2720 O O . TYR B 1 38 ? 22.234 -19.594 -0.697 1 98.5 38 TYR B O 1
ATOM 2728 N N . VAL B 1 39 ? 20.75 -20.719 0.547 1 98.19 39 VAL B N 1
ATOM 2729 C CA . VAL B 1 39 ? 21.688 -21.766 0.996 1 98.19 39 VAL B CA 1
ATOM 2730 C C . VAL B 1 39 ? 22.078 -22.641 -0.184 1 98.19 39 VAL B C 1
ATOM 2732 O O . VAL B 1 39 ? 23.266 -22.922 -0.387 1 98.19 39 VAL B O 1
ATOM 2735 N N . VAL B 1 40 ? 21.141 -23.031 -0.968 1 98.25 40 VAL B N 1
ATOM 2736 C CA . VAL B 1 40 ? 21.375 -23.953 -2.078 1 98.25 40 VAL B CA 1
ATOM 2737 C C . VAL B 1 40 ? 22.312 -23.312 -3.096 1 98.25 40 VAL B C 1
ATOM 2739 O O . VAL B 1 40 ? 23.125 -23.984 -3.719 1 98.25 40 VAL B O 1
ATOM 2742 N N . PHE B 1 41 ? 22.297 -22.016 -3.207 1 98.38 41 PHE B N 1
ATOM 2743 C CA . PHE B 1 41 ? 23.125 -21.312 -4.188 1 98.38 41 PHE B CA 1
ATOM 2744 C C . PHE B 1 41 ? 24.406 -20.812 -3.547 1 98.38 41 PHE B C 1
ATOM 2746 O O . PHE B 1 41 ? 25.109 -19.984 -4.133 1 98.38 41 PHE B O 1
ATOM 2753 N N . GLY B 1 42 ? 24.625 -21.203 -2.281 1 97.94 42 GLY B N 1
ATOM 2754 C CA . GLY B 1 42 ? 25.969 -21.031 -1.74 1 97.94 42 GLY B CA 1
ATOM 2755 C C . GLY B 1 42 ? 26.031 -20.016 -0.616 1 97.94 42 GLY B C 1
ATOM 2756 O O . GLY B 1 42 ? 27.125 -19.703 -0.108 1 97.94 42 GLY B O 1
ATOM 2757 N N . GLY B 1 43 ? 24.891 -19.469 -0.265 1 97.5 43 GLY B N 1
ATOM 2758 C CA . GLY B 1 43 ? 24.891 -18.547 0.867 1 97.5 43 GLY B CA 1
ATOM 2759 C C . GLY B 1 43 ? 25.203 -19.234 2.184 1 97.5 43 GLY B C 1
ATOM 2760 O O . GLY B 1 43 ? 24.797 -20.375 2.414 1 97.5 43 GLY B O 1
ATOM 2761 N N . GLU B 1 44 ? 25.906 -18.453 3.092 1 97.5 44 GLU B N 1
ATOM 2762 C CA . GLU B 1 44 ? 26.344 -19.094 4.328 1 97.5 44 GLU B CA 1
ATOM 2763 C C . GLU B 1 44 ? 25.906 -18.297 5.551 1 97.5 44 GLU B C 1
ATOM 2765 O O . GLU B 1 44 ? 25.922 -18.812 6.672 1 97.5 44 GLU B O 1
ATOM 2770 N N . ASN B 1 45 ? 25.562 -17.078 5.379 1 97.12 45 ASN B N 1
ATOM 2771 C CA . ASN B 1 45 ? 25.156 -16.234 6.496 1 97.12 45 ASN B CA 1
ATOM 2772 C C . ASN B 1 45 ? 23.656 -16.344 6.75 1 97.12 45 ASN B C 1
ATOM 2774 O O . ASN B 1 45 ? 22.875 -15.523 6.242 1 97.12 45 ASN B O 1
ATOM 2778 N N . LEU B 1 46 ? 23.266 -17.219 7.582 1 97.25 46 LEU B N 1
ATOM 2779 C CA . LEU B 1 46 ? 21.844 -17.531 7.793 1 97.25 46 LEU B CA 1
ATOM 2780 C C . LEU B 1 46 ? 21.141 -16.359 8.461 1 97.25 46 LEU B C 1
ATOM 2782 O O . LEU B 1 46 ? 19.922 -16.203 8.32 1 97.25 46 LEU B O 1
ATOM 2786 N N . ASP B 1 47 ? 21.875 -15.555 9.195 1 96.75 47 ASP B N 1
ATOM 2787 C CA . ASP B 1 47 ? 21.266 -14.406 9.844 1 96.75 47 ASP B CA 1
ATOM 2788 C C . ASP B 1 47 ? 20.703 -13.422 8.82 1 96.75 47 ASP B C 1
ATOM 2790 O O . ASP B 1 47 ? 19.578 -12.953 8.945 1 96.75 47 ASP B O 1
ATOM 2794 N N . VAL B 1 48 ? 21.5 -13.164 7.809 1 96.69 48 VAL B N 1
ATOM 2795 C CA . VAL B 1 48 ? 21.062 -12.211 6.785 1 96.69 48 VAL B CA 1
ATOM 2796 C C . VAL B 1 48 ? 19.938 -12.812 5.965 1 96.69 48 VAL B C 1
ATOM 2798 O O . VAL B 1 48 ? 19 -12.109 5.586 1 96.69 48 VAL B O 1
ATOM 2801 N N . ALA B 1 49 ? 20 -14.125 5.691 1 97.62 49 ALA B N 1
ATOM 2802 C CA . ALA B 1 49 ? 18.953 -14.805 4.957 1 97.62 49 ALA B CA 1
ATOM 2803 C C . ALA B 1 49 ? 17.641 -14.789 5.734 1 97.62 49 ALA B C 1
ATOM 2805 O O . ALA B 1 49 ? 16.562 -14.602 5.156 1 97.62 49 ALA B O 1
ATOM 2806 N N . THR B 1 50 ? 17.766 -14.961 7.031 1 98.06 50 THR B N 1
ATOM 2807 C CA . THR B 1 50 ? 16.578 -14.969 7.891 1 98.06 50 THR B CA 1
ATOM 2808 C C . THR B 1 50 ? 15.93 -13.594 7.93 1 98.06 50 THR B C 1
ATOM 2810 O O . THR B 1 50 ? 14.703 -13.477 7.895 1 98.06 50 THR B O 1
ATOM 2813 N N . ARG B 1 51 ? 16.688 -12.594 7.984 1 97.81 51 ARG B N 1
ATOM 2814 C CA . ARG B 1 51 ? 16.156 -11.234 7.988 1 97.81 51 ARG B CA 1
ATOM 2815 C C . ARG B 1 51 ? 15.477 -10.914 6.664 1 97.81 51 ARG B C 1
ATOM 2817 O O . ARG B 1 51 ? 14.398 -10.312 6.648 1 97.81 51 ARG B O 1
ATOM 2824 N N . LEU B 1 52 ? 16.141 -11.336 5.586 1 98.44 52 LEU B N 1
ATOM 2825 C CA . LEU B 1 52 ? 15.523 -11.141 4.281 1 98.44 52 LEU B CA 1
ATOM 2826 C C . LEU B 1 52 ? 14.203 -11.898 4.191 1 98.44 52 LEU B C 1
ATOM 2828 O O . LEU B 1 52 ? 13.188 -11.344 3.76 1 98.44 52 LEU B O 1
ATOM 2832 N N . GLY B 1 53 ? 14.273 -13.156 4.617 1 98.56 53 GLY B N 1
ATOM 2833 C CA . GLY B 1 53 ? 13.07 -13.977 4.617 1 98.56 53 GLY B CA 1
ATOM 2834 C C . GLY B 1 53 ? 11.945 -13.375 5.438 1 98.56 53 GLY B C 1
ATOM 2835 O O . GLY B 1 53 ? 10.781 -13.406 5.02 1 98.56 53 GLY B O 1
ATOM 2836 N N . ALA B 1 54 ? 12.289 -12.805 6.582 1 98.56 54 ALA B N 1
ATOM 2837 C CA . ALA B 1 54 ? 11.281 -12.188 7.449 1 98.56 54 ALA B CA 1
ATOM 2838 C C . ALA B 1 54 ? 10.641 -10.984 6.773 1 98.56 54 ALA B C 1
ATOM 2840 O O . ALA B 1 54 ? 9.422 -10.805 6.844 1 98.56 54 ALA B O 1
ATOM 2841 N N . GLY B 1 55 ? 11.461 -10.148 6.176 1 98.56 55 GLY B N 1
ATOM 2842 C CA . GLY B 1 55 ? 10.922 -9.023 5.43 1 98.56 55 GLY B CA 1
ATOM 2843 C C . GLY B 1 55 ? 9.992 -9.438 4.309 1 98.56 55 GLY B C 1
ATOM 2844 O O . GLY B 1 55 ? 8.922 -8.852 4.129 1 98.56 55 GLY B O 1
ATOM 2845 N N . ILE B 1 56 ? 10.359 -10.477 3.619 1 98.69 56 ILE B N 1
ATOM 2846 C CA . ILE B 1 56 ? 9.562 -10.977 2.502 1 98.69 56 ILE B CA 1
ATOM 2847 C C . ILE B 1 56 ? 8.25 -11.555 3.018 1 98.69 56 ILE B C 1
ATOM 2849 O O . ILE B 1 56 ? 7.188 -11.305 2.439 1 98.69 56 ILE B O 1
ATOM 2853 N N . GLU B 1 57 ? 8.32 -12.258 4.082 1 98.69 57 GLU B N 1
ATOM 2854 C CA . GLU B 1 57 ? 7.105 -12.836 4.652 1 98.69 57 GLU B CA 1
ATOM 2855 C C . GLU B 1 57 ? 6.125 -11.75 5.09 1 98.69 57 GLU B C 1
ATOM 2857 O O . GLU B 1 57 ? 4.91 -11.93 5.004 1 98.69 57 GLU B O 1
ATOM 2862 N N . ILE B 1 58 ? 6.637 -10.656 5.594 1 98.81 58 ILE B N 1
ATOM 2863 C CA . ILE B 1 58 ? 5.793 -9.523 5.961 1 98.81 58 ILE B CA 1
ATOM 2864 C C . ILE B 1 58 ? 5.121 -8.953 4.715 1 98.81 58 ILE B C 1
ATOM 2866 O O . ILE B 1 58 ? 3.93 -8.633 4.734 1 98.81 58 ILE B O 1
ATOM 2870 N N . LEU B 1 59 ? 5.828 -8.852 3.592 1 98.62 59 LEU B N 1
ATOM 2871 C CA . LEU B 1 59 ? 5.262 -8.375 2.334 1 98.62 59 LEU B CA 1
ATOM 2872 C C . LEU B 1 59 ? 4.145 -9.297 1.858 1 98.62 59 LEU B C 1
ATOM 2874 O O . LEU B 1 59 ? 3.105 -8.828 1.389 1 98.62 59 LEU B O 1
ATOM 2878 N N . ILE B 1 60 ? 4.418 -10.586 1.997 1 98.38 60 ILE B N 1
ATOM 2879 C CA . ILE B 1 60 ? 3.438 -11.578 1.562 1 98.38 60 ILE B CA 1
ATOM 2880 C C . ILE B 1 60 ? 2.178 -11.469 2.42 1 98.38 60 ILE B C 1
ATOM 2882 O O . ILE B 1 60 ? 1.06 -11.539 1.904 1 98.38 60 ILE B O 1
ATOM 2886 N N . LEU B 1 61 ? 2.365 -11.312 3.697 1 98.25 61 LEU B N 1
ATOM 2887 C CA . LEU B 1 61 ? 1.225 -11.133 4.59 1 98.25 61 LEU B CA 1
ATOM 2888 C C . LEU B 1 61 ? 0.412 -9.898 4.191 1 98.25 61 LEU B C 1
ATOM 2890 O O . LEU B 1 61 ? -0.82 -9.953 4.148 1 98.25 61 LEU B O 1
ATOM 2894 N N . SER B 1 62 ? 1.1 -8.805 3.955 1 98.56 62 SER B N 1
ATOM 2895 C CA . SER B 1 62 ? 0.419 -7.605 3.479 1 98.56 62 SER B CA 1
ATOM 2896 C C . SER B 1 62 ? -0.383 -7.891 2.213 1 98.56 62 SER B C 1
ATOM 2898 O O . SER B 1 62 ? -1.526 -7.445 2.084 1 98.56 62 SER B O 1
ATOM 2900 N N . SER B 1 63 ? 0.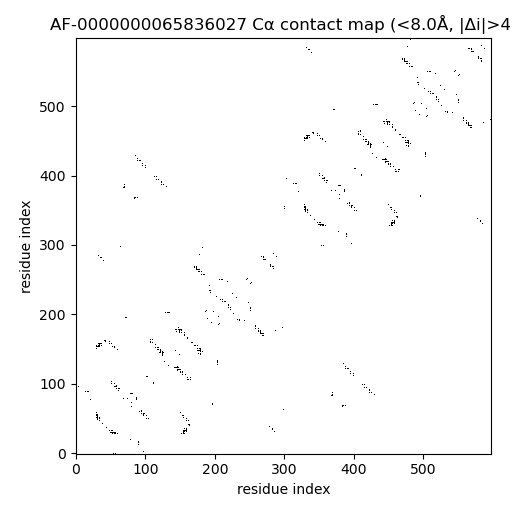217 -8.594 1.29 1 97.81 63 SER B N 1
ATOM 2901 C CA . SER B 1 63 ? -0.442 -8.922 0.03 1 97.81 63 SER B CA 1
ATOM 2902 C C . SER B 1 63 ? -1.683 -9.781 0.26 1 97.81 63 SER B C 1
ATOM 2904 O O . SER B 1 63 ? -2.695 -9.617 -0.424 1 97.81 63 SER B O 1
ATOM 2906 N N . ASP B 1 64 ? -1.581 -10.719 1.192 1 95.62 64 ASP B N 1
ATOM 2907 C CA . ASP B 1 64 ? -2.723 -11.562 1.527 1 95.62 64 ASP B CA 1
ATOM 2908 C C . ASP B 1 64 ? -3.883 -10.734 2.066 1 95.62 64 ASP B C 1
ATOM 2910 O O . ASP B 1 64 ? -5.039 -10.953 1.69 1 95.62 64 ASP B O 1
ATOM 2914 N N . ILE B 1 65 ? -3.613 -9.844 2.939 1 97.62 65 ILE B N 1
ATOM 2915 C CA . ILE B 1 65 ? -4.645 -9 3.537 1 97.62 65 ILE B CA 1
ATOM 2916 C C . ILE B 1 65 ? -5.277 -8.117 2.463 1 97.62 65 ILE B C 1
ATOM 2918 O O . ILE B 1 65 ? -6.504 -8.008 2.387 1 97.62 65 ILE B O 1
ATOM 2922 N N . MET B 1 66 ? -4.414 -7.516 1.593 1 97.88 66 MET B N 1
ATOM 2923 C CA . MET B 1 66 ? -4.926 -6.656 0.529 1 97.88 66 MET B CA 1
ATOM 2924 C C . MET B 1 66 ? -5.816 -7.441 -0.425 1 97.88 66 MET B C 1
ATOM 2926 O O . MET B 1 66 ? -6.859 -6.945 -0.857 1 97.88 66 MET B O 1
ATOM 2930 N N . ASP B 1 67 ? -5.383 -8.602 -0.683 1 94.81 67 ASP B N 1
ATOM 2931 C CA . ASP B 1 67 ? -6.172 -9.469 -1.554 1 94.81 67 ASP B CA 1
ATOM 2932 C C . ASP B 1 67 ? -7.547 -9.75 -0.95 1 94.81 67 ASP B C 1
ATOM 2934 O O . ASP B 1 67 ? -8.562 -9.688 -1.647 1 94.81 67 ASP B O 1
ATOM 2938 N N . ASP B 1 68 ? -7.586 -10.094 0.31 1 93.94 68 ASP B N 1
ATOM 2939 C CA . ASP B 1 68 ? -8.844 -10.352 1.001 1 93.94 68 ASP B CA 1
ATOM 2940 C C . ASP B 1 68 ? -9.742 -9.117 0.99 1 93.94 68 ASP B C 1
ATOM 2942 O O . ASP B 1 68 ? -10.953 -9.227 0.799 1 93.94 68 ASP B O 1
ATOM 2946 N N . LEU B 1 69 ? -9.148 -7.977 1.157 1 95.62 69 LEU B N 1
ATOM 2947 C CA . LEU B 1 69 ? -9.906 -6.734 1.18 1 95.62 69 LEU B CA 1
ATOM 2948 C C . LEU B 1 69 ? -10.461 -6.406 -0.205 1 95.62 69 LEU B C 1
ATOM 2950 O O . LEU B 1 69 ? -11.586 -5.93 -0.334 1 95.62 69 LEU B O 1
ATOM 2954 N N . GLU B 1 70 ? -9.664 -6.676 -1.207 1 94.25 70 GLU B N 1
ATOM 2955 C CA . GLU B 1 70 ? -10.07 -6.402 -2.582 1 94.25 70 GLU B CA 1
ATOM 2956 C C . GLU B 1 70 ? -11.133 -7.391 -3.049 1 94.25 70 GLU B C 1
ATOM 2958 O O . GLU B 1 70 ? -12.102 -7.008 -3.711 1 94.25 70 GLU B O 1
ATOM 2963 N N . ASP B 1 71 ? -10.977 -8.594 -2.637 1 87.69 71 ASP B N 1
ATOM 2964 C CA . ASP B 1 71 ? -11.883 -9.641 -3.092 1 87.69 71 ASP B CA 1
ATOM 2965 C C . ASP B 1 71 ? -13.102 -9.75 -2.17 1 87.69 71 ASP B C 1
ATOM 2967 O O . ASP B 1 71 ? -14.086 -10.398 -2.514 1 87.69 71 ASP B O 1
ATOM 2971 N N . GLU B 1 72 ? -13.016 -9.086 -0.964 1 84.56 72 GLU B N 1
ATOM 2972 C CA . GLU B 1 72 ? -14.078 -9.109 0.033 1 84.56 72 GLU B CA 1
ATOM 2973 C C . GLU B 1 72 ? -14.484 -10.547 0.365 1 84.56 72 GLU B C 1
ATOM 2975 O O . GLU B 1 72 ? -15.672 -10.875 0.357 1 84.56 72 GLU B O 1
ATOM 2980 N N . ASP B 1 73 ? -13.492 -11.328 0.493 1 79 73 ASP B N 1
ATOM 2981 C CA . ASP B 1 73 ? -13.734 -12.727 0.834 1 79 73 ASP B CA 1
ATOM 2982 C C . ASP B 1 73 ? -12.945 -13.125 2.082 1 79 73 ASP B C 1
ATOM 2984 O O . ASP B 1 73 ? -12.477 -12.266 2.828 1 79 73 ASP B O 1
ATOM 2988 N N . ASN B 1 74 ? -12.938 -14.344 2.469 1 80.44 74 ASN B N 1
ATOM 2989 C CA . ASN B 1 74 ? -12.258 -14.836 3.664 1 80.44 74 ASN B CA 1
ATOM 2990 C C . ASN B 1 74 ? -12.727 -14.094 4.918 1 80.44 74 ASN B C 1
ATOM 2992 O O . ASN B 1 74 ? -11.906 -13.57 5.672 1 80.44 74 ASN B O 1
ATOM 2996 N N . HIS B 1 75 ? -13.938 -14.07 5.156 1 82.75 75 HIS B N 1
ATOM 2997 C CA . HIS B 1 75 ? -14.57 -13.289 6.215 1 82.75 75 HIS B CA 1
ATOM 2998 C C . HIS B 1 75 ? -14.156 -13.789 7.594 1 82.75 75 HIS B C 1
ATOM 3000 O O . HIS B 1 75 ? -14.359 -13.109 8.602 1 82.75 75 HIS B O 1
ATOM 3006 N N . HIS B 1 76 ? -13.469 -14.906 7.578 1 86.31 76 HIS B N 1
ATOM 3007 C CA . HIS B 1 76 ? -13.07 -15.469 8.867 1 86.31 76 HIS B CA 1
ATOM 3008 C C . HIS B 1 76 ? -11.703 -14.945 9.289 1 86.31 76 HIS B C 1
ATOM 3010 O O . HIS B 1 76 ? -11.32 -15.062 10.453 1 86.31 76 HIS B O 1
ATOM 3016 N N . ALA B 1 77 ? -10.961 -14.438 8.305 1 91.38 77 ALA B N 1
ATOM 3017 C CA . ALA B 1 77 ? -9.656 -13.883 8.641 1 91.38 77 ALA B CA 1
ATOM 3018 C C . ALA B 1 77 ? -9.781 -12.734 9.641 1 91.38 77 ALA B C 1
ATOM 3020 O O . ALA B 1 77 ? -10.742 -11.969 9.602 1 91.38 77 ALA B O 1
ATOM 3021 N N . LEU B 1 78 ? -8.805 -12.594 10.5 1 95.56 78 LEU B N 1
ATOM 3022 C CA . LEU B 1 78 ? -8.805 -11.602 11.57 1 95.56 78 LEU B CA 1
ATOM 3023 C C . LEU B 1 78 ? -9.016 -10.195 11.008 1 95.56 78 LEU B C 1
ATOM 3025 O O . LEU B 1 78 ? -9.789 -9.414 11.555 1 95.56 78 LEU B O 1
ATOM 3029 N N . TRP B 1 79 ? -8.383 -9.883 9.906 1 97.06 79 TRP B N 1
ATOM 3030 C CA . TRP B 1 79 ? -8.406 -8.531 9.344 1 97.06 79 TRP B CA 1
ATOM 3031 C C . TRP B 1 79 ? -9.734 -8.258 8.656 1 97.06 79 TRP B C 1
ATOM 3033 O O . TRP B 1 79 ? -10.047 -7.109 8.336 1 97.06 79 TRP B O 1
ATOM 3043 N N . MET B 1 80 ? -10.523 -9.258 8.484 1 95.06 80 MET B N 1
ATOM 3044 C CA . MET B 1 80 ? -11.844 -9.062 7.887 1 95.06 80 MET B CA 1
ATOM 3045 C C . MET B 1 80 ? -12.906 -8.867 8.969 1 95.06 80 MET B C 1
ATOM 3047 O O . MET B 1 80 ? -14.023 -8.453 8.672 1 95.06 80 MET B O 1
ATOM 3051 N N . LYS B 1 81 ? -12.539 -9.094 10.18 1 95.88 81 LYS B N 1
ATOM 3052 C CA . LYS B 1 81 ? -13.484 -9.047 11.289 1 95.88 81 LYS B CA 1
ATOM 3053 C C . LYS B 1 81 ? -13.383 -7.719 12.039 1 95.88 81 LYS B C 1
ATOM 3055 O O . LYS B 1 81 ? -14.117 -7.488 13.008 1 95.88 81 LYS B O 1
ATOM 3060 N N . ILE B 1 82 ? -12.523 -6.914 11.625 1 96.31 82 ILE B N 1
ATOM 3061 C CA . ILE B 1 82 ? -12.352 -5.617 12.273 1 96.31 82 ILE B CA 1
ATOM 3062 C C . ILE B 1 82 ? -12.719 -4.5 11.297 1 96.31 82 ILE B C 1
ATOM 3064 O O . ILE B 1 82 ? -13.133 -4.766 10.164 1 96.31 82 ILE B O 1
ATOM 3068 N N . ASN B 1 83 ? -12.609 -3.32 11.805 1 95.06 83 ASN B N 1
ATOM 3069 C CA . ASN B 1 83 ? -12.867 -2.158 10.961 1 95.06 83 ASN B CA 1
ATOM 3070 C C . ASN B 1 83 ? -12.031 -2.197 9.688 1 95.06 83 ASN B C 1
ATOM 3072 O O . ASN B 1 83 ? -10.805 -2.324 9.742 1 95.06 83 ASN B O 1
ATOM 3076 N N . ARG B 1 84 ? -12.711 -2.08 8.586 1 95.5 84 ARG B N 1
ATOM 3077 C CA . ARG B 1 84 ? -12.062 -2.213 7.281 1 95.5 84 ARG B CA 1
ATOM 3078 C C . ARG B 1 84 ? -10.969 -1.164 7.102 1 95.5 84 ARG B C 1
ATOM 3080 O O . ARG B 1 84 ? -9.914 -1.448 6.527 1 95.5 84 ARG B O 1
ATOM 3087 N N . SER B 1 85 ? -11.242 0.051 7.586 1 96.06 85 SER B N 1
ATOM 3088 C CA . SER B 1 85 ? -10.266 1.129 7.469 1 96.06 85 SER B CA 1
ATOM 3089 C C . SER B 1 85 ? -8.984 0.804 8.234 1 96.06 85 SER B C 1
ATOM 3091 O O . SER B 1 85 ? -7.883 1.077 7.754 1 96.06 85 SER B O 1
ATOM 3093 N N . GLU B 1 86 ? -9.148 0.252 9.414 1 97.44 86 GLU B N 1
ATOM 3094 C CA . GLU B 1 86 ? -8 -0.149 10.219 1 97.44 86 GLU B CA 1
ATOM 3095 C C . GLU B 1 86 ? -7.211 -1.262 9.539 1 97.44 86 GLU B C 1
ATOM 3097 O O . GLU B 1 86 ? -5.977 -1.235 9.523 1 97.44 86 GLU B O 1
ATOM 3102 N N . SER B 1 87 ? -7.961 -2.219 8.977 1 98.25 87 SER B N 1
ATOM 3103 C CA . SER B 1 87 ? -7.324 -3.332 8.281 1 98.25 87 SER B CA 1
ATOM 3104 C C . SER B 1 87 ? -6.523 -2.848 7.078 1 98.25 87 SER B C 1
ATOM 3106 O O . SER B 1 87 ? -5.41 -3.312 6.836 1 98.25 87 SER B O 1
ATOM 3108 N N . LEU B 1 88 ? -7.121 -1.962 6.332 1 98.5 88 LEU B N 1
ATOM 3109 C CA . LEU B 1 88 ? -6.473 -1.423 5.141 1 98.5 88 LEU B CA 1
ATOM 3110 C C . LEU B 1 88 ? -5.191 -0.684 5.504 1 98.5 88 LEU B C 1
ATOM 3112 O O . LEU B 1 88 ? -4.148 -0.901 4.887 1 98.5 88 LEU B O 1
ATOM 3116 N N . ASN B 1 89 ? -5.234 0.166 6.484 1 98.69 89 ASN B N 1
ATOM 3117 C CA . ASN B 1 89 ? -4.062 0.909 6.93 1 98.69 89 ASN B CA 1
ATOM 3118 C C . ASN B 1 89 ? -2.98 -0.023 7.469 1 98.69 89 ASN B C 1
ATOM 3120 O O . ASN B 1 89 ? -1.792 0.195 7.234 1 98.69 89 ASN B O 1
ATOM 3124 N N . ALA B 1 90 ? -3.428 -1.007 8.219 1 98.81 90 ALA B N 1
ATOM 3125 C CA . ALA B 1 90 ? -2.49 -1.981 8.766 1 98.81 90 ALA B CA 1
ATOM 3126 C C . ALA B 1 90 ? -1.771 -2.738 7.656 1 98.81 90 ALA B C 1
ATOM 3128 O O . ALA B 1 90 ? -0.564 -2.98 7.742 1 98.81 90 ALA B O 1
ATOM 3129 N N . ALA B 1 91 ? -2.51 -3.137 6.652 1 98.75 91 ALA B N 1
ATOM 3130 C CA . ALA B 1 91 ? -1.915 -3.838 5.52 1 98.75 91 ALA B CA 1
ATOM 3131 C C . ALA B 1 91 ? -0.879 -2.967 4.816 1 98.75 91 ALA B C 1
ATOM 3133 O O . ALA B 1 91 ? 0.192 -3.445 4.438 1 98.75 91 ALA B O 1
ATOM 3134 N N . LEU B 1 92 ? -1.188 -1.691 4.641 1 98.69 92 LEU B N 1
ATOM 3135 C CA . LEU B 1 92 ? -0.251 -0.756 4.027 1 98.69 92 LEU B CA 1
ATOM 3136 C C . LEU B 1 92 ? 0.986 -0.574 4.902 1 98.69 92 LEU B C 1
ATOM 3138 O O . LEU B 1 92 ? 2.1 -0.45 4.391 1 98.69 92 LEU B O 1
ATOM 3142 N N . SER B 1 93 ? 0.767 -0.519 6.188 1 98.88 93 SER B N 1
ATOM 3143 C CA . SER B 1 93 ? 1.885 -0.408 7.121 1 98.88 93 SER B CA 1
ATOM 3144 C C . SER B 1 93 ? 2.809 -1.617 7.023 1 98.88 93 SER B C 1
ATOM 3146 O O . SER B 1 93 ? 4.031 -1.472 7.023 1 98.88 93 SER B O 1
ATOM 3148 N N . LEU B 1 94 ? 2.213 -2.781 6.957 1 98.88 94 LEU B N 1
ATOM 3149 C CA . LEU B 1 94 ? 3.016 -3.988 6.789 1 98.88 94 LEU B CA 1
ATOM 3150 C C . LEU B 1 94 ? 3.801 -3.941 5.48 1 98.88 94 LEU B C 1
ATOM 3152 O O . LEU B 1 94 ? 4.98 -4.301 5.449 1 98.88 94 LEU B O 1
ATOM 3156 N N . TYR B 1 95 ? 3.125 -3.477 4.41 1 98.88 95 TYR B N 1
ATOM 3157 C CA . TYR B 1 95 ? 3.793 -3.336 3.121 1 98.88 95 TYR B CA 1
ATOM 3158 C C . TYR B 1 95 ? 5.027 -2.451 3.24 1 98.88 95 TYR B C 1
ATOM 3160 O O . TYR B 1 95 ? 6.109 -2.82 2.781 1 98.88 95 TYR B O 1
ATOM 3168 N N . THR B 1 96 ? 4.883 -1.35 3.9 1 98.88 96 THR B N 1
ATOM 3169 C CA . THR B 1 96 ? 5.957 -0.373 4.043 1 98.88 96 THR B CA 1
ATOM 3170 C C . THR B 1 96 ? 7.051 -0.901 4.969 1 98.88 96 THR B C 1
ATOM 3172 O O . THR B 1 96 ? 8.242 -0.732 4.691 1 98.88 96 THR B O 1
ATOM 3175 N N . VAL B 1 97 ? 6.66 -1.567 6.023 1 98.75 97 VAL B N 1
ATOM 3176 C CA . VAL B 1 97 ? 7.602 -2.135 6.98 1 98.75 97 VAL B CA 1
ATOM 3177 C C . VAL B 1 97 ? 8.414 -3.24 6.312 1 98.75 97 VAL B C 1
ATOM 3179 O O . VAL B 1 97 ? 9.633 -3.33 6.512 1 98.75 97 VAL B O 1
ATOM 3182 N N . GLY B 1 98 ? 7.691 -4.074 5.543 1 98.62 98 GLY B N 1
ATOM 3183 C CA . GLY B 1 98 ? 8.398 -5.105 4.801 1 98.62 98 GLY B CA 1
ATOM 3184 C C . GLY B 1 98 ? 9.438 -4.547 3.846 1 98.62 98 GLY B C 1
ATOM 3185 O O . GLY B 1 98 ? 10.586 -4.992 3.838 1 98.62 98 GLY B O 1
ATOM 3186 N N . LEU B 1 99 ? 9.086 -3.52 3.082 1 98.44 99 LEU B N 1
ATOM 3187 C CA . LEU B 1 99 ? 10.008 -2.875 2.152 1 98.44 99 LEU B CA 1
ATOM 3188 C C . LEU B 1 99 ? 11.172 -2.234 2.898 1 98.44 99 LEU B C 1
ATOM 3190 O O . LEU B 1 99 ? 12.32 -2.348 2.477 1 98.44 99 LEU B O 1
ATOM 3194 N N . THR B 1 100 ? 10.828 -1.555 4.043 1 98.12 100 THR B N 1
ATOM 3195 C CA . THR B 1 100 ? 11.859 -0.896 4.84 1 98.12 100 THR B CA 1
ATOM 3196 C C . THR B 1 100 ? 12.883 -1.91 5.344 1 98.12 100 THR B C 1
ATOM 3198 O O . THR B 1 100 ? 14.094 -1.656 5.301 1 98.12 100 THR B O 1
ATOM 3201 N N . SER B 1 101 ? 12.375 -3.012 5.805 1 97.81 101 SER B N 1
ATOM 3202 C CA . SER B 1 101 ? 13.258 -4.051 6.328 1 97.81 101 SER B CA 1
ATOM 3203 C C . SER B 1 101 ? 14.188 -4.586 5.242 1 97.81 101 SER B C 1
ATOM 3205 O O . SER B 1 101 ? 15.391 -4.742 5.469 1 97.81 101 SER B O 1
ATOM 3207 N N . ILE B 1 102 ? 13.695 -4.867 4.051 1 97.75 102 ILE B N 1
ATOM 3208 C CA . ILE B 1 102 ? 14.484 -5.406 2.949 1 97.75 102 ILE B CA 1
ATOM 3209 C C . ILE B 1 102 ? 15.492 -4.359 2.477 1 97.75 102 ILE B C 1
ATOM 3211 O O . ILE B 1 102 ? 16.656 -4.676 2.248 1 97.75 102 ILE B O 1
ATOM 3215 N N . TYR B 1 103 ? 15.047 -3.117 2.375 1 96.44 103 TYR B N 1
ATOM 3216 C CA . TYR B 1 103 ? 15.922 -2.033 1.943 1 96.44 103 TYR B CA 1
ATOM 3217 C C . TYR B 1 103 ? 17.078 -1.846 2.92 1 96.44 103 TYR B C 1
ATOM 3219 O O . TYR B 1 103 ? 18.203 -1.58 2.508 1 96.44 103 TYR B O 1
ATOM 3227 N N . SER B 1 104 ? 16.828 -1.969 4.215 1 94.44 104 SER B N 1
ATOM 3228 C CA . SER B 1 104 ? 17.797 -1.687 5.27 1 94.44 104 SER B CA 1
ATOM 3229 C C . SER B 1 104 ? 18.906 -2.746 5.309 1 94.44 104 SER B C 1
ATOM 3231 O O . SER B 1 104 ? 19.938 -2.547 5.938 1 94.44 104 SER B O 1
ATOM 3233 N N . LEU B 1 105 ? 18.641 -3.832 4.676 1 91.25 105 LEU B N 1
ATOM 3234 C CA . LEU B 1 105 ? 19.672 -4.871 4.652 1 91.25 105 LEU B CA 1
ATOM 3235 C C . LEU B 1 105 ? 20.906 -4.398 3.895 1 91.25 105 LEU B C 1
ATOM 3237 O O . LEU B 1 105 ? 22 -4.922 4.098 1 91.25 105 LEU B O 1
ATOM 3241 N N . ASN B 1 106 ? 20.766 -3.242 3.115 1 74.75 106 ASN B N 1
ATOM 3242 C CA . ASN B 1 106 ? 21.859 -2.549 2.447 1 74.75 106 ASN B CA 1
ATOM 3243 C C . ASN B 1 106 ? 22.766 -3.525 1.713 1 74.75 106 ASN B C 1
ATOM 3245 O O . ASN B 1 106 ? 24 -3.455 1.845 1 74.75 106 ASN B O 1
ATOM 3249 N N . ASN B 1 107 ? 22.078 -4.508 1.103 1 77.56 107 ASN B N 1
ATOM 3250 C CA . ASN B 1 107 ? 22.828 -5.484 0.326 1 77.56 107 ASN B CA 1
ATOM 3251 C C . ASN B 1 107 ? 22.781 -5.176 -1.167 1 77.56 107 ASN B C 1
ATOM 3253 O O . ASN B 1 107 ? 22.797 -4.008 -1.563 1 77.56 107 ASN B O 1
ATOM 3257 N N . ASN B 1 108 ? 22.781 -6.059 -2.018 1 86 108 ASN B N 1
ATOM 3258 C CA . ASN B 1 108 ? 22.703 -5.988 -3.473 1 86 108 ASN B CA 1
ATOM 3259 C C . ASN B 1 108 ? 21.484 -5.211 -3.938 1 86 108 ASN B C 1
ATOM 3261 O O . ASN B 1 108 ? 20.344 -5.617 -3.668 1 86 108 ASN B O 1
ATOM 3265 N N . PRO B 1 109 ? 21.719 -4.004 -4.531 1 90.81 109 PRO B N 1
ATOM 3266 C CA . PRO B 1 109 ? 20.594 -3.178 -4.973 1 90.81 109 PRO B CA 1
ATOM 3267 C C . PRO B 1 109 ? 19.641 -3.934 -5.895 1 90.81 109 PRO B C 1
ATOM 3269 O O . PRO B 1 109 ? 18.469 -3.557 -6.02 1 90.81 109 PRO B O 1
ATOM 3272 N N . LEU B 1 110 ? 20.141 -4.996 -6.488 1 94.81 110 LEU B N 1
ATOM 3273 C CA . LEU B 1 110 ? 19.297 -5.785 -7.379 1 94.81 110 LEU B CA 1
ATOM 3274 C C . LEU B 1 110 ? 18.141 -6.434 -6.609 1 94.81 110 LEU B C 1
ATOM 3276 O O . LEU B 1 110 ? 17.062 -6.641 -7.16 1 94.81 110 LEU B O 1
ATOM 3280 N N . ILE B 1 111 ? 18.391 -6.746 -5.352 1 97.31 111 ILE B N 1
ATOM 3281 C CA . ILE B 1 111 ? 17.375 -7.418 -4.566 1 97.31 111 ILE B CA 1
ATOM 3282 C C . ILE B 1 111 ? 16.141 -6.527 -4.461 1 97.31 111 ILE B C 1
ATOM 3284 O O . ILE B 1 111 ? 15.023 -6.953 -4.797 1 97.31 111 ILE B O 1
ATOM 3288 N N . PHE B 1 112 ? 16.328 -5.293 -4.043 1 96.56 112 PHE B N 1
ATOM 3289 C CA . PHE B 1 112 ? 15.203 -4.391 -3.855 1 96.56 112 PHE B CA 1
ATOM 3290 C C . PHE B 1 112 ? 14.539 -4.07 -5.188 1 96.56 112 PHE B C 1
ATOM 3292 O O . PHE B 1 112 ? 13.312 -3.98 -5.27 1 96.56 112 PHE B O 1
ATOM 3299 N N . LYS B 1 113 ? 15.352 -3.928 -6.219 1 96.31 113 LYS B N 1
ATOM 3300 C CA . LYS B 1 113 ? 14.836 -3.688 -7.562 1 96.31 113 LYS B CA 1
ATOM 3301 C C . LYS B 1 113 ? 13.875 -4.797 -7.988 1 96.31 113 LYS B C 1
ATOM 3303 O O . LYS B 1 113 ? 12.773 -4.527 -8.477 1 96.31 113 LYS B O 1
ATOM 3308 N N . TYR B 1 114 ? 14.273 -6.012 -7.777 1 97.81 114 TYR B N 1
ATOM 3309 C CA . TYR B 1 114 ? 13.469 -7.141 -8.219 1 97.81 114 TYR B CA 1
ATOM 3310 C C . TYR B 1 114 ? 12.273 -7.352 -7.301 1 97.81 114 TYR B C 1
ATOM 3312 O O . TYR B 1 114 ? 11.203 -7.781 -7.746 1 97.81 114 TYR B O 1
ATOM 3320 N N . VAL B 1 115 ? 12.43 -7.031 -5.996 1 98.25 115 VAL B N 1
ATOM 3321 C CA . VAL B 1 115 ? 11.289 -7.086 -5.09 1 98.25 115 VAL B CA 1
ATOM 3322 C C . VAL B 1 115 ? 10.195 -6.145 -5.586 1 98.25 115 VAL B C 1
ATOM 3324 O O . VAL B 1 115 ? 9.039 -6.551 -5.723 1 98.25 115 VAL B O 1
ATOM 3327 N N . LEU B 1 116 ? 10.531 -4.918 -5.918 1 98.19 116 LEU B N 1
ATOM 3328 C CA . LEU B 1 116 ? 9.555 -3.951 -6.406 1 98.19 116 LEU B CA 1
ATOM 3329 C C . LEU B 1 116 ? 8.961 -4.406 -7.734 1 98.19 116 LEU B C 1
ATOM 3331 O O . LEU B 1 116 ? 7.766 -4.215 -7.984 1 98.19 116 LEU B O 1
ATOM 3335 N N . LYS B 1 117 ? 9.789 -5.02 -8.562 1 98.31 117 LYS B N 1
ATOM 3336 C CA . LYS B 1 117 ? 9.32 -5.527 -9.852 1 98.31 117 LYS B CA 1
ATOM 3337 C C . LYS B 1 117 ? 8.234 -6.578 -9.664 1 98.31 117 LYS B C 1
ATOM 3339 O O . LYS B 1 117 ? 7.18 -6.512 -10.297 1 98.31 117 LYS B O 1
ATOM 3344 N N . TYR B 1 118 ? 8.492 -7.512 -8.797 1 98.81 118 TYR B N 1
ATOM 3345 C CA . TYR B 1 118 ? 7.57 -8.633 -8.633 1 98.81 118 TYR B CA 1
ATOM 3346 C C . TYR B 1 118 ? 6.297 -8.195 -7.922 1 98.81 118 TYR B C 1
ATOM 3348 O O . TYR B 1 118 ? 5.207 -8.68 -8.227 1 98.81 118 TYR B O 1
ATOM 3356 N N . VAL B 1 119 ? 6.418 -7.277 -6.926 1 98.69 119 VAL B N 1
ATOM 3357 C CA . VAL B 1 119 ? 5.215 -6.746 -6.293 1 98.69 119 VAL B CA 1
ATOM 3358 C C . VAL B 1 119 ? 4.363 -6.012 -7.328 1 98.69 119 VAL B C 1
ATOM 3360 O O . VAL B 1 119 ? 3.139 -6.137 -7.336 1 98.69 119 VAL B O 1
ATOM 3363 N N . ASN B 1 120 ? 4.992 -5.273 -8.141 1 98.62 120 ASN B N 1
ATOM 3364 C CA . ASN B 1 120 ? 4.305 -4.555 -9.211 1 98.62 120 ASN B CA 1
ATOM 3365 C C . ASN B 1 120 ? 3.59 -5.512 -10.164 1 98.62 120 ASN B C 1
ATOM 3367 O O . ASN B 1 120 ? 2.461 -5.254 -10.578 1 98.62 120 ASN B O 1
ATOM 3371 N N . GLU B 1 121 ? 4.254 -6.582 -10.523 1 98.69 121 GLU B N 1
ATOM 3372 C CA . GLU B 1 121 ? 3.643 -7.602 -11.383 1 98.69 121 GLU B CA 1
ATOM 3373 C C . GLU B 1 121 ? 2.412 -8.211 -10.719 1 98.69 121 GLU B C 1
ATOM 3375 O O . GLU B 1 121 ? 1.383 -8.406 -11.367 1 98.69 121 GLU B O 1
ATOM 3380 N N . ALA B 1 122 ? 2.568 -8.484 -9.453 1 98.75 122 ALA B N 1
ATOM 3381 C CA . ALA B 1 122 ? 1.45 -9.07 -8.711 1 98.75 122 ALA B CA 1
ATOM 3382 C C . ALA B 1 122 ? 0.23 -8.156 -8.75 1 98.75 122 ALA B C 1
ATOM 3384 O O . ALA B 1 122 ? -0.897 -8.617 -8.938 1 98.75 122 ALA B O 1
ATOM 3385 N N . MET B 1 123 ? 0.451 -6.867 -8.633 1 98.56 123 MET B N 1
ATOM 3386 C CA . MET B 1 123 ? -0.645 -5.902 -8.625 1 98.56 123 MET B CA 1
ATOM 3387 C C . MET B 1 123 ? -1.311 -5.816 -9.992 1 98.56 123 MET B C 1
ATOM 3389 O O . MET B 1 123 ? -2.525 -5.625 -10.086 1 98.56 123 MET B O 1
ATOM 3393 N N . GLN B 1 124 ? -0.532 -5.938 -11 1 98.69 124 GLN B N 1
ATOM 3394 C CA . GLN B 1 124 ? -1.093 -5.906 -12.344 1 98.69 124 GLN B CA 1
ATOM 3395 C C . GLN B 1 124 ? -1.896 -7.172 -12.633 1 98.69 124 GLN B C 1
ATOM 3397 O O . GLN B 1 124 ? -2.947 -7.109 -13.273 1 98.69 124 GLN B O 1
ATOM 3402 N N . GLY B 1 125 ? -1.376 -8.32 -12.164 1 98.38 125 GLY B N 1
ATOM 3403 C CA . GLY B 1 125 ? -2.178 -9.531 -12.234 1 98.38 125 GLY B CA 1
ATOM 3404 C C . GLY B 1 125 ? -3.471 -9.438 -11.445 1 98.38 125 GLY B C 1
ATOM 3405 O O . GLY B 1 125 ? -4.52 -9.883 -11.906 1 98.38 125 GLY B O 1
ATOM 3406 N N . GLN B 1 126 ? -3.389 -8.867 -10.25 1 97.69 126 GLN B N 1
ATOM 3407 C CA . GLN B 1 126 ? -4.566 -8.695 -9.406 1 97.69 126 GLN B CA 1
ATOM 3408 C C . GLN B 1 126 ? -5.594 -7.785 -10.07 1 97.69 126 GLN B C 1
ATOM 3410 O O . GLN B 1 126 ? -6.801 -8.008 -9.945 1 97.69 126 GLN B O 1
ATOM 3415 N N . HIS B 1 127 ? -5.129 -6.738 -10.742 1 98.38 127 HIS B N 1
ATOM 3416 C CA . HIS B 1 127 ? -6.039 -5.867 -11.477 1 98.38 127 HIS B CA 1
ATOM 3417 C C . HIS B 1 127 ? -6.863 -6.66 -12.484 1 98.38 127 HIS B C 1
ATOM 3419 O O . HIS B 1 127 ? -8.086 -6.488 -12.57 1 98.38 127 HIS B O 1
ATOM 3425 N N . ASP B 1 128 ? -6.156 -7.496 -13.227 1 97.81 128 ASP B N 1
ATOM 3426 C CA . ASP B 1 128 ? -6.84 -8.312 -14.219 1 97.81 128 ASP B CA 1
ATOM 3427 C C . ASP B 1 128 ? -7.824 -9.273 -13.562 1 97.81 128 ASP B C 1
ATOM 3429 O O . ASP B 1 128 ? -8.875 -9.578 -14.125 1 97.81 128 ASP B O 1
ATOM 3433 N N . ASP B 1 129 ? -7.438 -9.766 -12.383 1 95.69 129 ASP B N 1
ATOM 3434 C CA . ASP B 1 129 ? -8.32 -10.656 -11.641 1 95.69 129 ASP B CA 1
ATOM 3435 C C . ASP B 1 129 ? -9.586 -9.93 -11.188 1 95.69 129 ASP B C 1
ATOM 3437 O O . ASP B 1 129 ? -10.695 -10.43 -11.375 1 95.69 129 ASP B O 1
ATOM 3441 N N . ILE B 1 130 ? -9.453 -8.766 -10.656 1 95.25 130 ILE B N 1
ATOM 3442 C CA . ILE B 1 130 ? -10.547 -7.965 -10.117 1 95.25 130 ILE B CA 1
ATOM 3443 C C . ILE B 1 130 ? -11.5 -7.582 -11.25 1 95.25 130 ILE B C 1
ATOM 3445 O O . ILE B 1 130 ? -12.719 -7.562 -11.055 1 95.25 130 ILE B O 1
ATOM 3449 N N . THR B 1 131 ? -10.977 -7.324 -12.438 1 95.75 131 THR B N 1
ATOM 3450 C CA . THR B 1 131 ? -11.781 -6.793 -13.523 1 95.75 131 THR B CA 1
ATOM 3451 C C . THR B 1 131 ? -12.289 -7.918 -14.422 1 95.75 131 THR B C 1
ATOM 3453 O O . THR B 1 131 ? -12.914 -7.664 -15.453 1 95.75 131 THR B O 1
ATOM 3456 N N . ASN B 1 132 ? -11.984 -9.156 -14.078 1 94.62 132 ASN B N 1
ATOM 3457 C CA . ASN B 1 132 ? -12.359 -10.312 -14.891 1 94.62 132 ASN B CA 1
ATOM 3458 C C . ASN B 1 132 ? -11.93 -10.133 -16.344 1 94.62 132 ASN B C 1
ATOM 3460 O O . ASN B 1 132 ? -12.742 -10.297 -17.266 1 94.62 132 ASN B O 1
ATOM 3464 N N . LYS B 1 133 ? -10.695 -9.82 -16.484 1 95.12 133 LYS B N 1
ATOM 3465 C CA . LYS B 1 133 ? -10.156 -9.508 -17.812 1 95.12 133 LYS B CA 1
ATOM 3466 C C . LYS B 1 133 ? -10.078 -10.758 -18.688 1 95.12 133 LYS B C 1
ATOM 3468 O O . LYS B 1 133 ? -10.25 -10.688 -19.906 1 95.12 133 LYS B O 1
ATOM 3473 N N . SER B 1 134 ? -9.844 -11.922 -18.109 1 95.81 134 SER B N 1
ATOM 3474 C CA . SER B 1 134 ? -9.594 -13.156 -18.844 1 95.81 134 SER B CA 1
ATOM 3475 C C . SER B 1 134 ? -10.859 -13.656 -19.531 1 95.81 134 SER B C 1
ATOM 3477 O O . SER B 1 134 ? -11.922 -13.734 -18.891 1 95.81 134 SER B O 1
ATOM 3479 N N . LYS B 1 135 ? -10.688 -13.961 -20.797 1 95.38 135 LYS B N 1
ATOM 3480 C CA . LYS B 1 135 ? -11.797 -14.531 -21.547 1 95.38 135 LYS B CA 1
ATOM 3481 C C . LYS B 1 135 ? -11.477 -15.953 -22 1 95.38 135 LYS B C 1
ATOM 3483 O O . LYS B 1 135 ? -12.375 -16.703 -22.391 1 95.38 135 LYS B O 1
ATOM 3488 N N . THR B 1 136 ? -10.234 -16.266 -21.938 1 96.44 136 THR B N 1
ATOM 3489 C CA . THR B 1 136 ? -9.789 -17.609 -22.281 1 96.44 136 THR B CA 1
ATOM 3490 C C . THR B 1 136 ? -8.992 -18.219 -21.125 1 96.44 136 THR B C 1
ATOM 3492 O O . THR B 1 136 ? -8.578 -17.516 -20.203 1 96.44 136 THR B O 1
ATOM 3495 N N . GLU B 1 137 ? -8.805 -19.5 -21.203 1 96.56 137 GLU B N 1
ATOM 3496 C CA . GLU B 1 137 ? -8.023 -20.203 -20.188 1 96.56 137 GLU B CA 1
ATOM 3497 C C . GLU B 1 137 ? -6.574 -19.719 -20.188 1 96.56 137 GLU B C 1
ATOM 3499 O O . GLU B 1 137 ? -5.973 -19.547 -19.125 1 96.56 137 GLU B O 1
ATOM 3504 N N . ASP B 1 138 ? -6.023 -19.469 -21.391 1 97.25 138 ASP B N 1
ATOM 3505 C CA . ASP B 1 138 ? -4.648 -19 -21.5 1 97.25 138 ASP B CA 1
ATOM 3506 C C . ASP B 1 138 ? -4.492 -17.641 -20.828 1 97.25 138 ASP B C 1
ATOM 3508 O O . ASP B 1 138 ? -3.496 -17.375 -20.141 1 97.25 138 ASP B O 1
ATOM 3512 N N . GLU B 1 139 ? -5.453 -16.797 -21.031 1 97.56 139 GLU B N 1
ATOM 3513 C CA . GLU B 1 139 ? -5.426 -15.484 -20.391 1 97.56 139 GLU B CA 1
ATOM 3514 C C . GLU B 1 139 ? -5.52 -15.609 -18.875 1 97.56 139 GLU B C 1
ATOM 3516 O O . GLU B 1 139 ? -4.871 -14.867 -18.141 1 97.56 139 GLU B O 1
ATOM 3521 N N . SER B 1 140 ? -6.367 -16.531 -18.484 1 97.38 140 SER B N 1
ATOM 3522 C CA . SER B 1 140 ? -6.508 -16.766 -17.047 1 97.38 140 SER B CA 1
ATOM 3523 C C . SER B 1 140 ? -5.199 -17.266 -16.438 1 97.38 140 SER B C 1
ATOM 3525 O O . SER B 1 140 ? -4.828 -16.875 -15.336 1 97.38 140 SER B O 1
ATOM 3527 N N . LEU B 1 141 ? -4.512 -18.109 -17.141 1 98.06 141 LEU B N 1
ATOM 3528 C CA . LEU B 1 141 ? -3.227 -18.625 -16.672 1 98.06 141 LEU B CA 1
ATOM 3529 C C . LEU B 1 141 ? -2.199 -17.5 -16.578 1 98.06 141 LEU B C 1
ATOM 3531 O O . LEU B 1 141 ? -1.367 -17.484 -15.672 1 98.06 141 LEU B O 1
ATOM 3535 N N . GLU B 1 142 ? -2.264 -16.578 -17.484 1 98.06 142 GLU B N 1
ATOM 3536 C CA . GLU B 1 142 ? -1.37 -15.43 -17.438 1 98.06 142 GLU B CA 1
ATOM 3537 C C . GLU B 1 142 ? -1.667 -14.547 -16.234 1 98.06 142 GLU B C 1
ATOM 3539 O O . GLU B 1 142 ? -0.747 -14.047 -15.586 1 98.06 142 GLU B O 1
ATOM 3544 N N . VAL B 1 143 ? -2.924 -14.391 -15.906 1 98.06 143 VAL B N 1
ATOM 3545 C CA . VAL B 1 143 ? -3.322 -13.641 -14.719 1 98.06 143 VAL B CA 1
ATOM 3546 C C . VAL B 1 143 ? -2.758 -14.312 -13.469 1 98.06 143 VAL B C 1
ATOM 3548 O O . VAL B 1 143 ? -2.18 -13.648 -12.609 1 98.06 143 VAL B O 1
ATOM 3551 N N . ILE B 1 144 ? -2.889 -15.609 -13.422 1 97.56 144 ILE B N 1
ATOM 3552 C CA . ILE B 1 144 ? -2.402 -16.375 -12.281 1 97.56 144 ILE B CA 1
ATOM 3553 C C . ILE B 1 144 ? -0.884 -16.25 -12.18 1 97.56 144 ILE B C 1
ATOM 3555 O O . ILE B 1 144 ? -0.337 -16.078 -11.086 1 97.56 144 ILE B O 1
ATOM 3559 N N . ARG B 1 145 ? -0.256 -16.328 -13.336 1 98.19 145 ARG B N 1
ATOM 3560 C CA . ARG B 1 145 ? 1.198 -16.219 -13.383 1 98.19 145 ARG B CA 1
ATOM 3561 C C . ARG B 1 145 ? 1.67 -14.914 -12.766 1 98.19 145 ARG B C 1
ATOM 3563 O O . ARG B 1 145 ? 2.588 -14.906 -11.938 1 98.19 145 ARG B O 1
ATOM 3570 N N . LEU B 1 146 ? 1.056 -13.82 -13.133 1 98.38 146 LEU B N 1
ATOM 3571 C CA . LEU B 1 146 ? 1.45 -12.508 -12.641 1 98.38 146 LEU B CA 1
ATOM 3572 C C . LEU B 1 146 ? 1.022 -12.312 -11.195 1 98.38 146 LEU B C 1
ATOM 3574 O O . LEU B 1 146 ? 1.811 -11.852 -10.367 1 98.38 146 LEU B O 1
ATOM 3578 N N . LYS B 1 147 ? -0.18 -12.695 -10.891 1 97.75 147 LYS B N 1
ATOM 3579 C CA . LYS B 1 147 ? -0.763 -12.445 -9.57 1 97.75 147 LYS B CA 1
ATOM 3580 C C . LYS B 1 147 ? -0.085 -13.297 -8.5 1 97.75 147 LYS B C 1
ATOM 3582 O O . LYS B 1 147 ? 0.218 -12.797 -7.414 1 97.75 147 LYS B O 1
ATOM 3587 N N . CYS B 1 148 ? 0.208 -14.57 -8.82 1 97.25 148 CYS B N 1
ATOM 3588 C CA . CYS B 1 148 ? 0.695 -15.5 -7.816 1 97.25 148 CYS B CA 1
ATOM 3589 C C . CYS B 1 148 ? 2.148 -15.875 -8.078 1 97.25 148 CYS B C 1
ATOM 3591 O O . CYS B 1 148 ? 2.957 -15.93 -7.145 1 97.25 148 CYS B O 1
ATOM 3593 N N . GLY B 1 149 ? 2.447 -16.125 -9.305 1 98.12 149 GLY B N 1
ATOM 3594 C CA . GLY B 1 149 ? 3.795 -16.516 -9.672 1 98.12 149 GLY B CA 1
ATOM 3595 C C . GLY B 1 149 ? 4.848 -15.5 -9.289 1 98.12 149 GLY B C 1
ATOM 3596 O O . GLY B 1 149 ? 5.953 -15.867 -8.875 1 98.12 149 GLY B O 1
ATOM 3597 N N . SER B 1 150 ? 4.504 -14.242 -9.422 1 98.62 150 SER B N 1
ATOM 3598 C CA . SER B 1 150 ? 5.453 -13.172 -9.133 1 98.62 150 SER B CA 1
ATOM 3599 C C . SER B 1 150 ? 5.855 -13.172 -7.664 1 98.62 150 SER B C 1
ATOM 3601 O O . SER B 1 150 ? 7.012 -12.891 -7.332 1 98.62 150 SER B O 1
ATOM 3603 N N . LEU B 1 151 ? 4.969 -13.508 -6.75 1 98.5 151 LEU B N 1
ATOM 3604 C CA . LEU B 1 151 ? 5.273 -13.5 -5.324 1 98.5 151 LEU B CA 1
ATOM 3605 C C . LEU B 1 151 ? 6.219 -14.641 -4.961 1 98.5 151 LEU B C 1
ATOM 3607 O O . LEU B 1 151 ? 7.086 -14.484 -4.098 1 98.5 151 LEU B O 1
ATOM 3611 N N . ILE B 1 152 ? 6.047 -15.758 -5.633 1 98.25 152 ILE B N 1
ATOM 3612 C CA . ILE B 1 152 ? 6.977 -16.859 -5.43 1 98.25 152 ILE B CA 1
ATOM 3613 C C . ILE B 1 152 ? 8.352 -16.5 -5.988 1 98.25 152 ILE B C 1
ATOM 3615 O O . ILE B 1 152 ? 9.375 -16.75 -5.355 1 98.25 152 ILE B O 1
ATOM 3619 N N . ALA B 1 153 ? 8.305 -15.891 -7.172 1 98.81 153 ALA B N 1
ATOM 3620 C CA . ALA B 1 153 ? 9.547 -15.43 -7.77 1 98.81 153 ALA B CA 1
ATOM 3621 C C . ALA B 1 153 ? 10.25 -14.422 -6.859 1 98.81 153 ALA B C 1
ATOM 3623 O O . ALA B 1 153 ? 11.477 -14.453 -6.723 1 98.81 153 ALA B O 1
ATOM 3624 N N . LEU B 1 154 ? 9.484 -13.555 -6.242 1 98.81 154 LEU B N 1
ATOM 3625 C CA . LEU B 1 154 ? 10.023 -12.57 -5.312 1 98.81 154 LEU B CA 1
ATOM 3626 C C . LEU B 1 154 ? 10.867 -13.234 -4.234 1 98.81 154 LEU B C 1
ATOM 3628 O O . LEU B 1 154 ? 12.008 -12.836 -3.996 1 98.81 154 LEU B O 1
ATOM 3632 N N . ALA B 1 155 ? 10.398 -14.242 -3.654 1 98.62 155 ALA B N 1
ATOM 3633 C CA . ALA B 1 155 ? 11.078 -14.938 -2.562 1 98.62 155 ALA B CA 1
ATOM 3634 C C . ALA B 1 155 ? 12.312 -15.68 -3.072 1 98.62 155 ALA B C 1
ATOM 3636 O O . ALA B 1 155 ? 13.406 -15.508 -2.543 1 98.62 155 ALA B O 1
ATOM 3637 N N . ASN B 1 156 ? 12.125 -16.484 -4.113 1 98.69 156 ASN B N 1
ATOM 3638 C CA . ASN B 1 156 ? 13.188 -17.375 -4.578 1 98.69 156 ASN B CA 1
ATOM 3639 C C . ASN B 1 156 ? 14.328 -16.609 -5.227 1 98.69 156 ASN B C 1
ATOM 3641 O O . ASN B 1 156 ? 15.5 -16.859 -4.941 1 98.69 156 ASN B O 1
ATOM 3645 N N . VAL B 1 157 ? 13.961 -15.664 -6.105 1 98.81 157 VAL B N 1
ATOM 3646 C CA . VAL B 1 157 ? 14.977 -14.883 -6.805 1 98.81 157 VAL B CA 1
ATOM 3647 C C . VAL B 1 157 ? 15.742 -14.016 -5.809 1 98.81 157 VAL B C 1
ATOM 3649 O O . VAL B 1 157 ? 16.969 -13.867 -5.918 1 98.81 157 VAL B O 1
ATOM 3652 N N . ALA B 1 158 ? 15.039 -13.438 -4.832 1 98.62 158 ALA B N 1
ATOM 3653 C CA . ALA B 1 158 ? 15.719 -12.633 -3.816 1 98.62 158 ALA B CA 1
ATOM 3654 C C . ALA B 1 158 ? 16.75 -13.469 -3.053 1 98.62 158 ALA B C 1
ATOM 3656 O O . ALA B 1 158 ? 17.844 -12.992 -2.77 1 98.62 158 ALA B O 1
ATOM 3657 N N . GLY B 1 159 ? 16.406 -14.711 -2.711 1 98.5 159 GLY B N 1
ATOM 3658 C CA . GLY B 1 159 ? 17.359 -15.586 -2.055 1 98.5 159 GLY B CA 1
ATOM 3659 C C . GLY B 1 159 ? 18.609 -15.836 -2.881 1 98.5 159 GLY B C 1
ATOM 3660 O O . GLY B 1 159 ? 19.719 -15.789 -2.359 1 98.5 159 GLY B O 1
ATOM 3661 N N . VAL B 1 160 ? 18.391 -16.094 -4.152 1 98.62 160 VAL B N 1
ATOM 3662 C CA . VAL B 1 160 ? 19.5 -16.375 -5.051 1 98.62 160 VAL B CA 1
ATOM 3663 C C . VAL B 1 160 ? 20.359 -15.117 -5.195 1 98.62 160 VAL B C 1
ATOM 3665 O O . VAL B 1 160 ? 21.594 -15.195 -5.168 1 98.62 160 VAL B O 1
ATOM 3668 N N . LEU B 1 161 ? 19.719 -13.953 -5.363 1 98.5 161 LEU B N 1
ATOM 3669 C CA . LEU B 1 161 ? 20.453 -12.695 -5.488 1 98.5 161 LEU B CA 1
ATOM 3670 C C . LEU B 1 161 ? 21.297 -12.438 -4.25 1 98.5 161 LEU B C 1
ATOM 3672 O O . LEU B 1 161 ? 22.422 -11.945 -4.355 1 98.5 161 LEU B O 1
ATOM 3676 N N . LEU B 1 162 ? 20.734 -12.742 -3.07 1 98.25 162 LEU B N 1
ATOM 3677 C CA . LEU B 1 162 ? 21.484 -12.555 -1.83 1 98.25 162 LEU B CA 1
ATOM 3678 C C . LEU B 1 162 ? 22.719 -13.445 -1.795 1 98.25 162 LEU B C 1
ATOM 3680 O O . LEU B 1 162 ? 23.766 -13.039 -1.282 1 98.25 162 LEU B O 1
ATOM 3684 N N . ALA B 1 163 ? 22.641 -14.602 -2.355 1 98 163 ALA B N 1
ATOM 3685 C CA . ALA B 1 163 ? 23.719 -15.586 -2.299 1 98 163 ALA B CA 1
ATOM 3686 C C . ALA B 1 163 ? 24.766 -15.305 -3.365 1 98 163 ALA B C 1
ATOM 3688 O O . ALA B 1 163 ? 25.969 -15.414 -3.102 1 98 163 ALA B O 1
ATOM 3689 N N . THR B 1 164 ? 24.281 -14.945 -4.594 1 97.62 164 THR B N 1
ATOM 3690 C CA . THR B 1 164 ? 25.203 -14.969 -5.73 1 97.62 164 THR B CA 1
ATOM 3691 C C . THR B 1 164 ? 25.453 -13.555 -6.254 1 97.62 164 THR B C 1
ATOM 3693 O O . THR B 1 164 ? 26.406 -13.328 -7.004 1 97.62 164 THR B O 1
ATOM 3696 N N . GLY B 1 165 ? 24.547 -12.672 -5.941 1 97.19 165 GLY B N 1
ATOM 3697 C CA . GLY B 1 165 ? 24.641 -11.32 -6.465 1 97.19 165 GLY B CA 1
ATOM 3698 C C . GLY B 1 165 ? 24.125 -11.195 -7.887 1 97.19 165 GLY B C 1
ATOM 3699 O O . GLY B 1 165 ? 24.125 -10.102 -8.461 1 97.19 165 GLY B O 1
ATOM 3700 N N . GLU B 1 166 ? 23.547 -12.328 -8.422 1 97.25 166 GLU B N 1
ATOM 3701 C CA . GLU B 1 166 ? 23.172 -12.312 -9.828 1 97.25 166 GLU B CA 1
ATOM 3702 C C . GLU B 1 166 ? 21.75 -12.828 -10.023 1 97.25 166 GLU B C 1
ATOM 3704 O O . GLU B 1 166 ? 21.312 -13.75 -9.32 1 97.25 166 GLU B O 1
ATOM 3709 N N . TYR B 1 167 ? 21.109 -12.234 -10.969 1 97.88 167 TYR B N 1
ATOM 3710 C CA . TYR B 1 167 ? 19.781 -12.672 -11.391 1 97.88 167 TYR B CA 1
ATOM 3711 C C . TYR B 1 167 ? 19.859 -14.047 -12.047 1 97.88 167 TYR B C 1
ATOM 3713 O O . TYR B 1 167 ? 20.781 -14.336 -12.805 1 97.88 167 TYR B O 1
ATOM 3721 N N . ASN B 1 168 ? 18.953 -14.914 -11.703 1 98.25 168 ASN B N 1
ATOM 3722 C CA . ASN B 1 168 ? 18.859 -16.234 -12.297 1 98.25 168 ASN B CA 1
ATOM 3723 C C . ASN B 1 168 ? 17.5 -16.453 -12.977 1 98.25 168 ASN B C 1
ATOM 3725 O O . ASN B 1 168 ? 16.5 -16.641 -12.305 1 98.25 168 ASN B O 1
ATOM 3729 N N . GLU B 1 169 ? 17.453 -16.547 -14.25 1 98.44 169 GLU B N 1
ATOM 3730 C CA . GLU B 1 169 ? 16.234 -16.641 -15.047 1 98.44 169 GLU B CA 1
ATOM 3731 C C . GLU B 1 169 ? 15.531 -17.969 -14.82 1 98.44 169 GLU B C 1
ATOM 3733 O O . GLU B 1 169 ? 14.297 -18.031 -14.828 1 98.44 169 GLU B O 1
ATOM 3738 N N . THR B 1 170 ? 16.281 -19 -14.664 1 98.69 170 THR B N 1
ATOM 3739 C CA . THR B 1 170 ? 15.703 -20.312 -14.453 1 98.69 170 THR B CA 1
ATOM 3740 C C . THR B 1 170 ? 14.914 -20.359 -13.148 1 98.69 170 THR B C 1
ATOM 3742 O O . THR B 1 170 ? 13.812 -20.922 -13.102 1 98.69 170 THR B O 1
ATOM 3745 N N . VAL B 1 171 ? 15.445 -19.734 -12.125 1 98.69 171 VAL B N 1
ATOM 3746 C CA . VAL B 1 171 ? 14.766 -19.672 -10.836 1 98.69 171 VAL B CA 1
ATOM 3747 C C . VAL B 1 171 ? 13.461 -18.891 -10.977 1 98.69 171 VAL B C 1
ATOM 3749 O O . VAL B 1 171 ? 12.43 -19.297 -10.453 1 98.69 171 VAL B O 1
ATOM 3752 N N . GLU B 1 172 ? 13.531 -17.797 -11.648 1 98.81 172 GLU B N 1
ATOM 3753 C CA . GLU B 1 172 ? 12.32 -17.016 -11.883 1 98.81 172 GLU B CA 1
ATOM 3754 C C . GLU B 1 172 ? 11.273 -17.828 -12.633 1 98.81 172 GLU B C 1
ATOM 3756 O O . GLU B 1 172 ? 10.102 -17.844 -12.25 1 98.81 172 GLU B O 1
ATOM 3761 N N . ARG B 1 173 ? 11.727 -18.562 -13.617 1 98.5 173 ARG B N 1
ATOM 3762 C CA . ARG B 1 173 ? 10.82 -19.312 -14.484 1 98.5 173 ARG B CA 1
ATOM 3763 C C . ARG B 1 173 ? 10.062 -20.375 -13.695 1 98.5 173 ARG B C 1
ATOM 3765 O O . ARG B 1 173 ? 8.836 -20.438 -13.758 1 98.5 173 ARG B O 1
ATOM 3772 N N . TYR B 1 174 ? 10.758 -21.188 -12.969 1 98.38 174 TYR B N 1
ATOM 3773 C CA . TYR B 1 174 ? 10.023 -22.25 -12.273 1 98.38 174 TYR B CA 1
ATOM 3774 C C . TYR B 1 174 ? 9.242 -21.672 -11.102 1 98.38 174 TYR B C 1
ATOM 3776 O O . TYR B 1 174 ? 8.32 -22.328 -10.594 1 98.38 174 TYR B O 1
ATOM 3784 N N . SER B 1 175 ? 9.641 -20.531 -10.555 1 98.44 175 SER B N 1
ATOM 3785 C CA . SER B 1 175 ? 8.836 -19.859 -9.531 1 98.44 175 SER B CA 1
ATOM 3786 C C . SER B 1 175 ? 7.453 -19.5 -10.062 1 98.44 175 SER B C 1
ATOM 3788 O O . SER B 1 175 ? 6.449 -19.688 -9.375 1 98.44 175 SER B O 1
ATOM 3790 N N . TYR B 1 176 ? 7.453 -18.984 -11.305 1 98.5 176 TYR B N 1
ATOM 3791 C CA . TYR B 1 176 ? 6.176 -18.656 -11.93 1 98.5 176 TYR B CA 1
ATOM 3792 C C . TYR B 1 176 ? 5.316 -19.906 -12.086 1 98.5 176 TYR B C 1
ATOM 3794 O O . TYR B 1 176 ? 4.109 -19.875 -11.828 1 98.5 176 TYR B O 1
ATOM 3802 N N . TYR B 1 177 ? 5.938 -21.016 -12.492 1 98 177 TYR B N 1
ATOM 3803 C CA . TYR B 1 177 ? 5.199 -22.266 -12.625 1 98 177 TYR B CA 1
ATOM 3804 C C . TYR B 1 177 ? 4.641 -22.703 -11.273 1 98 177 TYR B C 1
ATOM 3806 O O . TYR B 1 177 ? 3.49 -23.156 -11.188 1 98 177 TYR B O 1
ATOM 3814 N N . LYS B 1 178 ? 5.414 -22.594 -10.273 1 97.56 178 LYS B N 1
ATOM 3815 C CA . LYS B 1 178 ? 4.969 -22.969 -8.93 1 97.56 178 LYS B CA 1
ATOM 3816 C C . LYS B 1 178 ? 3.771 -22.141 -8.492 1 97.56 178 LYS B C 1
ATOM 3818 O O . LYS B 1 178 ? 2.855 -22.641 -7.848 1 97.56 178 LYS B O 1
ATOM 3823 N N . GLY B 1 179 ? 3.844 -20.875 -8.781 1 97.06 179 GLY B N 1
ATOM 3824 C CA . GLY B 1 179 ? 2.711 -20.016 -8.469 1 97.06 179 GLY B CA 1
ATOM 3825 C C . GLY B 1 179 ? 1.427 -20.453 -9.148 1 97.06 179 GLY B C 1
ATOM 3826 O O . GLY B 1 179 ? 0.353 -20.406 -8.547 1 97.06 179 GLY B O 1
ATOM 3827 N N . ILE B 1 180 ? 1.551 -20.844 -10.398 1 97.06 180 ILE B N 1
ATOM 3828 C CA . ILE B 1 180 ? 0.397 -21.328 -11.148 1 97.06 180 ILE B CA 1
ATOM 3829 C C . ILE B 1 180 ? -0.167 -22.578 -10.477 1 97.06 180 ILE B C 1
ATOM 3831 O O . ILE B 1 180 ? -1.379 -22.688 -10.273 1 97.06 180 ILE B O 1
ATOM 3835 N N . ILE B 1 181 ? 0.704 -23.484 -10.102 1 96.44 181 ILE B N 1
ATOM 3836 C CA . ILE B 1 181 ? 0.298 -24.719 -9.43 1 96.44 181 ILE B CA 1
ATOM 3837 C C . ILE B 1 181 ? -0.457 -24.375 -8.148 1 96.44 181 ILE B C 1
ATOM 3839 O O . ILE B 1 181 ? -1.539 -24.906 -7.898 1 96.44 181 ILE B O 1
ATOM 3843 N N . ALA B 1 182 ? 0.094 -23.5 -7.383 1 94.69 182 ALA B N 1
ATOM 3844 C CA . ALA B 1 182 ? -0.482 -23.141 -6.09 1 94.69 182 ALA B CA 1
ATOM 3845 C C . ALA B 1 182 ? -1.874 -22.531 -6.258 1 94.69 182 ALA B C 1
ATOM 3847 O O . ALA B 1 182 ? -2.799 -22.875 -5.516 1 94.69 182 ALA B O 1
ATOM 3848 N N . GLN B 1 183 ? -2.012 -21.672 -7.199 1 94.25 183 GLN B N 1
ATOM 3849 C CA . GLN B 1 183 ? -3.289 -20.984 -7.383 1 94.25 183 GLN B CA 1
ATOM 3850 C C . GLN B 1 183 ? -4.355 -21.953 -7.902 1 94.25 183 GLN B C 1
ATOM 3852 O O . GLN B 1 183 ? -5.496 -21.938 -7.434 1 94.25 183 GLN B O 1
ATOM 3857 N N . ILE B 1 184 ? -4.004 -22.75 -8.875 1 93.81 184 ILE B N 1
ATOM 3858 C CA . ILE B 1 184 ? -4.957 -23.703 -9.445 1 93.81 184 ILE B CA 1
ATOM 3859 C C . ILE B 1 184 ? -5.422 -24.688 -8.367 1 93.81 184 ILE B C 1
ATOM 3861 O O . ILE B 1 184 ? -6.617 -24.953 -8.25 1 93.81 184 ILE B O 1
ATOM 3865 N N . SER B 1 185 ? -4.488 -25.172 -7.629 1 92.25 185 SER B N 1
ATOM 3866 C CA . SER B 1 185 ? -4.82 -26.078 -6.535 1 92.25 185 SER B CA 1
ATOM 3867 C C . SER B 1 185 ? -5.738 -25.406 -5.52 1 92.25 185 SER B C 1
ATOM 3869 O O . SER B 1 185 ? -6.695 -26.016 -5.043 1 92.25 185 SER B O 1
ATOM 3871 N N . GLY B 1 186 ? -5.395 -24.203 -5.195 1 89 186 GLY B N 1
ATOM 3872 C CA . GLY B 1 186 ? -6.227 -23.453 -4.27 1 89 186 GLY B CA 1
ATOM 3873 C C . GLY B 1 186 ? -7.641 -23.234 -4.777 1 89 186 GLY B C 1
ATOM 3874 O O . GLY B 1 186 ? -8.602 -23.375 -4.023 1 89 186 GLY B O 1
ATOM 3875 N N . ASP B 1 187 ? -7.77 -22.891 -6.008 1 88.44 187 ASP B N 1
ATOM 3876 C CA . ASP B 1 187 ? -9.078 -22.656 -6.602 1 88.44 187 ASP B CA 1
ATOM 3877 C C . ASP B 1 187 ? -9.938 -23.922 -6.562 1 88.44 187 ASP B C 1
ATOM 3879 O O . ASP B 1 187 ? -11.148 -23.844 -6.344 1 88.44 187 ASP B O 1
ATOM 3883 N N . TYR B 1 188 ? -9.328 -24.953 -6.852 1 89.5 188 TYR B N 1
ATOM 3884 C CA . TYR B 1 188 ? -10.039 -26.219 -6.832 1 89.5 188 TYR B CA 1
ATOM 3885 C C . TYR B 1 188 ? -10.531 -26.562 -5.43 1 89.5 188 TYR B C 1
ATOM 3887 O O . TYR B 1 188 ? -11.672 -27 -5.246 1 89.5 188 TYR B O 1
ATOM 3895 N N . TYR B 1 189 ? -9.695 -26.312 -4.484 1 85.69 189 TYR B N 1
ATOM 3896 C CA . TYR B 1 189 ? -10.047 -26.562 -3.092 1 85.69 189 TYR B CA 1
ATOM 3897 C C . TYR B 1 189 ? -11.203 -25.672 -2.656 1 85.69 189 TYR B C 1
ATOM 3899 O O . TYR B 1 189 ? -12.117 -26.125 -1.967 1 85.69 189 TYR B O 1
ATOM 3907 N N . VAL B 1 190 ? -11.148 -24.484 -3.051 1 82.75 190 VAL B N 1
ATOM 3908 C CA . VAL B 1 190 ? -12.188 -23.531 -2.699 1 82.75 190 VAL B CA 1
ATOM 3909 C C . VAL B 1 190 ? -13.516 -23.953 -3.322 1 82.75 190 VAL B C 1
ATOM 3911 O O . VAL B 1 190 ? -14.57 -23.797 -2.709 1 82.75 190 VAL B O 1
ATOM 3914 N N . LEU B 1 191 ? -13.469 -24.391 -4.492 1 83.62 191 LEU B N 1
ATOM 3915 C CA . LEU B 1 191 ? -14.664 -24.875 -5.164 1 83.62 191 LEU B CA 1
ATOM 3916 C C . LEU B 1 191 ? -15.32 -26 -4.371 1 83.62 191 LEU B C 1
ATOM 3918 O O . LEU B 1 191 ? -16.547 -26.078 -4.301 1 83.62 191 LEU B O 1
ATOM 3922 N N . LEU B 1 192 ? -14.539 -26.734 -3.711 1 83.31 192 LEU B N 1
ATOM 3923 C CA . LEU B 1 192 ? -15.023 -27.891 -2.963 1 83.31 192 LEU B CA 1
ATOM 3924 C C . LEU B 1 192 ? -15.484 -27.469 -1.569 1 83.31 192 LEU B C 1
ATOM 3926 O O . LEU B 1 192 ? -16.375 -28.109 -0.995 1 83.31 192 LEU B O 1
ATOM 3930 N N . SER B 1 193 ? -14.898 -26.438 -1.069 1 76.75 193 SER B N 1
ATOM 3931 C CA . SER B 1 193 ? -15.141 -26.078 0.324 1 76.75 193 SER B CA 1
ATOM 3932 C C . SER B 1 193 ? -16.297 -25.094 0.449 1 76.75 193 SER B C 1
ATOM 3934 O O . SER B 1 193 ? -16.859 -24.922 1.531 1 76.75 193 SER B O 1
ATOM 3936 N N . GLY B 1 194 ? -16.656 -24.531 -0.579 1 68 194 GLY B N 1
ATOM 3937 C CA . GLY B 1 194 ? -17.766 -23.578 -0.535 1 68 194 GLY B CA 1
ATOM 3938 C C . GLY B 1 194 ? -17.328 -22.188 -0.134 1 68 194 GLY B C 1
ATOM 3939 O O . GLY B 1 194 ? -18.156 -21.312 0.137 1 68 194 GLY B O 1
ATOM 3940 N N . ASN B 1 195 ? -16.016 -22.047 0.2 1 60.03 195 ASN B N 1
ATOM 3941 C CA . ASN B 1 195 ? -15.578 -20.688 0.521 1 60.03 195 ASN B CA 1
ATOM 3942 C C . ASN B 1 195 ? -15.758 -19.75 -0.667 1 60.03 195 ASN B C 1
ATOM 3944 O O . ASN B 1 195 ? -15.352 -20.078 -1.785 1 60.03 195 ASN B O 1
ATOM 3948 N N . ARG B 1 196 ? -16.922 -18.891 -0.824 1 57.62 196 ARG B N 1
ATOM 3949 C CA . ARG B 1 196 ? -18 -18.359 -1.665 1 57.62 196 ARG B CA 1
ATOM 3950 C C . ARG B 1 196 ? -17.484 -17.234 -2.557 1 57.62 196 ARG B C 1
ATOM 3952 O O . ARG B 1 196 ? -18.172 -16.812 -3.488 1 57.62 196 ARG B O 1
ATOM 3959 N N . SER B 1 197 ? -16.141 -16.656 -2.469 1 62 197 SER B N 1
ATOM 3960 C CA . SER B 1 197 ? -16.078 -15.305 -3.008 1 62 197 SER B CA 1
ATOM 3961 C C . SER B 1 197 ? -16.062 -15.32 -4.535 1 62 197 SER B C 1
ATOM 3963 O O . SER B 1 197 ? -16.719 -14.508 -5.18 1 62 197 SER B O 1
ATOM 3965 N N . ASP B 1 198 ? -15.578 -16.422 -5.141 1 73.12 198 ASP B N 1
ATOM 3966 C CA . ASP B 1 198 ? -15.398 -16.406 -6.59 1 73.12 198 ASP B CA 1
ATOM 3967 C C . ASP B 1 198 ? -16.719 -16.641 -7.309 1 73.12 198 ASP B C 1
ATOM 3969 O O . ASP B 1 198 ? -16.984 -16.062 -8.359 1 73.12 198 ASP B O 1
ATOM 3973 N N . ILE B 1 199 ? -17.438 -17.453 -6.727 1 69.69 199 ILE B N 1
ATOM 3974 C CA . ILE B 1 199 ? -18.734 -17.781 -7.309 1 69.69 199 ILE B CA 1
ATOM 3975 C C . ILE B 1 199 ? -19.688 -16.594 -7.137 1 69.69 199 ILE B C 1
ATOM 3977 O O . ILE B 1 199 ? -20.375 -16.219 -8.078 1 69.69 199 ILE B O 1
ATOM 3981 N N . GLU B 1 200 ? -19.531 -16.016 -5.945 1 71.38 200 GLU B N 1
ATOM 3982 C CA . GLU B 1 200 ? -20.391 -14.867 -5.648 1 71.38 200 GLU B CA 1
ATOM 3983 C C . GLU B 1 200 ? -20.062 -13.695 -6.566 1 71.38 200 GLU B C 1
ATOM 3985 O O . GLU B 1 200 ? -20.969 -12.93 -6.934 1 71.38 200 GLU B O 1
ATOM 3990 N N . LYS B 1 201 ? -18.922 -13.648 -6.957 1 77.06 201 LYS B N 1
ATOM 3991 C CA . LYS B 1 201 ? -18.484 -12.5 -7.742 1 77.06 201 LYS B CA 1
ATOM 3992 C C . LYS B 1 201 ? -18.406 -12.844 -9.227 1 77.06 201 LYS B C 1
ATOM 3994 O O . LYS B 1 201 ? -17.938 -12.039 -10.031 1 77.06 201 LYS B O 1
ATOM 3999 N N . ASN B 1 202 ? -18.828 -14.016 -9.547 1 80.88 202 ASN B N 1
ATOM 4000 C CA . ASN B 1 202 ? -18.797 -14.469 -10.938 1 80.88 202 ASN B CA 1
ATOM 4001 C C . ASN B 1 202 ? -17.422 -14.297 -11.555 1 80.88 202 ASN B C 1
ATOM 4003 O O . ASN B 1 202 ? -17.281 -13.719 -12.633 1 80.88 202 ASN B O 1
ATOM 4007 N N . LYS B 1 203 ? -16.469 -14.688 -10.852 1 87.25 203 LYS B N 1
ATOM 4008 C CA . LYS B 1 203 ? -15.094 -14.531 -11.32 1 87.25 203 LYS B CA 1
ATOM 4009 C C . LYS B 1 203 ? -14.789 -15.484 -12.477 1 87.25 203 LYS B C 1
ATOM 4011 O O . LYS B 1 203 ? -15.227 -16.641 -12.461 1 87.25 203 LYS B O 1
ATOM 4016 N N . HIS B 1 204 ? -13.992 -14.977 -13.398 1 89.69 204 HIS B N 1
ATOM 4017 C CA . HIS B 1 204 ? -13.57 -15.789 -14.523 1 89.69 204 HIS B CA 1
ATOM 4018 C C . HIS B 1 204 ? -12.328 -16.609 -14.18 1 89.69 204 HIS B C 1
ATOM 4020 O O . HIS B 1 204 ? -11.273 -16.422 -14.797 1 89.69 204 HIS B O 1
ATOM 4026 N N . THR B 1 205 ? -12.57 -17.531 -13.297 1 91.06 205 THR B N 1
ATOM 4027 C CA . THR B 1 205 ? -11.477 -18.422 -12.938 1 91.06 205 THR B CA 1
ATOM 4028 C C . THR B 1 205 ? -11.18 -19.406 -14.062 1 91.06 205 THR B C 1
ATOM 4030 O O . THR B 1 205 ? -11.961 -19.531 -15.016 1 91.06 205 THR B O 1
ATOM 4033 N N . LEU B 1 206 ? -10.109 -20.062 -13.938 1 94.62 206 LEU B N 1
ATOM 4034 C CA . LEU B 1 206 ? -9.719 -21.062 -14.914 1 94.62 206 LEU B CA 1
ATOM 4035 C C . LEU B 1 206 ? -10.805 -22.141 -15.055 1 94.62 206 LEU B C 1
ATOM 4037 O O . LEU B 1 206 ? -11.148 -22.531 -16.172 1 94.62 206 LEU B O 1
ATOM 4041 N N . ILE B 1 207 ? -11.367 -22.547 -13.984 1 92.75 207 ILE B N 1
ATOM 4042 C CA . ILE B 1 207 ? -12.398 -23.578 -13.977 1 92.75 207 ILE B CA 1
ATOM 4043 C C . ILE B 1 207 ? -13.664 -23.047 -14.641 1 92.75 207 ILE B C 1
ATOM 4045 O O . ILE B 1 207 ? -14.305 -23.75 -15.422 1 92.75 207 ILE B O 1
ATOM 4049 N N . TYR B 1 208 ? -14.062 -21.812 -14.305 1 91.62 208 TYR B N 1
ATOM 4050 C CA . TYR B 1 208 ? -15.211 -21.188 -14.938 1 91.62 208 TYR B CA 1
ATOM 4051 C C . TYR B 1 208 ? -15.047 -21.156 -16.453 1 91.62 208 TYR B C 1
ATOM 4053 O O . TYR B 1 208 ? -15.969 -21.516 -17.188 1 91.62 208 TYR B O 1
ATOM 4061 N N . LEU B 1 209 ? -13.875 -20.766 -16.906 1 94.44 209 LEU B N 1
ATOM 4062 C CA . LEU B 1 209 ? -13.617 -20.641 -18.328 1 94.44 209 LEU B CA 1
ATOM 4063 C C . LEU B 1 209 ? -13.594 -22 -19.016 1 94.44 209 LEU B C 1
ATOM 4065 O O . LEU B 1 209 ? -14.023 -22.141 -20.156 1 94.44 209 LEU B O 1
ATOM 4069 N N . TYR B 1 210 ? -13.102 -22.984 -18.328 1 95.31 210 TYR B N 1
ATOM 4070 C CA . TYR B 1 210 ? -13.148 -24.359 -18.812 1 95.31 210 TYR B CA 1
ATOM 4071 C C . TYR B 1 210 ? -14.586 -24.812 -19 1 95.31 210 TYR B C 1
ATOM 4073 O O . TYR B 1 210 ? -14.938 -25.359 -20.047 1 95.31 210 TYR B O 1
ATOM 4081 N N . LEU B 1 211 ? -15.406 -24.547 -18.047 1 93.75 211 LEU B N 1
ATOM 4082 C CA . LEU B 1 211 ? -16.797 -24.969 -18.078 1 93.75 211 LEU B CA 1
ATOM 4083 C C . LEU B 1 211 ? -17.562 -24.234 -19.188 1 93.75 211 LEU B C 1
ATOM 4085 O O . LEU B 1 211 ? -18.484 -24.781 -19.781 1 93.75 211 LEU B O 1
ATOM 4089 N N . LYS B 1 212 ? -17.141 -23.094 -19.453 1 92.94 212 LYS B N 1
ATOM 4090 C CA . LYS B 1 212 ? -17.812 -22.266 -20.453 1 92.94 212 LYS B CA 1
ATOM 4091 C C . LYS B 1 212 ? -17.625 -22.859 -21.859 1 92.94 212 LYS B C 1
ATOM 4093 O O . LYS B 1 212 ? -18.344 -22.5 -22.781 1 92.94 212 LYS B O 1
ATOM 4098 N N . ARG B 1 213 ? -16.703 -23.734 -22 1 92.62 213 ARG B N 1
ATOM 4099 C CA . ARG B 1 213 ? -16.516 -24.391 -23.297 1 92.62 213 ARG B CA 1
ATOM 4100 C C . ARG B 1 213 ? -17.656 -25.375 -23.562 1 92.62 213 ARG B C 1
ATOM 4102 O O . ARG B 1 213 ? -17.875 -25.766 -24.719 1 92.62 213 ARG B O 1
ATOM 4109 N N . LEU B 1 214 ? -18.359 -25.797 -22.625 1 90 214 LEU B N 1
ATOM 4110 C CA . LEU B 1 214 ? -19.547 -26.625 -22.703 1 90 214 LEU B CA 1
ATOM 4111 C C . LEU B 1 214 ? -19.266 -27.906 -23.484 1 90 214 LEU B C 1
ATOM 4113 O O . LEU B 1 214 ? -19.984 -28.25 -24.438 1 90 214 LEU B O 1
ATOM 4117 N N . PHE B 1 215 ? -18.312 -28.688 -23 1 87.88 215 PHE B N 1
ATOM 4118 C CA . PHE B 1 215 ? -17.859 -29.844 -23.75 1 87.88 215 PHE B CA 1
ATOM 4119 C C . PHE B 1 215 ? -18.844 -31 -23.625 1 87.88 215 PHE B C 1
ATOM 4121 O O . PHE B 1 215 ? -18.844 -31.906 -24.453 1 87.88 215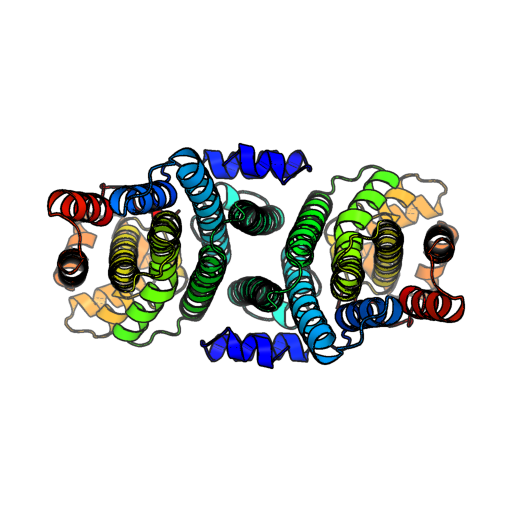 PHE B O 1
ATOM 4128 N N . ASN B 1 216 ? -19.719 -31.016 -22.531 1 90.94 216 ASN B N 1
ATOM 4129 C CA . ASN B 1 216 ? -20.75 -32.031 -22.312 1 90.94 216 ASN B CA 1
ATOM 4130 C C . ASN B 1 216 ? -21.891 -31.516 -21.453 1 90.94 216 ASN B C 1
ATOM 4132 O O . ASN B 1 216 ? -21.844 -30.375 -20.984 1 90.94 216 ASN B O 1
ATOM 4136 N N . ASP B 1 217 ? -22.875 -32.312 -21.281 1 93.12 217 ASP B N 1
ATOM 4137 C CA . ASP B 1 217 ? -24.062 -31.922 -20.531 1 93.12 217 ASP B CA 1
ATOM 4138 C C . ASP B 1 217 ? -23.734 -31.641 -19.078 1 93.12 217 ASP B C 1
ATOM 4140 O O . ASP B 1 217 ? -24.281 -30.719 -18.469 1 93.12 217 ASP B O 1
ATOM 4144 N N . ALA B 1 218 ? -22.859 -32.375 -18.625 1 92.38 218 ALA B N 1
ATOM 4145 C CA . ALA B 1 218 ? -22.484 -32.219 -17.234 1 92.38 218 ALA B CA 1
ATOM 4146 C C . ALA B 1 218 ? -21.812 -30.875 -16.984 1 92.38 218 ALA B C 1
ATOM 4148 O O . ALA B 1 218 ? -22.016 -30.25 -15.953 1 92.38 218 ALA B O 1
ATOM 4149 N N . SER B 1 219 ? -20.984 -30.516 -17.969 1 92.62 219 SER B N 1
ATOM 4150 C CA . SER B 1 219 ? -20.312 -29.219 -17.859 1 92.62 219 SER B CA 1
ATOM 4151 C C . SER B 1 219 ? -21.312 -28.078 -17.938 1 92.62 219 SER B C 1
ATOM 4153 O O . SER B 1 219 ? -21.172 -27.062 -17.25 1 92.62 219 SER B O 1
ATOM 4155 N N . GLU B 1 220 ? -22.297 -28.219 -18.719 1 94.19 220 GLU B N 1
ATOM 4156 C CA . GLU B 1 220 ? -23.344 -27.219 -18.812 1 94.19 220 GLU B CA 1
ATOM 4157 C C . GLU B 1 220 ? -24.125 -27.109 -17.5 1 94.19 220 GLU B C 1
ATOM 4159 O O . GLU B 1 220 ? -24.422 -26 -17.047 1 94.19 220 GLU B O 1
ATOM 4164 N N . ASP B 1 221 ? -24.406 -28.188 -16.984 1 93.38 221 ASP B N 1
ATOM 4165 C CA . ASP B 1 221 ? -25.141 -28.234 -15.719 1 93.38 221 ASP B CA 1
ATOM 4166 C C . ASP B 1 221 ? -24.328 -27.578 -14.594 1 93.38 221 ASP B C 1
ATOM 4168 O O . ASP B 1 221 ? -24.875 -26.828 -13.781 1 93.38 221 ASP B O 1
ATOM 4172 N N . LEU B 1 222 ? -23.109 -27.938 -14.57 1 91.88 222 LEU B N 1
ATOM 4173 C CA . LEU B 1 222 ? -22.234 -27.406 -13.523 1 91.88 222 LEU B CA 1
ATOM 4174 C C . LEU B 1 222 ? -22.047 -25.906 -13.672 1 91.88 222 LEU B C 1
ATOM 4176 O O . LEU B 1 222 ? -22 -25.172 -12.672 1 91.88 222 LEU B O 1
ATOM 4180 N N . LEU B 1 223 ? -21.922 -25.422 -14.875 1 91.75 223 LEU B N 1
ATOM 4181 C CA . LEU B 1 223 ? -21.812 -24 -15.125 1 91.75 223 LEU B CA 1
ATOM 4182 C C . LEU B 1 223 ? -23.047 -23.25 -14.633 1 91.75 223 LEU B C 1
ATOM 4184 O O . LEU B 1 223 ? -22.938 -22.188 -14.039 1 91.75 223 LEU B O 1
ATOM 4188 N N . TYR B 1 224 ? -24.141 -23.859 -14.914 1 91 224 TYR B N 1
ATOM 4189 C CA . TYR B 1 224 ? -25.406 -23.297 -14.445 1 91 224 TYR B CA 1
ATOM 4190 C C . TYR B 1 224 ? -25.438 -23.234 -12.922 1 91 224 TYR B C 1
ATOM 4192 O O . TYR B 1 224 ? -25.844 -22.219 -12.352 1 91 224 TYR B O 1
ATOM 4200 N N . LEU B 1 225 ? -25.016 -24.203 -12.328 1 88.31 225 LEU B N 1
ATOM 4201 C CA . LEU B 1 225 ? -24.984 -24.297 -10.875 1 88.31 225 LEU B CA 1
ATOM 4202 C C . LEU B 1 225 ? -24.094 -23.219 -10.273 1 88.31 225 LEU B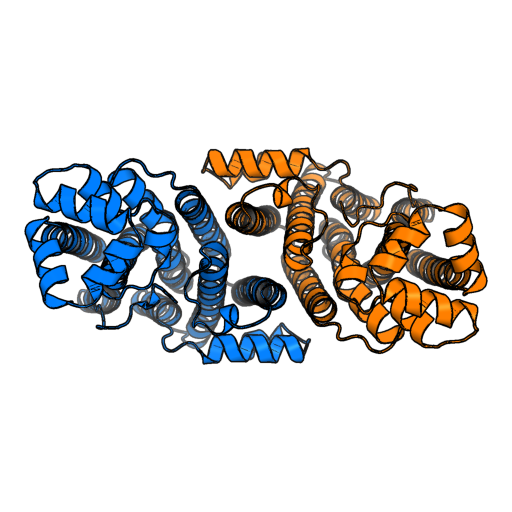 C 1
ATOM 4204 O O . LEU B 1 225 ? -24.484 -22.547 -9.312 1 88.31 225 LEU B O 1
ATOM 4208 N N . ILE B 1 226 ? -22.906 -23 -10.805 1 85.44 226 ILE B N 1
ATOM 4209 C CA . ILE B 1 226 ? -21.922 -22.094 -10.219 1 85.44 226 ILE B CA 1
ATOM 4210 C C . ILE B 1 226 ? -22.312 -20.641 -10.5 1 85.44 226 ILE B C 1
ATOM 4212 O O . ILE B 1 226 ? -21.922 -19.734 -9.773 1 85.44 226 ILE B O 1
ATOM 4216 N N . SER B 1 227 ? -23.141 -20.516 -11.539 1 86.5 227 SER B N 1
ATOM 4217 C CA . SER B 1 227 ? -23.594 -19.172 -11.891 1 86.5 227 SER B CA 1
ATOM 4218 C C . SER B 1 227 ? -24.797 -18.766 -11.047 1 86.5 227 SER B C 1
ATOM 4220 O O . SER B 1 227 ? -25.203 -17.594 -11.062 1 86.5 227 SER B O 1
ATOM 4222 N N . HIS B 1 228 ? -25.328 -19.734 -10.305 1 86.31 228 HIS B N 1
ATOM 4223 C CA . HIS B 1 228 ? -26.438 -19.5 -9.391 1 86.31 228 HIS B CA 1
ATOM 4224 C C . HIS B 1 228 ? -26.062 -19.859 -7.957 1 86.31 228 HIS B C 1
ATOM 4226 O O . HIS B 1 228 ? -26.156 -21.031 -7.562 1 86.31 228 HIS B O 1
ATOM 4232 N N . LYS B 1 229 ? -25.812 -18.859 -7.176 1 82.31 229 LYS B N 1
ATOM 4233 C CA . LYS B 1 229 ? -25.203 -19 -5.859 1 82.31 229 LYS B CA 1
ATOM 4234 C C . LYS B 1 229 ? -26.016 -19.953 -4.977 1 82.31 229 LYS B C 1
ATOM 4236 O O . LYS B 1 229 ? -25.453 -20.828 -4.312 1 82.31 229 LYS B O 1
ATOM 4241 N N . ASP B 1 230 ? -27.266 -19.797 -4.957 1 85.69 230 ASP B N 1
ATOM 4242 C CA . ASP B 1 230 ? -28.109 -20.609 -4.098 1 85.69 230 ASP B CA 1
ATOM 4243 C C . ASP B 1 230 ? -28.031 -22.094 -4.48 1 85.69 230 ASP B C 1
ATOM 4245 O O . ASP B 1 230 ? -27.984 -22.969 -3.613 1 85.69 230 ASP B O 1
ATOM 4249 N N . LEU B 1 231 ? -28.031 -22.344 -5.766 1 86.75 231 LEU B N 1
ATOM 4250 C CA . LEU B 1 231 ? -27.953 -23.719 -6.25 1 86.75 231 LEU B CA 1
ATOM 4251 C C . LEU B 1 231 ? -26.578 -24.312 -5.949 1 86.75 231 LEU B C 1
ATOM 4253 O O . LEU B 1 231 ? -26.484 -25.5 -5.613 1 86.75 231 LEU B O 1
ATOM 4257 N N . TYR B 1 232 ? -25.609 -23.516 -6.066 1 86.81 232 TYR B N 1
ATOM 4258 C CA . TYR B 1 232 ? -24.25 -23.953 -5.789 1 86.81 232 TYR B CA 1
ATOM 4259 C C . TYR B 1 232 ? -24.109 -24.391 -4.336 1 86.81 232 TYR B C 1
ATOM 4261 O O . TYR B 1 232 ? -23.609 -25.484 -4.062 1 86.81 232 TYR B O 1
ATOM 4269 N N . TYR B 1 233 ? -24.609 -23.609 -3.422 1 85.88 233 TYR B N 1
ATOM 4270 C CA . TYR B 1 233 ? -24.484 -23.922 -2.006 1 85.88 233 TYR B CA 1
ATOM 4271 C C . TYR B 1 233 ? -25.297 -25.156 -1.642 1 85.88 233 TYR B C 1
ATOM 4273 O O . TYR B 1 233 ? -24.875 -25.953 -0.806 1 85.88 233 TYR B O 1
ATOM 4281 N N . LYS B 1 234 ? -26.375 -25.25 -2.281 1 87.44 234 LYS B N 1
ATOM 4282 C CA . LYS B 1 234 ? -27.203 -26.453 -2.057 1 87.44 234 LYS B CA 1
ATOM 4283 C C . LYS B 1 234 ? -26.484 -27.703 -2.533 1 87.44 234 LYS B C 1
ATOM 4285 O O . LYS B 1 234 ? -26.578 -28.766 -1.905 1 87.44 234 LYS B O 1
ATOM 4290 N N . SER B 1 235 ? -25.844 -27.594 -3.645 1 87.62 235 SER B N 1
ATOM 4291 C CA . SER B 1 235 ? -25.141 -28.734 -4.219 1 87.62 235 SER B CA 1
ATOM 4292 C C . SER B 1 235 ? -23.969 -29.172 -3.34 1 87.62 235 SER B C 1
ATOM 4294 O O . SER B 1 235 ? -23.578 -30.328 -3.355 1 87.62 235 SER B O 1
ATOM 4296 N N . LEU B 1 236 ? -23.469 -28.25 -2.521 1 87 236 LEU B N 1
ATOM 4297 C CA . LEU B 1 236 ? -22.312 -28.531 -1.685 1 87 236 LEU B CA 1
ATOM 4298 C C . LEU B 1 236 ? -22.719 -29.328 -0.45 1 87 236 LEU B C 1
ATOM 4300 O O . LEU B 1 236 ? -21.859 -29.906 0.229 1 87 236 LEU B O 1
ATOM 4304 N N . LEU B 1 237 ? -23.953 -29.359 -0.182 1 88.56 237 LEU B N 1
ATOM 4305 C CA . LEU B 1 237 ? -24.438 -30.094 0.979 1 88.56 237 LEU B CA 1
ATOM 4306 C C . LEU B 1 237 ? -24.125 -31.578 0.857 1 88.56 237 LEU B C 1
ATOM 4308 O O . LEU B 1 237 ? -23.922 -32.25 1.865 1 88.56 237 LEU B O 1
ATOM 4312 N N . ASP B 1 238 ? -24.172 -32.094 -0.344 1 91.25 238 ASP B N 1
ATOM 4313 C CA . ASP B 1 238 ? -23.719 -33.438 -0.645 1 91.25 238 ASP B CA 1
ATOM 4314 C C . ASP B 1 238 ? -22.375 -33.438 -1.364 1 91.25 238 ASP B C 1
ATOM 4316 O O . ASP B 1 238 ? -22.328 -33.5 -2.594 1 91.25 238 ASP B O 1
ATOM 4320 N N . LYS B 1 239 ? -21.406 -33.5 -0.626 1 89.12 239 LYS B N 1
ATOM 4321 C CA . LYS B 1 239 ? -20.062 -33.344 -1.139 1 89.12 239 LYS B CA 1
ATOM 4322 C C . LYS B 1 239 ? -19.719 -34.438 -2.143 1 89.12 239 LYS B C 1
ATOM 4324 O O . LYS B 1 239 ? -19.047 -34.188 -3.145 1 89.12 239 LYS B O 1
ATOM 4329 N N . GLU B 1 240 ? -20.141 -35.594 -1.81 1 91.94 240 GLU B N 1
ATOM 4330 C CA . GLU B 1 240 ? -19.844 -36.719 -2.697 1 91.94 240 GLU B CA 1
ATOM 4331 C C . GLU B 1 240 ? -20.516 -36.531 -4.059 1 91.94 240 GLU B C 1
ATOM 4333 O O . GLU B 1 240 ? -19.891 -36.75 -5.098 1 91.94 240 GLU B O 1
ATOM 4338 N N . LYS B 1 241 ? -21.719 -36.156 -4.027 1 92.75 241 LYS B N 1
ATOM 4339 C CA . LYS B 1 241 ? -22.438 -35.938 -5.27 1 92.75 241 LYS B CA 1
ATOM 4340 C C . LYS B 1 241 ? -21.828 -34.75 -6.059 1 92.75 241 LYS B C 1
ATOM 4342 O O . LYS B 1 241 ? -21.797 -34.812 -7.289 1 92.75 241 LYS B O 1
ATOM 4347 N N . PHE B 1 242 ? -21.484 -33.844 -5.344 1 92.31 242 PHE B N 1
ATOM 4348 C CA . PHE B 1 242 ? -20.875 -32.688 -6 1 92.31 242 PHE B CA 1
ATOM 4349 C C . PHE B 1 242 ? -19.562 -33.094 -6.66 1 92.31 242 PHE B C 1
ATOM 4351 O O . PHE B 1 242 ? -19.281 -32.688 -7.793 1 92.31 242 PHE B O 1
ATOM 4358 N N . GLN B 1 243 ? -18.75 -33.875 -5.977 1 93.06 243 GLN B N 1
ATOM 4359 C CA . GLN B 1 243 ? -17.484 -34.344 -6.527 1 93.06 243 GLN B CA 1
ATOM 4360 C C . GLN B 1 243 ? -17.719 -35.188 -7.777 1 93.06 243 GLN B C 1
ATOM 4362 O O . GLN B 1 243 ? -16.938 -35.125 -8.734 1 93.06 243 GLN B O 1
ATOM 4367 N N . GLU B 1 244 ? -18.703 -35.906 -7.688 1 94.31 244 GLU B N 1
ATOM 4368 C CA . GLU B 1 244 ? -19.047 -36.719 -8.859 1 94.31 244 GLU B CA 1
ATOM 4369 C C . GLU B 1 244 ? -19.406 -35.812 -10.047 1 94.31 244 GLU B C 1
ATOM 4371 O O . GLU B 1 244 ? -19.078 -36.156 -11.188 1 94.31 244 GLU B O 1
ATOM 4376 N N . LYS B 1 245 ? -20.109 -34.781 -9.781 1 93.38 245 LYS B N 1
ATOM 4377 C CA . LYS B 1 245 ? -20.453 -33.844 -10.836 1 93.38 245 LYS B CA 1
ATOM 4378 C C . LYS B 1 245 ? -19.203 -33.219 -11.445 1 93.38 245 LYS B C 1
ATOM 4380 O O . LYS B 1 245 ? -19.156 -32.969 -12.656 1 93.38 245 LYS B O 1
ATOM 4385 N N . LEU B 1 246 ? -18.266 -32.938 -10.617 1 94.62 246 LEU B N 1
ATOM 4386 C CA . LEU B 1 246 ? -17.016 -32.375 -11.094 1 94.62 246 LEU B CA 1
ATOM 4387 C C . LEU B 1 246 ? -16.281 -33.344 -12.016 1 94.62 246 LEU B C 1
ATOM 4389 O O . LEU B 1 246 ? -15.742 -32.938 -13.055 1 94.62 246 LEU B O 1
ATOM 4393 N N . ILE B 1 247 ? -16.297 -34.625 -11.641 1 95.56 247 ILE B N 1
ATOM 4394 C CA . ILE B 1 247 ? -15.648 -35.656 -12.43 1 95.56 247 ILE B CA 1
ATOM 4395 C C . ILE B 1 247 ? -16.359 -35.812 -13.766 1 95.56 247 ILE B C 1
ATOM 4397 O O . ILE B 1 247 ? -15.727 -35.875 -14.82 1 95.56 247 ILE B O 1
ATOM 4401 N N . LYS B 1 248 ? -17.656 -35.812 -13.703 1 95.94 248 LYS B N 1
ATOM 4402 C CA . LYS B 1 248 ? -18.453 -36 -14.922 1 95.94 248 LYS B CA 1
ATOM 4403 C C . LYS B 1 248 ? -18.266 -34.812 -15.867 1 95.94 248 LYS B C 1
ATOM 4405 O O . LYS B 1 248 ? -18.281 -34.969 -17.078 1 95.94 248 LYS B O 1
ATOM 4410 N N . ALA B 1 249 ? -18.094 -33.719 -15.258 1 95.75 249 ALA B N 1
ATOM 4411 C CA . ALA B 1 249 ? -17.922 -32.5 -16.062 1 95.75 249 ALA B CA 1
ATOM 4412 C C . ALA B 1 249 ? -16.5 -32.375 -16.578 1 95.75 249 ALA B C 1
ATOM 4414 O O . ALA B 1 249 ? -16.219 -31.531 -17.422 1 95.75 249 ALA B O 1
ATOM 4415 N N . GLY B 1 250 ? -15.602 -33.219 -16.078 1 95.88 250 GLY B N 1
ATOM 4416 C CA . GLY B 1 250 ? -14.227 -33.219 -16.547 1 95.88 250 GLY B CA 1
ATOM 4417 C C . GLY B 1 250 ? -13.336 -32.25 -15.812 1 95.88 250 GLY B C 1
ATOM 4418 O O . GLY B 1 250 ? -12.164 -32.094 -16.156 1 95.88 250 GLY B O 1
ATOM 4419 N N . VAL B 1 251 ? -13.867 -31.562 -14.781 1 95.56 251 VAL B N 1
ATOM 4420 C CA . VAL B 1 251 ? -13.133 -30.531 -14.078 1 95.56 251 VAL B CA 1
ATOM 4421 C C . VAL B 1 251 ? -11.953 -31.141 -13.328 1 95.56 251 VAL B C 1
ATOM 4423 O O . VAL B 1 251 ? -10.828 -30.641 -13.398 1 95.56 251 VAL B O 1
ATOM 4426 N N . THR B 1 252 ? -12.18 -32.25 -12.625 1 95.75 252 THR B N 1
ATOM 4427 C CA . THR B 1 252 ? -11.148 -32.906 -11.844 1 95.75 252 THR B CA 1
ATOM 4428 C C . THR B 1 252 ? -9.992 -33.375 -12.734 1 95.75 252 THR B C 1
ATOM 4430 O O . THR B 1 252 ? -8.828 -33.156 -12.398 1 95.75 252 THR B O 1
ATOM 4433 N N . GLN B 1 253 ? -10.32 -33.938 -13.828 1 95.94 253 GLN B N 1
ATOM 4434 C CA . GLN B 1 253 ? -9.312 -34.375 -14.781 1 95.94 253 GLN B CA 1
ATOM 4435 C C . GLN B 1 253 ? -8.523 -33.219 -15.359 1 95.94 253 GLN B C 1
ATOM 4437 O O . GLN B 1 253 ? -7.301 -33.25 -15.461 1 95.94 253 GLN B O 1
ATOM 4442 N N . TYR B 1 254 ? -9.305 -32.219 -15.734 1 96.12 254 TYR B N 1
ATOM 4443 C CA . TYR B 1 254 ? -8.711 -31.031 -16.312 1 96.12 254 TYR B CA 1
ATOM 4444 C C . TYR B 1 254 ? -7.684 -30.422 -15.367 1 96.12 254 TYR B C 1
ATOM 4446 O O . TYR B 1 254 ? -6.547 -30.156 -15.766 1 96.12 254 TYR B O 1
ATOM 4454 N N . ILE B 1 255 ? -8.031 -30.234 -14.109 1 96.25 255 ILE B N 1
ATOM 4455 C CA . ILE B 1 255 ? -7.16 -29.641 -13.102 1 96.25 255 ILE B CA 1
ATOM 4456 C C . ILE B 1 255 ? -5.957 -30.547 -12.852 1 96.25 255 ILE B C 1
ATOM 4458 O O . ILE B 1 255 ? -4.82 -30.078 -12.773 1 96.25 255 ILE B O 1
ATOM 4462 N N . SER B 1 256 ? -6.227 -31.797 -12.742 1 96.38 256 SER B N 1
ATOM 4463 C CA . SER B 1 256 ? -5.16 -32.75 -12.484 1 96.38 256 SER B CA 1
ATOM 4464 C C . SER B 1 256 ? -4.109 -32.719 -13.594 1 96.38 256 SER B C 1
ATOM 4466 O O . SER B 1 256 ? -2.908 -32.75 -13.312 1 96.38 256 SER B O 1
ATOM 4468 N N . VAL B 1 257 ? -4.566 -32.688 -14.781 1 97.12 257 VAL B N 1
ATOM 4469 C CA . VAL B 1 257 ? -3.662 -32.688 -15.93 1 97.12 257 VAL B CA 1
ATOM 4470 C C . VAL B 1 257 ? -2.854 -31.375 -15.938 1 97.12 257 VAL B C 1
ATOM 4472 O O . VAL B 1 257 ? -1.64 -31.406 -16.156 1 97.12 257 VAL B O 1
ATOM 4475 N N . LEU B 1 258 ? -3.51 -30.281 -15.727 1 97 258 LEU B N 1
ATOM 4476 C CA . LEU B 1 258 ? -2.824 -29 -15.719 1 97 258 LEU B CA 1
ATOM 4477 C C . LEU B 1 258 ? -1.771 -28.953 -14.617 1 97 258 LEU B C 1
ATOM 4479 O O . LEU B 1 258 ? -0.663 -28.453 -14.836 1 97 258 LEU B O 1
ATOM 4483 N N . LEU B 1 259 ? -2.119 -29.422 -13.422 1 96.62 259 LEU B N 1
ATOM 4484 C CA . LEU B 1 259 ? -1.179 -29.453 -12.305 1 96.62 259 LEU B CA 1
ATOM 4485 C C . LEU B 1 259 ? 0.05 -30.281 -12.648 1 96.62 259 LEU B C 1
ATOM 4487 O O . LEU B 1 259 ? 1.179 -29.891 -12.359 1 96.62 259 LEU B O 1
ATOM 4491 N N . GLU B 1 260 ? -0.203 -31.406 -13.273 1 96.69 260 GLU B N 1
ATOM 4492 C CA . GLU B 1 260 ? 0.906 -32.281 -13.641 1 96.69 260 GLU B CA 1
ATOM 4493 C C . GLU B 1 260 ? 1.796 -31.625 -14.695 1 96.69 260 GLU B C 1
ATOM 4495 O O . GLU B 1 260 ? 3.021 -31.75 -14.648 1 96.69 260 GLU B O 1
ATOM 4500 N N . ILE B 1 261 ? 1.191 -30.984 -15.656 1 97.88 261 ILE B N 1
ATOM 4501 C CA . ILE B 1 261 ? 1.938 -30.297 -16.703 1 97.88 261 ILE B CA 1
ATOM 4502 C C . ILE B 1 261 ? 2.877 -29.266 -16.078 1 97.88 261 ILE B C 1
ATOM 4504 O O . ILE B 1 261 ? 4.07 -29.25 -16.391 1 97.88 261 ILE B O 1
ATOM 4508 N N . TYR B 1 262 ? 2.436 -28.469 -15.203 1 97.62 262 TYR B N 1
ATOM 4509 C CA . TYR B 1 262 ? 3.248 -27.391 -14.625 1 97.62 262 TYR B CA 1
ATOM 4510 C C . TYR B 1 262 ? 4.25 -27.953 -13.625 1 97.62 262 TYR B C 1
ATOM 4512 O O . TYR B 1 262 ? 5.344 -27.422 -13.461 1 97.62 262 TYR B O 1
ATOM 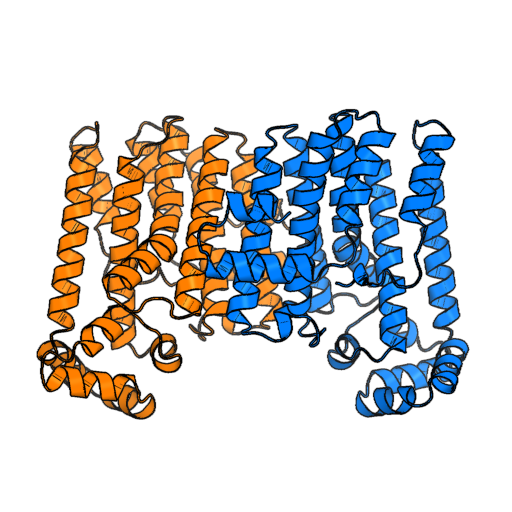4520 N N . LYS B 1 263 ? 3.855 -29.047 -12.953 1 96.75 263 LYS B N 1
ATOM 4521 C CA . LYS B 1 263 ? 4.84 -29.734 -12.125 1 96.75 263 LYS B CA 1
ATOM 4522 C C . LYS B 1 263 ? 6.039 -30.188 -12.953 1 96.75 263 LYS B C 1
ATOM 4524 O O . LYS B 1 263 ? 7.188 -30 -12.547 1 96.75 263 LYS B O 1
ATOM 4529 N N . GLN B 1 264 ? 5.75 -30.766 -14.062 1 97.62 264 GLN B N 1
ATOM 4530 C CA . GLN B 1 264 ? 6.816 -31.234 -14.945 1 97.62 264 GLN B CA 1
ATOM 4531 C C . GLN B 1 264 ? 7.637 -30.062 -15.484 1 97.62 264 GLN B C 1
ATOM 4533 O O . GLN B 1 264 ? 8.852 -30.172 -15.656 1 97.62 264 GLN B O 1
ATOM 4538 N N . LYS B 1 265 ? 6.973 -29.016 -15.812 1 98.12 265 LYS B N 1
ATOM 4539 C CA . LYS B 1 265 ? 7.688 -27.828 -16.234 1 98.12 265 LYS B CA 1
ATOM 4540 C C . LYS B 1 265 ? 8.648 -27.344 -15.156 1 98.12 265 LYS B C 1
ATOM 4542 O O . LYS B 1 265 ? 9.773 -26.953 -15.453 1 98.12 265 LYS B O 1
ATOM 4547 N N . CYS B 1 266 ? 8.219 -27.344 -13.883 1 97.56 266 CYS B N 1
ATOM 4548 C CA . CYS B 1 266 ? 9.078 -26.953 -12.766 1 97.56 266 CYS B CA 1
ATOM 4549 C C . CYS B 1 266 ? 10.305 -27.859 -12.688 1 97.56 266 CYS B C 1
ATOM 4551 O O . CYS B 1 266 ? 11.438 -27.375 -12.609 1 97.56 266 CYS B O 1
ATOM 4553 N N . ILE B 1 267 ? 10.031 -29.156 -12.766 1 97.38 267 ILE B N 1
ATOM 4554 C CA . ILE B 1 267 ? 11.102 -30.141 -12.633 1 97.38 267 ILE B CA 1
ATOM 4555 C C . ILE B 1 267 ? 12.117 -29.953 -13.758 1 97.38 267 ILE B C 1
ATOM 4557 O O . ILE B 1 267 ? 13.328 -29.922 -13.516 1 97.38 267 ILE B O 1
ATOM 4561 N N . SER B 1 268 ? 11.609 -29.812 -14.969 1 98.12 268 SER B N 1
ATOM 4562 C CA . SER B 1 268 ? 12.477 -29.625 -16.125 1 98.12 268 SER B CA 1
ATOM 4563 C C . SER B 1 268 ? 13.336 -28.375 -15.984 1 98.12 268 SER B C 1
ATOM 4565 O O . SER B 1 268 ? 14.516 -28.391 -16.344 1 98.12 268 SER B O 1
ATOM 4567 N N . ALA B 1 269 ? 12.789 -27.297 -15.5 1 98.06 269 ALA B N 1
ATOM 4568 C CA . ALA B 1 269 ? 13.539 -26.062 -15.289 1 98.06 269 ALA B CA 1
ATOM 4569 C C . ALA B 1 269 ? 14.609 -26.25 -14.211 1 98.06 269 ALA B C 1
ATOM 4571 O O . ALA B 1 269 ? 15.75 -25.812 -14.383 1 98.06 269 ALA B O 1
ATOM 4572 N N . ILE B 1 270 ? 14.273 -26.875 -13.125 1 98.06 270 ILE B N 1
ATOM 4573 C CA . ILE B 1 270 ? 15.203 -27.094 -12.023 1 98.06 270 ILE B CA 1
ATOM 4574 C C . ILE B 1 270 ? 16.391 -27.922 -12.5 1 98.06 270 ILE B C 1
ATOM 4576 O O . ILE B 1 270 ? 17.531 -27.656 -12.117 1 98.06 270 ILE B O 1
ATOM 4580 N N . GLU B 1 271 ? 16.109 -28.875 -13.375 1 97.88 271 GLU B N 1
ATOM 4581 C CA . GLU B 1 271 ? 17.156 -29.766 -13.883 1 97.88 271 GLU B CA 1
ATOM 4582 C C . GLU B 1 271 ? 18.172 -29 -14.727 1 97.88 271 GLU B C 1
ATOM 4584 O O . GLU B 1 271 ? 19.297 -29.453 -14.898 1 97.88 271 GLU B O 1
ATOM 4589 N N . GLN B 1 272 ? 17.812 -27.859 -15.195 1 97.56 272 GLN B N 1
ATOM 4590 C CA . GLN B 1 272 ? 18.703 -27.062 -16.031 1 97.56 272 GLN B CA 1
ATOM 4591 C C . GLN B 1 272 ? 19.656 -26.219 -15.18 1 97.56 272 GLN B C 1
ATOM 4593 O O . GLN B 1 272 ? 20.609 -25.641 -15.703 1 97.56 272 GLN B O 1
ATOM 4598 N N . LEU B 1 273 ? 19.422 -26.188 -13.883 1 97.94 273 LEU B N 1
ATOM 4599 C CA . LEU B 1 273 ? 20.281 -25.406 -13.016 1 97.94 273 LEU B CA 1
ATOM 4600 C C . LEU B 1 273 ? 21.672 -26.016 -12.938 1 97.94 273 LEU B C 1
ATOM 4602 O O . LEU B 1 273 ? 21.828 -27.25 -12.977 1 97.94 273 LEU B O 1
ATOM 4606 N N . ASN B 1 274 ? 22.656 -25.125 -12.875 1 96.31 274 ASN B N 1
ATOM 4607 C CA . ASN B 1 274 ? 24.016 -25.578 -12.664 1 96.31 274 ASN B CA 1
ATOM 4608 C C . ASN B 1 274 ? 24.297 -25.844 -11.188 1 96.31 274 ASN B C 1
ATOM 4610 O O . ASN B 1 274 ? 25.125 -25.156 -10.57 1 96.31 274 ASN B O 1
ATOM 4614 N N . LEU B 1 275 ? 23.688 -26.797 -10.602 1 97.69 275 LEU B N 1
ATOM 4615 C CA . LEU B 1 275 ? 23.797 -27.234 -9.219 1 97.69 275 LEU B CA 1
ATOM 4616 C C . LEU B 1 275 ? 23.969 -28.75 -9.141 1 97.69 275 LEU B C 1
ATOM 4618 O O . LEU B 1 275 ? 23.625 -29.453 -10.094 1 97.69 275 LEU B O 1
ATOM 4622 N N . ASP B 1 276 ? 24.516 -29.219 -8.094 1 96.62 276 ASP B N 1
ATOM 4623 C CA . ASP B 1 276 ? 24.625 -30.672 -7.891 1 96.62 276 ASP B CA 1
ATOM 4624 C C . ASP B 1 276 ? 23.25 -31.297 -7.699 1 96.62 276 ASP B C 1
ATOM 4626 O O . ASP B 1 276 ? 22.266 -30.594 -7.426 1 96.62 276 ASP B O 1
ATOM 4630 N N . LYS B 1 277 ? 23.141 -32.562 -7.852 1 96.88 277 LYS B N 1
ATOM 4631 C CA . LYS B 1 277 ? 21.891 -33.312 -7.84 1 96.88 277 LYS B CA 1
ATOM 4632 C C . LYS B 1 277 ? 21.172 -33.188 -6.5 1 96.88 277 LYS B C 1
ATOM 4634 O O . LYS B 1 277 ? 19.953 -33.031 -6.453 1 96.88 277 LYS B O 1
ATOM 4639 N N . GLU B 1 278 ? 21.922 -33.188 -5.465 1 96.88 278 GLU B N 1
ATOM 4640 C CA . GLU B 1 278 ? 21.328 -33.125 -4.129 1 96.88 278 GLU B CA 1
ATOM 4641 C C . GLU B 1 278 ? 20.641 -31.781 -3.904 1 96.88 278 GLU B C 1
ATOM 4643 O O . GLU B 1 278 ? 19.562 -31.719 -3.307 1 96.88 278 GLU B O 1
ATOM 4648 N N . LYS B 1 279 ? 21.25 -30.734 -4.34 1 97.56 279 LYS B N 1
ATOM 4649 C CA . LYS B 1 279 ? 20.688 -29.391 -4.211 1 97.56 279 LYS B CA 1
ATOM 4650 C C . LYS B 1 279 ? 19.438 -29.234 -5.059 1 97.56 279 LYS B C 1
ATOM 4652 O O . LYS B 1 279 ? 18.453 -28.641 -4.617 1 97.56 279 LYS B O 1
ATOM 4657 N N . LYS B 1 280 ? 19.484 -29.75 -6.289 1 97.62 280 LYS B N 1
ATOM 4658 C CA . LYS B 1 280 ? 18.312 -29.719 -7.148 1 97.62 280 LYS B CA 1
ATOM 4659 C C . LYS B 1 280 ? 17.141 -30.453 -6.516 1 97.62 280 LYS B C 1
ATOM 4661 O O . LYS B 1 280 ? 16 -30 -6.574 1 97.62 280 LYS B O 1
ATOM 4666 N N . GLU B 1 281 ? 17.422 -31.578 -5.879 1 96.56 281 GLU B N 1
ATOM 4667 C CA . GLU B 1 281 ? 16.391 -32.375 -5.223 1 96.56 281 GLU B CA 1
ATOM 4668 C C . GLU B 1 281 ? 15.766 -31.609 -4.055 1 96.56 281 GLU B C 1
ATOM 4670 O O . GLU B 1 281 ? 14.57 -31.719 -3.795 1 96.56 281 GLU B O 1
ATOM 4675 N N . LEU B 1 282 ? 16.562 -30.859 -3.359 1 96.19 282 LEU B N 1
ATOM 4676 C CA . LEU B 1 282 ? 16.062 -30.047 -2.258 1 96.19 282 LEU B CA 1
ATOM 4677 C C . LEU B 1 282 ? 15.07 -29 -2.76 1 96.19 282 LEU B C 1
ATOM 4679 O O . LEU B 1 282 ? 14.039 -28.75 -2.121 1 96.19 282 LEU B O 1
ATOM 4683 N N . ILE B 1 283 ? 15.391 -28.406 -3.908 1 97.19 283 ILE B N 1
ATOM 4684 C CA . ILE B 1 283 ? 14.5 -27.406 -4.492 1 97.19 283 ILE B CA 1
ATOM 4685 C C . ILE B 1 283 ? 13.188 -28.078 -4.918 1 97.19 283 ILE B C 1
ATOM 4687 O O . ILE B 1 283 ? 12.109 -27.547 -4.648 1 97.19 283 ILE B O 1
ATOM 4691 N N . LYS B 1 284 ? 13.328 -29.234 -5.57 1 95.5 284 LYS B N 1
ATOM 4692 C CA . LYS B 1 284 ? 12.141 -29.969 -6.02 1 95.5 284 LYS B CA 1
ATOM 4693 C C . LYS B 1 284 ? 11.234 -30.312 -4.844 1 95.5 284 LYS B C 1
ATOM 4695 O O . LYS B 1 284 ? 10.016 -30.156 -4.922 1 95.5 284 LYS B O 1
ATOM 4700 N N . GLU B 1 285 ? 11.805 -30.75 -3.789 1 91.94 285 GLU B N 1
ATOM 4701 C CA . GLU B 1 285 ? 11.047 -31.141 -2.604 1 91.94 285 GLU B CA 1
ATOM 4702 C C . GLU B 1 285 ? 10.328 -29.938 -1.989 1 91.94 285 GLU B C 1
ATOM 4704 O O . GLU B 1 285 ? 9.18 -30.062 -1.544 1 91.94 285 GLU B O 1
ATOM 4709 N N . CYS B 1 286 ? 10.984 -28.906 -1.964 1 87.38 286 CYS B N 1
ATOM 4710 C CA . CYS B 1 286 ? 10.422 -27.703 -1.373 1 87.38 286 CYS B CA 1
ATOM 4711 C C . CYS B 1 286 ? 9.281 -27.156 -2.232 1 87.38 286 CYS B C 1
ATOM 4713 O O . CYS B 1 286 ? 8.25 -26.734 -1.709 1 87.38 286 CYS B O 1
ATOM 4715 N N . LEU B 1 287 ? 9.516 -27.172 -3.514 1 84.75 287 LEU B N 1
ATOM 4716 C CA . LEU B 1 287 ? 8.562 -26.531 -4.418 1 84.75 287 LEU B CA 1
ATOM 4717 C C . LEU B 1 287 ? 7.348 -27.422 -4.652 1 84.75 287 LEU B C 1
ATOM 4719 O O . LEU B 1 287 ? 6.234 -26.922 -4.832 1 84.75 287 LEU B O 1
ATOM 4723 N N . LEU B 1 288 ? 7.574 -28.734 -4.617 1 81.69 288 LEU B N 1
ATOM 4724 C CA . LEU B 1 288 ? 6.504 -29.609 -5.102 1 81.69 288 LEU B CA 1
ATOM 4725 C C . LEU B 1 288 ? 5.859 -30.359 -3.947 1 81.69 288 LEU B C 1
ATOM 4727 O O . LEU B 1 288 ? 4.859 -31.062 -4.141 1 81.69 288 LEU B O 1
ATOM 4731 N N . SER B 1 289 ? 6.465 -30.203 -2.75 1 69.75 289 SER B N 1
ATOM 4732 C CA . SER B 1 289 ? 5.828 -30.844 -1.607 1 69.75 289 SER B CA 1
ATOM 4733 C C . SER B 1 289 ? 4.527 -30.141 -1.23 1 69.75 289 SER B C 1
ATOM 4735 O O . SER B 1 289 ? 4.508 -28.922 -1.042 1 69.75 289 SER B O 1
ATOM 4737 N N . TYR B 1 290 ? 3.578 -30.484 -1.966 1 54.38 290 TYR B N 1
ATOM 4738 C CA . TYR B 1 290 ? 2.258 -29.938 -1.685 1 54.38 290 TYR B CA 1
ATOM 4739 C C . TYR B 1 290 ? 1.722 -30.453 -0.355 1 54.38 290 TYR B C 1
ATOM 4741 O O . TYR B 1 290 ? 1.679 -31.656 -0.124 1 54.38 290 TYR B O 1
ATOM 4749 N N . THR B 1 291 ? 2.184 -29.922 0.707 1 46.06 291 THR B N 1
ATOM 4750 C CA . THR B 1 291 ? 1.443 -30.406 1.869 1 46.06 291 THR B CA 1
ATOM 4751 C C . THR B 1 291 ? -0.045 -30.094 1.729 1 46.06 291 THR B C 1
ATOM 4753 O O . THR B 1 291 ? -0.42 -28.984 1.369 1 46.06 291 THR B O 1
ATOM 4756 N N . LYS B 1 292 ? -1.101 -31.141 1.441 1 43.78 292 LYS B N 1
ATOM 4757 C CA . LYS B 1 292 ? -2.559 -31.109 1.37 1 43.78 292 LYS B CA 1
ATOM 4758 C C . LYS B 1 292 ? -3.111 -29.812 1.982 1 43.78 292 LYS B C 1
ATOM 4760 O O . LYS B 1 292 ? -4.039 -29.219 1.439 1 43.78 292 LYS B O 1
ATOM 4765 N N . GLY B 1 293 ? -2.742 -29.25 3.1 1 38.44 293 GLY B N 1
ATOM 4766 C CA . GLY B 1 293 ? -3.227 -28.156 3.934 1 38.44 293 GLY B CA 1
ATOM 4767 C C . GLY B 1 293 ? -2.605 -26.812 3.582 1 38.44 293 GLY B C 1
ATOM 4768 O O . GLY B 1 293 ? -2.838 -25.828 4.27 1 38.44 293 GLY B O 1
ATOM 4769 N N . ASP B 1 294 ? -1.579 -26.875 2.934 1 37.03 294 ASP B N 1
ATOM 4770 C CA . ASP B 1 294 ? -0.893 -25.609 2.664 1 37.03 294 ASP B CA 1
ATOM 4771 C C . ASP B 1 294 ? -1.682 -24.766 1.674 1 37.03 294 ASP B C 1
ATOM 4773 O O . ASP B 1 294 ? -1.384 -24.75 0.478 1 37.03 294 ASP B O 1
ATOM 4777 N N . THR B 1 295 ? -2.951 -24.828 1.619 1 35 295 THR B N 1
ATOM 4778 C CA . THR B 1 295 ? -3.895 -24.047 0.833 1 35 295 THR B CA 1
ATOM 4779 C C . THR B 1 295 ? -3.432 -22.594 0.729 1 35 295 THR B C 1
ATOM 4781 O O . THR B 1 295 ? -4.07 -21.781 0.056 1 35 295 THR B O 1
ATOM 4784 N N . ARG B 1 296 ? -2.795 -22.125 1.787 1 34.84 296 ARG B N 1
ATOM 4785 C CA . ARG B 1 296 ? -2.551 -20.703 1.913 1 34.84 296 ARG B CA 1
ATOM 4786 C C . ARG B 1 296 ? -1.492 -20.234 0.918 1 34.84 296 ARG B C 1
ATOM 4788 O O . ARG B 1 296 ? -0.296 -20.266 1.213 1 34.84 296 ARG B O 1
ATOM 4795 N N . CYS B 1 297 ? -1.16 -20.719 -0.014 1 30.12 297 CYS B N 1
ATOM 4796 C CA . CYS B 1 297 ? -0.869 -19.469 -0.712 1 30.12 297 CYS B CA 1
ATOM 4797 C C . CYS B 1 297 ? -1.969 -18.438 -0.472 1 30.12 297 CYS B C 1
ATOM 4799 O O . CYS B 1 297 ? -1.893 -17.328 -0.971 1 30.12 297 CYS B O 1
ATOM 4801 N N . LYS B 1 298 ? -3.281 -18.797 -0.31 1 28.08 298 LYS B N 1
ATOM 4802 C CA . LYS B 1 298 ? -4.301 -18.031 0.411 1 28.08 298 LYS B CA 1
ATOM 4803 C C . LYS B 1 298 ? -4.172 -18.234 1.918 1 28.08 298 LYS B C 1
ATOM 4805 O O . LYS B 1 298 ? -4.008 -19.375 2.387 1 28.08 298 LYS B O 1
ATOM 4810 N N . THR B 1 299 ? -3.527 -17.609 2.992 1 22.56 299 THR B N 1
ATOM 4811 C CA . THR B 1 299 ? -4.012 -17.953 4.324 1 22.56 299 THR B CA 1
ATOM 4812 C C . THR B 1 299 ? -5.52 -18.188 4.309 1 22.56 299 THR B C 1
ATOM 4814 O O . THR B 1 299 ? -6.258 -17.469 3.643 1 22.56 299 THR B O 1
#

Foldseek 3Di:
DLVLLVVQPPPPVLSVVLVVLVVVDDDLLLLVLLLLLLVQLPHDPSVLSNLLSVLLSLLLSLLLLVLCLLLVFPCVRPLNVDDVVSSNVSSVVSNVSSLVSNVVSVPQPVLSVLLVVLVVLLVVLVVCQSVLVDQALVVQLSSQLSNFLSSQLSRNQSSNCRRPVDGDVLSSVLSSLLSSLLVLVLVVVCLLVCRDRCLVVVTPHSLLNLLVVVPDPLSVVVNVQSVPSVSSVVCNVPSVSVVVSCVVNCVVVVSVVSSVVSLVVSLVSLVPDPGDPVSSVSSNCSSVVPPPPVSVVND/DLVLLVVQPPPPVLSVVLVVLVVVDDDLLLLVLLLLLLVQLPHDPSVLSNLLSVLLSLLLSLLLLVLCLLLVFPCVRPLNVDDVVSSNVSSVVSNVSSLVSNVVSVAQPVLSVLLVVLVVLLVVLVVCQSVLVDQALVVQLSSQLSNFLSSQLSRNQSSNCRRPVDGDVLSSVLSSLLSSLLVLLLVVVCLLVPSPRCLVVVTPHSLLNLLVVVPDPLSVVVNVQSVDSVSSVVLNVPSVSVVVSCVVNCNVVVSVVSSVVSLVVSLVSLVPDPGDPVSSVSSNCSSVVPPVPVSPVND

Radius of gyration: 26.31 Å; Cα contacts (8 Å, |Δi|>4): 842; chains: 2; bounding box: 56×73×51 Å

pLDDT: mean 92.37, std 12.43, range [21.38, 98.88]

Sequence (598 aa):
MKEIVEQNIFNEDLSQLLYSFIDSKETFSFAESTILHYVVFGGENLDVATRLGAGIEILILSSDIMDDLEDEDNHHALWMKINRSESLNAALSLYTVGLTSIYSLNNNPLIFKYVLKYVNEAMQGQHDDITNKSKTEDESLEVIRLKCGSLIALANVAGVLLATGEYNETVERYSYYKGIIAQISGDYYVLLSGNRSDIEKNKHTLIYLYLKRLFNDASEDLLYLISHKDLYYKSLLDKEKFQEKLIKAGVTQYISVLLEIYKQKCISAIEQLNLDKEKKELIKECLLSYTKGDTRCKTMKEIVEQNIFNEDLSQLLYSFIDSKETFSFAESTILHYVVFGGENLDVATRLGAGIEILILSSDIMDDLEDEDNHHALWMKINRSESLNAALSLYTVGLTSIYSLNNNPLIFKYVLKYVNEAMQGQHDDITNKSKTEDESLEVIRLKCGSLIALANVAGVLLATGEYNETVERYSYYKGIIAQISGDYYVLLSGNRSDIEKNKHTLIYLYLKRLFNDASEDLLYLISHKDLYYKSLLDKEKFQEKLIKAGVTQYISVLLEIYKQKCISAIEQLNLDKEKKELIKECLLSYTKGDTRCKT

Secondary structure (DSSP, 8-state):
-HHHHHHH---HHHHHHHHHHHHT----HHHHHHHHHHHHTT---HHHHHHHHHHHHHHHHHHHHHHHHHHT--TTSGGGSS-HHHHHHHHHHHHHHHHHHHHHT---HHHHHHHHHHHHHHHHHHHHHHTT---SHHHHHHHHIIIIIHHHHHHHHHHHHHHHSS--HHHHHHHHHHHHHHHHHHHHHHHHHT--HHHHTT---HHHHHHTT--SHHHHHHHHHHHSHHHHHHHHTSHHHHHHHHHHTTHHHHHHHHHHHHHHHHHHHHHTSSS-HHHHHHHHHHHH---TT--TT--/-HHHHHHH---HHHHHHHHHHHHT----HHHHHHHHHHHHTT---HHHHHHHHHHHHHHHHHHHHHHHHHHT--TTSGGGSS-HHHHHHHHHHHHHHHHHHHHHT---HHHHHHHHHHHHHHHHHHHHHHTT---SHHHHHHHHIIIIIHHHHHHHHHHHHHHHSS--HHHHHHHHHHHHHHHHHHHHHHHHHT--HHHHTT---HHHHHHTT--SHHHHHHHHHHHSHHHHHHHHTSHHHHHHHHHHHTHHHHHHHHHHHHHHHHHHHHHTSSS-HHHHHHHHHHHH---TT--TT--

InterPro domains:
  IPR000092 Polyprenyl synthetase-like [PF00348] (40-220)
  IPR008949 Isoprenoid synthase domain superfamily [G3DSA:1.10.600.10] (11-291)
  IPR008949 Isoprenoid synthase domain superfamily [SSF48576] (34-288)
  IPR033965 Tryptophan prenyltransferase ComQ [SFLDG01211] (1-287)